Protein AF-A0A1V8TGU7-F1 (afdb_monomer)

Radius of gyration: 33.05 Å; Cα contacts (8 Å, |Δi|>4): 938; chains: 1; bounding box: 91×84×114 Å

Nearest PDB structures (foldseek):
  4qn9-assembly1_A  TM=9.277E-01  e=3.401E-34  Homo sapiens
  8pc4-assembly1_A  TM=9.333E-01  e=1.897E-33  Homo sapiens
  2wyl-assembly1_B  TM=8.132E-01  e=3.627E-14  Escherichia coli
  2wym-assembly1_B  TM=8.027E-01  e=1.140E-13  Escherichia coli
  2wym-assembly1_E  TM=7.891E-01  e=1.354E-13  Escherichia coli

Solvent-accessible surface area (backbone atoms only — not comparable to full-atom values): 31107 Å² total; per-residue (Å²): 132,80,88,78,92,81,86,83,89,74,91,84,82,96,68,89,79,84,78,78,84,79,78,80,74,55,67,66,60,53,51,53,47,53,52,49,52,53,50,48,51,50,47,49,52,50,48,51,52,48,47,50,62,48,42,78,74,61,76,91,81,94,64,77,98,54,83,85,75,86,87,69,98,70,84,89,70,89,44,74,78,65,55,44,62,56,37,53,41,43,74,67,49,29,51,51,39,57,57,51,46,52,83,75,45,52,84,29,70,50,48,45,70,60,97,65,49,86,80,38,93,88,54,54,58,55,37,82,36,61,57,44,101,88,45,74,40,60,26,23,39,26,42,35,48,49,52,52,49,53,50,51,50,49,53,53,48,56,51,58,77,41,71,92,56,78,49,54,71,70,57,16,34,51,50,43,50,52,56,48,52,52,52,48,50,46,62,76,65,51,38,60,44,73,3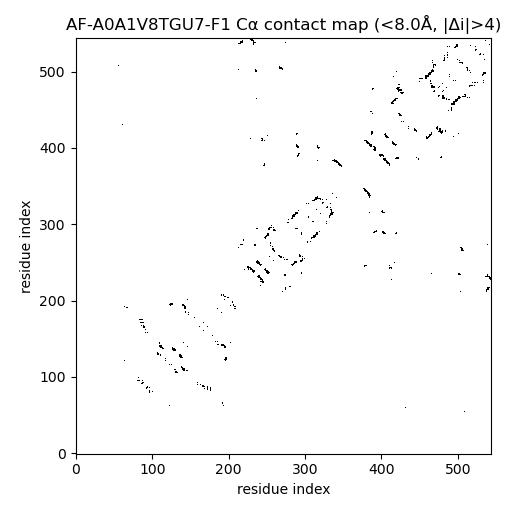9,31,61,43,99,71,35,86,86,34,89,64,85,72,75,81,81,68,81,61,68,37,70,60,82,76,76,96,58,53,82,40,94,39,39,34,43,27,33,52,42,33,59,16,34,43,34,39,29,37,37,43,50,29,39,36,28,20,56,51,77,64,63,41,48,38,100,40,98,89,49,67,48,53,47,74,48,77,67,34,66,58,77,88,70,58,92,69,52,48,33,37,41,38,28,34,51,35,46,64,32,44,28,71,70,44,53,54,51,47,54,67,76,28,79,78,36,32,38,42,30,24,34,67,44,53,65,56,44,44,74,73,68,47,59,66,90,38,46,49,63,32,49,70,76,37,68,48,78,46,78,43,75,66,69,90,74,81,84,79,85,82,88,81,92,78,91,86,86,89,83,90,80,94,71,89,67,94,68,70,80,75,52,30,55,36,39,42,31,32,30,72,48,39,55,70,22,41,86,52,101,85,37,67,59,65,33,42,45,24,13,38,34,43,38,32,49,94,42,32,39,35,37,34,43,67,26,23,41,36,54,46,69,84,70,64,90,88,60,65,80,83,40,82,91,43,70,82,49,58,64,60,64,60,40,40,51,44,18,70,78,66,34,69,22,58,33,28,41,37,33,26,31,59,23,39,59,44,50,74,25,17,56,38,17,12,37,28,56,42,31,51,50,45,40,60,33,30,34,36,66,26,33,38,57,24,44,37,61,24,54,68,84,44,76,59,62,56,75,45,40,68,62,48,31,52,54,29,29,56,74,72,71,48,66,69,84,38,57,37,74,78,48,36,16,40,69,48,77,92

Structure (mmCIF, N/CA/C/O backbone):
data_AF-A0A1V8TGU7-F1
#
_entry.id   AF-A0A1V8TGU7-F1
#
loop_
_atom_site.group_PDB
_atom_site.id
_atom_site.type_symbol
_atom_site.label_atom_id
_atom_site.label_alt_id
_atom_site.label_comp_id
_atom_site.label_asym_id
_atom_site.label_entity_id
_atom_site.label_seq_id
_atom_site.pdbx_PDB_ins_code
_atom_site.Cartn_x
_atom_site.Cartn_y
_atom_site.Cartn_z
_atom_site.occupancy
_atom_site.B_iso_or_equiv
_atom_site.auth_seq_id
_atom_site.auth_comp_id
_atom_site.auth_asym_id
_atom_site.auth_atom_id
_atom_site.pdbx_PDB_model_num
ATOM 1 N N . MET A 1 1 ? 44.387 -52.890 38.486 1.00 39.53 1 MET A N 1
ATOM 2 C CA . MET A 1 1 ? 44.122 -51.448 38.325 1.00 39.53 1 MET A CA 1
ATOM 3 C C . MET A 1 1 ? 43.630 -50.967 39.672 1.00 39.53 1 MET A C 1
ATOM 5 O O . MET A 1 1 ? 42.651 -51.512 40.155 1.00 39.53 1 MET A O 1
ATOM 9 N N . SER A 1 2 ? 44.442 -50.115 40.287 1.00 32.81 2 SER A N 1
ATOM 10 C CA . SER A 1 2 ? 44.382 -49.540 41.641 1.00 32.81 2 SER A CA 1
ATOM 11 C C . SER A 1 2 ? 43.035 -48.828 41.916 1.00 32.81 2 SER A C 1
ATOM 13 O O . SER A 1 2 ? 42.468 -48.292 40.967 1.00 32.81 2 SER A O 1
ATOM 15 N N . GLU A 1 3 ? 42.381 -48.913 43.090 1.00 28.61 3 GLU A N 1
ATOM 16 C CA . GLU A 1 3 ? 42.786 -48.432 44.445 1.00 28.61 3 GLU A CA 1
ATOM 17 C C . GLU A 1 3 ? 43.225 -46.950 44.345 1.00 28.61 3 GLU A C 1
ATOM 19 O O . GLU A 1 3 ? 44.130 -46.648 43.581 1.00 28.61 3 GLU A O 1
ATOM 24 N N . GLU A 1 4 ? 42.645 -45.919 44.953 1.00 32.72 4 GLU A N 1
ATOM 25 C CA . GLU A 1 4 ? 41.742 -45.745 46.087 1.00 32.72 4 GLU A CA 1
ATOM 26 C C . GLU A 1 4 ? 41.056 -44.371 45.922 1.00 32.72 4 GLU A C 1
ATOM 28 O O . GLU A 1 4 ? 41.702 -43.363 45.624 1.00 32.72 4 GLU A O 1
ATOM 33 N N . GLU A 1 5 ? 39.743 -44.320 46.150 1.00 36.44 5 GLU A N 1
ATOM 34 C CA . GLU A 1 5 ? 39.102 -43.144 46.732 1.00 36.44 5 GLU A CA 1
ATOM 35 C C . GLU A 1 5 ? 39.544 -43.032 48.198 1.00 36.44 5 GLU A C 1
ATOM 37 O O . GLU A 1 5 ? 39.386 -44.006 48.936 1.00 36.44 5 GLU A O 1
ATOM 42 N N . LYS A 1 6 ? 39.954 -41.823 48.607 1.00 31.66 6 LYS A N 1
ATOM 43 C CA . LYS A 1 6 ? 39.813 -41.182 49.936 1.00 31.66 6 LYS A CA 1
ATOM 44 C C . LYS A 1 6 ? 41.113 -40.600 50.495 1.00 31.66 6 LYS A C 1
ATOM 46 O O . LYS A 1 6 ? 42.174 -41.201 50.458 1.00 31.66 6 LYS A O 1
ATOM 51 N N . ASP A 1 7 ? 40.914 -39.426 51.084 1.00 32.62 7 ASP A N 1
ATOM 52 C CA . ASP A 1 7 ? 41.721 -38.775 52.111 1.00 32.62 7 ASP A CA 1
ATOM 53 C C . ASP A 1 7 ? 43.083 -38.185 51.725 1.00 32.62 7 ASP A C 1
ATOM 55 O O . ASP A 1 7 ? 44.143 -38.778 51.890 1.00 32.62 7 ASP A O 1
ATOM 59 N N . SER A 1 8 ? 43.056 -36.881 51.434 1.00 30.41 8 SER A N 1
ATOM 60 C CA . SER A 1 8 ? 44.011 -35.972 52.076 1.00 30.41 8 SER A CA 1
ATOM 61 C C . SER A 1 8 ? 43.357 -34.618 52.378 1.00 30.41 8 SER A C 1
ATOM 63 O O . SER A 1 8 ? 43.454 -33.661 51.610 1.00 30.41 8 SER A O 1
ATOM 65 N N . PHE A 1 9 ? 42.671 -34.556 53.519 1.00 31.11 9 PHE A N 1
ATOM 66 C CA . PHE A 1 9 ? 42.403 -33.317 54.248 1.00 31.11 9 PHE A CA 1
ATOM 67 C C . PHE A 1 9 ? 43.709 -32.868 54.917 1.00 31.11 9 PHE A C 1
ATOM 69 O O . PHE A 1 9 ? 44.182 -33.540 55.830 1.00 31.11 9 PHE A O 1
ATOM 76 N N . LEU A 1 10 ? 44.269 -31.734 54.498 1.00 34.41 10 LEU A N 1
ATOM 77 C CA . LEU A 1 10 ? 45.111 -30.890 55.346 1.00 34.41 10 LEU A CA 1
ATOM 78 C C . LEU A 1 10 ? 44.799 -29.427 55.022 1.00 34.41 10 LEU A C 1
ATOM 80 O O . LEU A 1 10 ? 45.133 -28.918 53.955 1.00 34.41 10 LEU A O 1
ATOM 84 N N . GLU A 1 11 ? 44.122 -28.776 55.965 1.00 38.72 11 GLU A N 1
ATOM 85 C CA . GLU A 1 11 ? 44.072 -27.324 56.095 1.00 38.72 11 GLU A CA 1
ATOM 86 C C . GLU A 1 11 ? 45.498 -26.781 56.257 1.00 38.72 11 GLU A C 1
ATOM 88 O O . GLU A 1 11 ? 46.206 -27.252 57.145 1.00 38.72 11 GLU A O 1
ATOM 93 N N . HIS A 1 12 ? 45.894 -25.759 55.487 1.00 33.25 12 HIS A N 1
ATOM 94 C CA . HIS A 1 12 ? 46.568 -24.582 56.055 1.00 33.25 12 HIS A CA 1
ATOM 95 C C . HIS A 1 12 ? 46.789 -23.430 55.057 1.00 33.25 12 HIS A C 1
ATOM 97 O O . HIS A 1 12 ? 47.423 -23.587 54.018 1.00 33.25 12 HIS A O 1
ATOM 103 N N . ASP A 1 13 ? 46.339 -22.267 55.535 1.00 34.81 13 ASP A N 1
ATOM 104 C CA . ASP A 1 13 ? 46.945 -20.933 55.464 1.00 34.81 13 ASP A CA 1
ATOM 105 C C . ASP A 1 13 ? 46.659 -20.030 54.243 1.00 34.81 13 ASP A C 1
ATOM 107 O O . ASP A 1 13 ? 47.320 -20.067 53.203 1.00 34.81 13 ASP A O 1
ATOM 111 N N . ASP A 1 14 ? 45.679 -19.139 54.442 1.00 42.16 14 ASP A N 1
ATOM 112 C CA . ASP A 1 14 ? 45.371 -17.970 53.616 1.00 42.16 14 ASP A CA 1
ATOM 113 C C . ASP A 1 14 ? 46.487 -16.912 53.721 1.00 42.16 14 ASP A C 1
ATOM 115 O O . ASP A 1 14 ? 46.450 -15.994 54.544 1.00 42.16 14 ASP A O 1
ATOM 119 N N . GLY A 1 15 ? 47.477 -16.997 52.833 1.00 37.75 15 GLY A N 1
ATOM 120 C CA . GLY A 1 15 ? 48.402 -15.901 52.530 1.00 37.75 15 GLY A CA 1
ATOM 121 C C . GLY A 1 15 ? 48.014 -15.198 51.219 1.00 37.75 15 GLY A C 1
ATOM 122 O O . GLY A 1 15 ? 47.772 -15.878 50.220 1.00 37.75 15 GLY A O 1
ATOM 123 N N . PRO A 1 16 ? 47.974 -13.851 51.138 1.00 39.03 16 PRO A N 1
ATOM 124 C CA . PRO A 1 16 ? 47.517 -13.172 49.931 1.00 39.03 16 PRO A CA 1
ATOM 125 C C . PRO A 1 16 ? 48.539 -13.331 48.797 1.00 39.03 16 PRO A C 1
ATOM 127 O O . PRO A 1 16 ? 49.676 -12.852 48.876 1.00 39.03 16 PRO A O 1
ATOM 130 N N . ALA A 1 17 ? 48.117 -13.975 47.708 1.00 38.91 17 ALA A N 1
ATOM 131 C CA . ALA A 1 17 ? 48.884 -14.062 46.473 1.00 38.91 17 ALA A CA 1
ATOM 132 C C . ALA A 1 17 ? 49.067 -12.665 45.851 1.00 38.91 17 ALA A C 1
ATOM 134 O O . ALA A 1 17 ? 48.110 -11.926 45.608 1.00 38.91 17 ALA A O 1
ATOM 135 N N . LYS A 1 18 ? 50.324 -12.299 45.581 1.00 37.88 18 LYS A N 1
ATOM 136 C CA . LYS A 1 18 ? 50.707 -11.057 44.899 1.00 37.88 18 LYS A CA 1
ATOM 137 C C . LYS A 1 18 ? 50.165 -11.053 43.465 1.00 37.88 18 LYS A C 1
ATOM 139 O O . LYS A 1 18 ? 50.635 -11.807 42.619 1.00 37.88 18 LYS A O 1
ATOM 144 N N . VAL A 1 19 ? 49.211 -10.166 43.196 1.00 41.84 19 VAL A N 1
ATOM 145 C CA . VAL A 1 19 ? 48.709 -9.854 41.850 1.00 41.84 19 VAL A CA 1
ATOM 146 C C . VAL A 1 19 ? 49.796 -9.104 41.070 1.00 41.84 19 VAL A C 1
ATOM 148 O O . VAL A 1 19 ? 50.288 -8.068 41.519 1.00 41.84 19 VAL A O 1
ATOM 151 N N . ALA A 1 20 ? 50.183 -9.630 39.906 1.00 40.09 20 ALA A N 1
ATOM 152 C CA . ALA A 1 20 ? 51.061 -8.939 38.961 1.00 40.09 20 ALA A CA 1
ATOM 153 C C . ALA A 1 20 ? 50.361 -7.684 38.391 1.00 40.09 20 ALA A C 1
ATOM 155 O O . ALA A 1 20 ? 49.141 -7.708 38.207 1.00 40.09 20 ALA A O 1
ATOM 156 N N . PRO A 1 21 ? 51.073 -6.579 38.095 1.00 39.09 21 PRO A N 1
ATOM 157 C CA . PRO A 1 21 ? 50.421 -5.347 37.669 1.00 39.09 21 PRO A CA 1
ATOM 158 C C . PRO A 1 21 ? 49.791 -5.520 36.284 1.00 39.09 21 PRO A C 1
ATOM 160 O O . PRO A 1 21 ? 50.466 -5.907 35.332 1.00 39.09 21 PRO A O 1
ATOM 163 N N . ALA A 1 22 ? 48.506 -5.185 36.169 1.00 43.97 22 ALA A N 1
ATOM 164 C CA . ALA A 1 22 ? 47.813 -5.090 34.893 1.00 43.97 22 ALA A CA 1
ATOM 165 C C . ALA A 1 22 ? 48.467 -4.005 34.021 1.00 43.97 22 ALA A C 1
ATOM 167 O O . ALA A 1 22 ? 48.508 -2.829 34.399 1.00 43.97 22 ALA A O 1
ATOM 168 N N . GLU A 1 23 ? 48.963 -4.392 32.844 1.00 46.72 23 GLU A N 1
ATOM 169 C CA . GLU A 1 23 ? 49.424 -3.448 31.832 1.00 46.72 23 GLU A CA 1
ATOM 170 C C . GLU A 1 23 ? 48.296 -2.476 31.480 1.00 46.72 23 GLU A C 1
ATOM 172 O O . GLU A 1 23 ? 47.199 -2.844 31.051 1.00 46.72 23 GLU A O 1
ATOM 177 N N . ARG A 1 24 ? 48.583 -1.190 31.674 1.00 48.59 24 ARG A N 1
ATOM 178 C CA . ARG A 1 24 ? 47.679 -0.080 31.398 1.00 48.59 24 ARG A CA 1
ATOM 179 C C . ARG A 1 24 ? 47.526 0.057 29.879 1.00 48.59 24 ARG A C 1
ATOM 181 O O . ARG A 1 24 ? 48.217 0.855 29.251 1.00 48.59 24 ARG A O 1
ATOM 188 N N . ARG A 1 25 ? 46.630 -0.733 29.276 1.00 53.41 25 ARG A N 1
ATOM 189 C CA . ARG A 1 25 ? 46.251 -0.609 27.859 1.00 53.41 25 ARG A CA 1
ATOM 190 C C . ARG A 1 25 ? 45.810 0.836 27.602 1.00 53.41 25 ARG A C 1
ATOM 192 O O . ARG A 1 25 ? 44.851 1.322 28.199 1.00 53.41 25 ARG A O 1
ATOM 199 N N . SER A 1 26 ? 46.562 1.542 26.760 1.00 57.66 26 SER A N 1
ATOM 200 C CA . SER A 1 26 ? 46.323 2.947 26.424 1.00 57.66 26 SER A CA 1
ATOM 201 C C . SER A 1 26 ? 44.888 3.144 25.919 1.00 57.66 26 SER A C 1
ATOM 203 O O . SER A 1 26 ? 44.486 2.534 24.927 1.00 57.66 26 SER A O 1
ATOM 205 N N . LYS A 1 27 ? 44.113 4.018 26.581 1.00 55.62 27 LYS A N 1
ATOM 206 C CA . LYS A 1 27 ? 42.742 4.383 26.166 1.00 55.62 27 LYS A CA 1
ATOM 207 C C . LYS A 1 27 ? 42.701 4.878 24.714 1.00 55.62 27 LYS A C 1
ATOM 209 O O . LYS A 1 27 ? 41.719 4.655 24.018 1.00 55.62 27 LYS A O 1
ATOM 214 N N . THR A 1 28 ? 43.794 5.469 24.235 1.00 60.91 28 THR A N 1
ATOM 215 C CA . THR A 1 28 ? 43.959 5.945 22.858 1.00 60.91 28 THR A CA 1
ATOM 216 C C . THR A 1 28 ? 43.889 4.807 21.837 1.00 60.91 28 THR A C 1
ATOM 218 O O . THR A 1 28 ? 43.248 4.956 20.803 1.00 60.91 28 THR A O 1
ATOM 221 N N . LEU A 1 29 ? 44.468 3.642 22.149 1.00 61.53 29 LEU A N 1
ATOM 222 C CA . LEU A 1 29 ? 44.390 2.444 21.301 1.00 61.53 29 LEU A CA 1
ATOM 223 C C . LEU A 1 29 ? 42.973 1.850 21.268 1.00 61.53 29 LEU A C 1
ATOM 225 O O . LEU A 1 29 ? 42.557 1.321 20.242 1.00 61.53 29 LEU A O 1
ATOM 229 N N . SER A 1 30 ? 42.204 1.987 22.354 1.00 63.66 30 SER A N 1
ATOM 230 C CA . SER A 1 30 ? 40.796 1.569 22.390 1.00 63.66 30 SER A CA 1
ATOM 231 C C . SER A 1 30 ? 39.905 2.468 21.531 1.00 63.66 30 SER A C 1
ATOM 233 O O . SER A 1 30 ? 39.058 1.959 20.806 1.00 63.66 30 SER A O 1
ATOM 235 N N . TYR A 1 31 ? 40.102 3.791 21.573 1.00 72.19 31 TYR A N 1
ATOM 236 C CA . TYR A 1 31 ? 39.335 4.725 20.740 1.00 72.19 31 TYR A CA 1
ATOM 237 C C . TYR A 1 31 ? 39.696 4.618 19.256 1.00 72.19 31 TYR A C 1
ATOM 239 O O . TYR A 1 31 ? 38.803 4.670 18.417 1.00 72.19 31 TYR A O 1
ATOM 247 N N . LEU A 1 32 ? 40.974 4.401 18.926 1.00 72.62 32 LEU A N 1
ATOM 248 C CA . LEU A 1 32 ? 41.404 4.120 17.551 1.00 72.62 32 LEU A CA 1
ATOM 249 C C . LEU A 1 32 ? 40.792 2.824 17.015 1.00 72.62 32 LEU A C 1
ATOM 251 O O . LEU A 1 32 ? 40.390 2.774 15.857 1.00 72.62 32 LEU A O 1
ATOM 255 N N . ARG A 1 33 ? 40.668 1.796 17.861 1.00 75.44 33 ARG A N 1
ATOM 256 C CA . ARG A 1 33 ? 40.004 0.543 17.496 1.00 75.44 33 ARG A CA 1
ATOM 257 C C . ARG A 1 33 ? 38.507 0.735 17.252 1.00 75.44 33 ARG A C 1
ATOM 259 O O . ARG A 1 33 ? 38.028 0.300 16.216 1.00 75.44 33 ARG A O 1
ATOM 266 N N . ILE A 1 34 ? 37.795 1.428 18.144 1.00 77.00 34 ILE A N 1
ATOM 267 C CA . ILE A 1 34 ? 36.360 1.723 17.969 1.00 77.00 34 ILE A CA 1
ATOM 268 C C . ILE A 1 34 ? 36.133 2.592 16.723 1.00 77.00 34 ILE A C 1
ATOM 270 O O . ILE A 1 34 ? 35.213 2.338 15.955 1.00 77.00 34 ILE A O 1
ATOM 274 N N . GLY A 1 35 ? 36.995 3.586 16.484 1.00 80.94 35 GLY A N 1
ATOM 275 C CA . GLY A 1 35 ? 36.951 4.406 15.272 1.00 80.94 35 GLY A CA 1
ATOM 276 C C . GLY A 1 35 ? 37.211 3.595 14.000 1.00 80.94 35 GLY A C 1
ATOM 277 O O . GLY A 1 35 ? 36.525 3.791 13.002 1.00 80.94 35 GLY A O 1
ATOM 278 N N . GLY A 1 36 ? 38.151 2.647 14.049 1.00 78.56 36 GLY A N 1
ATOM 279 C CA . GLY A 1 36 ? 38.421 1.713 12.956 1.00 78.56 36 GLY A CA 1
ATOM 280 C C . GLY A 1 36 ? 37.266 0.744 12.698 1.00 78.56 36 GLY A C 1
ATOM 281 O O . GLY A 1 36 ? 36.903 0.535 11.547 1.00 78.56 36 GLY A O 1
ATOM 282 N N . GLU A 1 37 ? 36.645 0.205 13.749 1.00 79.00 37 GLU A N 1
ATOM 283 C CA . GLU A 1 37 ? 35.468 -0.670 13.651 1.00 79.00 37 GLU A CA 1
ATOM 284 C C . GLU A 1 37 ? 34.256 0.097 13.092 1.00 79.00 37 GLU A C 1
ATOM 286 O O . GLU A 1 37 ? 33.585 -0.399 12.191 1.00 79.00 37 GLU A O 1
ATOM 291 N N . ALA A 1 38 ? 34.026 1.342 13.524 1.00 81.88 38 ALA A N 1
ATOM 292 C CA . ALA A 1 38 ? 32.973 2.199 12.976 1.00 81.88 38 ALA A CA 1
ATOM 293 C C . ALA A 1 38 ? 33.216 2.563 11.501 1.00 81.88 38 ALA A C 1
ATOM 295 O O . ALA A 1 38 ? 32.280 2.550 10.704 1.00 81.88 38 ALA A O 1
ATOM 296 N N . LEU A 1 39 ? 34.468 2.844 11.118 1.00 83.50 39 LEU A N 1
ATOM 297 C CA . LEU A 1 39 ? 34.842 3.095 9.725 1.00 83.50 39 LEU A CA 1
ATOM 298 C C . LEU A 1 39 ? 34.668 1.839 8.863 1.00 83.50 39 LEU A C 1
ATOM 300 O O . LEU A 1 39 ? 34.215 1.944 7.728 1.00 83.50 39 LEU A O 1
ATOM 304 N N . LEU A 1 40 ? 34.994 0.659 9.398 1.00 77.62 40 LEU A N 1
ATOM 305 C CA . LEU A 1 40 ? 34.810 -0.615 8.710 1.00 77.62 40 LEU A CA 1
ATOM 306 C C . LEU A 1 40 ? 33.324 -0.924 8.511 1.00 77.62 40 LEU A C 1
ATOM 308 O O . LEU A 1 40 ? 32.937 -1.312 7.418 1.00 77.62 40 LEU A O 1
ATOM 312 N N . VAL A 1 41 ? 32.482 -0.695 9.524 1.00 79.50 41 VAL A N 1
ATOM 313 C CA . VAL A 1 41 ? 31.021 -0.827 9.400 1.00 79.50 41 VAL A CA 1
ATOM 314 C C . VAL A 1 41 ? 30.481 0.162 8.372 1.00 79.50 41 VAL A C 1
ATOM 316 O O . VAL A 1 41 ? 29.698 -0.234 7.518 1.00 79.50 41 VAL A O 1
ATOM 319 N N . LEU A 1 42 ? 30.934 1.420 8.388 1.00 83.56 42 LEU A N 1
ATOM 320 C CA . LEU A 1 42 ? 30.550 2.412 7.384 1.00 83.56 42 LEU A CA 1
ATOM 321 C C . LEU A 1 42 ? 30.969 1.972 5.973 1.00 83.56 42 LEU A C 1
ATOM 323 O O . LEU A 1 42 ? 30.169 2.063 5.051 1.00 83.56 42 LEU A O 1
ATOM 327 N N . LEU A 1 43 ? 32.191 1.461 5.805 1.00 74.69 43 LEU A N 1
ATOM 328 C CA . LEU A 1 43 ? 32.692 0.934 4.534 1.00 74.69 43 LEU A CA 1
ATOM 329 C C . LEU A 1 43 ? 31.915 -0.297 4.079 1.00 74.69 43 LEU A C 1
ATOM 331 O O . LEU A 1 43 ? 31.591 -0.384 2.906 1.00 74.69 43 LEU A O 1
ATOM 335 N N . VAL A 1 44 ? 31.580 -1.221 4.980 1.00 75.88 44 VAL A N 1
ATOM 336 C CA . VAL A 1 44 ? 30.756 -2.395 4.669 1.00 75.88 44 VAL A CA 1
ATOM 337 C C . VAL A 1 44 ? 29.349 -1.966 4.280 1.00 75.88 44 VAL A C 1
ATOM 339 O O . VAL A 1 44 ? 28.833 -2.465 3.296 1.00 75.88 44 VAL A O 1
ATOM 342 N N . VAL A 1 45 ? 28.745 -1.000 4.974 1.00 74.25 45 VAL A N 1
ATOM 343 C CA . VAL A 1 45 ? 27.441 -0.438 4.599 1.00 74.25 45 VAL A CA 1
ATOM 344 C C . VAL A 1 45 ? 27.528 0.230 3.225 1.00 74.25 45 VAL A C 1
ATOM 346 O O . VAL A 1 45 ? 26.715 -0.072 2.362 1.00 74.25 45 VAL A O 1
ATOM 349 N N . VAL A 1 46 ? 28.541 1.063 2.970 1.00 76.75 46 VAL A N 1
ATOM 350 C CA . VAL A 1 46 ? 28.761 1.697 1.657 1.00 76.75 46 VAL A CA 1
ATOM 351 C C . VAL A 1 46 ? 28.997 0.656 0.565 1.00 76.75 46 VAL A C 1
ATOM 353 O O . VAL A 1 46 ? 28.435 0.797 -0.511 1.00 76.75 46 VAL A O 1
ATOM 356 N N . LEU A 1 47 ? 29.769 -0.398 0.832 1.00 60.56 47 LEU A N 1
ATOM 357 C CA . LEU A 1 47 ? 30.031 -1.483 -0.113 1.00 60.56 47 LEU A CA 1
ATOM 358 C C . LEU A 1 47 ? 28.812 -2.385 -0.313 1.00 60.56 47 LEU A C 1
ATOM 360 O O . LEU A 1 47 ? 28.629 -2.871 -1.416 1.00 60.56 47 LEU A O 1
ATOM 364 N N . LEU A 1 48 ? 27.958 -2.585 0.692 1.00 57.62 48 LEU A N 1
ATOM 365 C CA . LEU A 1 48 ? 26.681 -3.288 0.549 1.00 57.62 48 LEU A CA 1
ATOM 366 C C . LEU A 1 48 ? 25.687 -2.448 -0.257 1.00 57.62 48 LEU A C 1
ATOM 368 O O . LEU A 1 48 ? 25.022 -2.991 -1.126 1.00 57.62 48 LEU A O 1
ATOM 372 N N . PHE A 1 49 ? 25.643 -1.127 -0.053 1.00 56.00 49 PHE A N 1
ATOM 373 C CA . PHE A 1 49 ? 24.842 -0.215 -0.876 1.00 56.00 49 PHE A CA 1
ATOM 374 C C . PHE A 1 49 ? 25.385 -0.094 -2.304 1.00 56.00 49 PHE A C 1
ATOM 376 O O . PHE A 1 49 ? 24.604 -0.093 -3.247 1.00 56.00 49 PHE A O 1
ATOM 383 N N . GLN A 1 50 ? 26.705 -0.032 -2.493 1.00 50.78 50 GLN A N 1
ATOM 384 C CA . GLN A 1 50 ? 27.335 -0.033 -3.817 1.00 50.78 50 GLN A CA 1
ATOM 385 C C . GLN A 1 50 ? 27.212 -1.392 -4.499 1.00 50.78 50 GLN A C 1
ATOM 387 O O . GLN A 1 50 ? 27.000 -1.426 -5.700 1.00 50.78 50 GLN A O 1
ATOM 392 N N . SER A 1 51 ? 27.290 -2.497 -3.756 1.00 38.97 51 SER A N 1
ATOM 393 C CA . SER A 1 51 ? 27.060 -3.845 -4.272 1.00 38.97 51 SER A CA 1
ATOM 394 C C . SER A 1 51 ? 25.591 -4.070 -4.597 1.00 38.97 51 SER A C 1
ATOM 396 O O . SER A 1 51 ? 25.338 -4.748 -5.572 1.00 38.97 51 SER A O 1
ATOM 398 N N . ALA A 1 52 ? 24.635 -3.530 -3.841 1.00 44.22 52 ALA A N 1
ATOM 399 C CA . ALA A 1 52 ? 23.218 -3.559 -4.210 1.00 44.22 52 ALA A CA 1
ATOM 400 C C . ALA A 1 52 ? 22.970 -2.691 -5.455 1.00 44.22 52 ALA A C 1
ATOM 402 O O . ALA A 1 52 ? 22.319 -3.124 -6.396 1.00 44.22 52 ALA A O 1
ATOM 403 N N . HIS A 1 53 ? 23.599 -1.513 -5.527 1.00 46.47 53 HIS A N 1
ATOM 404 C CA . HIS A 1 53 ? 23.536 -0.633 -6.697 1.00 46.47 53 HIS A CA 1
ATOM 405 C C . HIS A 1 53 ? 24.233 -1.217 -7.942 1.00 46.47 53 HIS A C 1
ATOM 407 O O . HIS A 1 53 ? 23.807 -0.960 -9.063 1.00 46.47 53 HIS A O 1
ATOM 413 N N . GLN A 1 54 ? 25.299 -2.007 -7.766 1.00 37.59 54 GLN A N 1
ATOM 414 C CA . GLN A 1 54 ? 25.991 -2.714 -8.849 1.00 37.59 54 GLN A CA 1
ATOM 415 C C . GLN A 1 54 ? 25.339 -4.060 -9.196 1.00 37.59 54 GLN A C 1
ATOM 417 O O . GLN A 1 54 ? 25.384 -4.438 -10.360 1.00 37.59 54 GLN A O 1
ATOM 422 N N . ARG A 1 55 ? 24.707 -4.761 -8.242 1.00 38.75 55 ARG A N 1
ATOM 423 C CA . ARG A 1 55 ? 23.939 -5.999 -8.492 1.00 38.75 55 ARG A CA 1
ATOM 424 C C . ARG A 1 55 ? 22.589 -5.728 -9.144 1.00 38.75 55 ARG A C 1
ATOM 426 O O . ARG A 1 55 ? 22.202 -6.520 -9.987 1.00 38.75 55 ARG A O 1
ATOM 433 N N . GLN A 1 56 ? 21.993 -4.551 -8.927 1.00 42.75 56 GLN A N 1
ATOM 434 C CA . GLN A 1 56 ? 20.941 -4.011 -9.804 1.00 42.75 56 GLN A CA 1
ATOM 435 C C . GLN A 1 56 ? 21.349 -3.991 -11.291 1.00 42.75 56 GLN A C 1
ATOM 437 O O . GLN A 1 56 ? 20.493 -3.905 -12.164 1.00 42.75 56 GLN A O 1
ATOM 442 N N . HIS A 1 57 ? 22.651 -4.052 -11.592 1.00 36.44 57 HIS A N 1
ATOM 443 C CA . HIS A 1 57 ? 23.187 -4.106 -12.947 1.00 36.44 57 HIS A CA 1
ATOM 444 C C . HIS A 1 57 ? 23.721 -5.487 -13.366 1.00 36.44 57 HIS A C 1
ATOM 446 O O . HIS A 1 57 ? 24.144 -5.624 -14.515 1.00 36.44 57 HIS A O 1
ATOM 452 N N . SER A 1 58 ? 23.723 -6.501 -12.493 1.00 34.31 58 SER A N 1
ATOM 453 C CA . SER A 1 58 ? 24.243 -7.831 -12.826 1.00 34.31 58 SER A CA 1
ATOM 454 C C . SER A 1 58 ? 23.527 -8.957 -12.070 1.00 34.31 58 SER A C 1
ATOM 456 O O . SER A 1 58 ? 24.032 -9.434 -11.059 1.00 34.31 58 SER A O 1
ATOM 458 N N . GLU A 1 59 ? 22.361 -9.369 -12.557 1.00 32.66 59 GLU A N 1
ATOM 459 C CA . GLU A 1 59 ? 21.985 -10.766 -12.835 1.00 32.66 59 GLU A CA 1
ATOM 460 C C . GLU A 1 59 ? 20.516 -10.804 -13.299 1.00 32.66 59 GLU A C 1
ATOM 462 O O . GLU A 1 59 ? 19.600 -10.405 -12.594 1.00 32.66 59 GLU A O 1
ATOM 467 N N . ASP A 1 60 ? 20.384 -11.182 -14.567 1.00 51.75 60 ASP A N 1
ATOM 468 C CA . ASP A 1 60 ? 19.247 -11.666 -15.358 1.00 51.75 60 ASP A CA 1
ATOM 469 C C . ASP A 1 60 ? 17.888 -11.906 -14.653 1.00 51.75 60 ASP A C 1
ATOM 471 O O . ASP A 1 60 ? 17.745 -12.874 -13.910 1.00 51.75 60 ASP A O 1
ATOM 475 N N . ASP A 1 61 ? 16.866 -11.087 -14.969 1.00 33.16 61 ASP A N 1
ATOM 476 C CA . ASP A 1 61 ? 15.540 -11.589 -15.383 1.00 33.16 61 ASP A CA 1
ATOM 477 C C . ASP A 1 61 ? 14.563 -10.485 -15.888 1.00 33.16 61 ASP A C 1
ATOM 479 O O . ASP A 1 61 ? 14.221 -9.516 -15.206 1.00 33.16 61 ASP A O 1
ATOM 483 N N . ARG A 1 62 ? 14.046 -10.693 -17.108 1.00 35.50 62 ARG A N 1
ATOM 484 C CA . ARG A 1 62 ? 12.689 -10.328 -17.589 1.00 35.50 62 ARG A CA 1
ATOM 485 C C . ARG A 1 62 ? 12.219 -8.867 -17.541 1.00 35.50 62 ARG A C 1
ATOM 487 O O . ARG A 1 62 ? 11.052 -8.587 -17.271 1.00 35.50 62 ARG A O 1
ATOM 494 N N . HIS A 1 63 ? 13.065 -7.942 -17.971 1.00 36.84 63 HIS A N 1
ATOM 495 C CA . HIS A 1 63 ? 12.598 -6.658 -18.499 1.00 36.84 63 HIS A CA 1
ATOM 496 C C . HIS A 1 63 ? 12.537 -6.727 -20.025 1.00 36.84 63 HIS A C 1
ATOM 498 O O . HIS A 1 63 ? 13.397 -7.335 -20.656 1.00 36.84 63 HIS A O 1
ATOM 504 N N . THR A 1 64 ? 11.585 -6.037 -20.659 1.00 41.66 64 THR A N 1
ATOM 505 C CA . THR A 1 64 ? 11.843 -5.588 -22.036 1.00 41.66 64 THR A CA 1
ATOM 506 C C . THR A 1 64 ? 13.210 -4.887 -22.016 1.00 41.66 64 THR A C 1
ATOM 508 O O . THR A 1 64 ? 13.398 -4.068 -21.112 1.00 41.66 64 THR A O 1
ATOM 511 N N . PRO A 1 65 ? 14.151 -5.147 -22.945 1.00 43.88 65 PRO A N 1
ATOM 512 C CA . PRO A 1 65 ? 15.552 -4.666 -22.912 1.00 43.88 65 PRO A CA 1
ATOM 513 C C . PRO A 1 65 ? 15.688 -3.145 -23.127 1.00 43.88 65 PRO A C 1
ATOM 515 O O . PRO A 1 65 ? 16.697 -2.611 -23.584 1.00 43.88 65 PRO A O 1
ATOM 518 N N . VAL A 1 66 ? 14.614 -2.431 -22.840 1.00 50.03 66 VAL A N 1
ATOM 519 C CA . VAL A 1 66 ? 14.325 -1.073 -23.197 1.00 50.03 66 VAL A CA 1
ATOM 520 C C . VAL A 1 66 ? 14.422 -0.221 -21.931 1.00 50.03 66 VAL A C 1
ATOM 522 O O . VAL A 1 66 ? 13.583 -0.359 -21.039 1.00 50.03 66 VAL A O 1
ATOM 525 N N . PRO A 1 67 ? 15.394 0.702 -21.842 1.00 45.00 67 PRO A N 1
ATOM 526 C CA . PRO A 1 67 ? 15.536 1.577 -20.686 1.00 45.00 67 PRO A CA 1
ATOM 527 C C . PRO A 1 67 ? 14.271 2.415 -20.455 1.00 45.00 67 PRO A C 1
ATOM 529 O O . PRO A 1 67 ? 13.716 2.993 -21.391 1.00 45.00 67 PRO A O 1
ATOM 532 N N . THR A 1 68 ? 13.830 2.551 -19.205 1.00 45.28 68 THR A N 1
ATOM 533 C CA . THR A 1 68 ? 12.851 3.573 -18.805 1.00 45.28 68 THR A CA 1
ATOM 534 C C . THR A 1 68 ? 13.573 4.892 -18.543 1.00 45.28 68 THR A C 1
ATOM 536 O O . THR A 1 68 ? 14.460 4.966 -17.694 1.00 45.28 68 THR A O 1
ATOM 539 N N . TRP A 1 69 ? 13.204 5.953 -19.260 1.00 45.41 69 TRP A N 1
ATOM 540 C CA . TRP A 1 69 ? 13.863 7.255 -19.150 1.00 45.41 69 TRP A CA 1
ATOM 541 C C . TRP A 1 69 ? 13.131 8.122 -18.122 1.00 45.41 69 TRP A C 1
ATOM 543 O O . TRP A 1 69 ? 11.928 8.346 -18.239 1.00 45.41 69 TRP A O 1
ATOM 553 N N . SER A 1 70 ? 13.845 8.654 -17.125 1.00 39.28 70 SER A N 1
ATOM 554 C CA . SER A 1 70 ? 13.268 9.620 -16.181 1.00 39.28 70 SER A CA 1
ATOM 555 C C . SER A 1 70 ? 12.850 10.896 -16.923 1.00 39.28 70 SER A C 1
ATOM 557 O O . SER A 1 70 ? 13.705 11.572 -17.507 1.00 39.28 70 SER A O 1
ATOM 559 N N . ARG A 1 71 ? 11.565 11.261 -16.882 1.00 47.09 71 ARG A N 1
ATOM 560 C CA . ARG A 1 71 ? 11.073 12.494 -17.510 1.00 47.09 71 ARG A CA 1
ATOM 561 C C . ARG A 1 71 ? 11.472 13.699 -16.653 1.00 47.09 71 ARG A C 1
ATOM 563 O O . ARG A 1 71 ? 11.093 13.803 -15.489 1.00 47.09 71 ARG A O 1
ATOM 570 N N . LYS A 1 72 ? 12.258 14.615 -17.221 1.00 40.12 72 LYS A N 1
ATOM 571 C CA . LYS A 1 72 ? 12.499 15.948 -16.648 1.00 40.12 72 LYS A CA 1
ATOM 572 C C . LYS A 1 72 ? 11.678 16.961 -17.442 1.00 40.12 72 LYS A C 1
ATOM 574 O O . LYS A 1 72 ? 11.653 16.847 -18.666 1.00 40.12 72 LYS A O 1
ATOM 579 N N . PRO A 1 73 ? 11.049 17.958 -16.799 1.00 41.34 73 PRO A N 1
ATOM 580 C CA . PRO A 1 73 ? 10.443 19.057 -17.531 1.00 41.34 73 PRO A CA 1
ATOM 581 C C . PRO A 1 73 ? 11.557 19.815 -18.258 1.00 41.34 73 PRO A C 1
ATOM 583 O O . PRO A 1 73 ? 12.418 20.433 -17.629 1.00 41.34 73 PRO A O 1
ATOM 586 N N . VAL A 1 74 ? 11.569 19.717 -19.584 1.00 46.22 74 VAL A N 1
ATOM 587 C CA . VAL A 1 74 ? 12.483 20.461 -20.451 1.00 46.22 74 VAL A CA 1
ATOM 588 C C . VAL A 1 74 ? 11.631 21.419 -21.278 1.00 46.22 74 VAL A C 1
ATOM 590 O O . VAL A 1 74 ? 10.750 20.957 -22.002 1.00 46.22 74 VAL A O 1
ATOM 593 N N . PRO A 1 75 ? 11.845 22.741 -21.185 1.00 44.50 75 PRO A N 1
ATOM 594 C CA . PRO A 1 75 ? 11.178 23.669 -22.084 1.00 44.50 75 PRO A CA 1
ATOM 595 C C . PRO A 1 75 ? 11.702 23.448 -23.507 1.00 44.50 75 PRO A C 1
ATOM 597 O O . PRO A 1 75 ? 12.915 23.469 -23.733 1.00 44.50 75 PRO A O 1
ATOM 600 N N . PHE A 1 76 ? 10.803 23.250 -24.473 1.00 48.72 76 PHE A N 1
ATOM 601 C CA . PHE A 1 76 ? 11.186 23.282 -25.881 1.00 48.72 76 PHE A CA 1
ATOM 602 C C . PHE A 1 76 ? 11.545 24.719 -26.251 1.00 48.72 76 PHE A C 1
ATOM 604 O O . PHE A 1 76 ? 10.708 25.618 -26.207 1.00 48.72 76 PHE A O 1
ATOM 611 N N . VAL A 1 77 ? 12.816 24.937 -26.577 1.00 58.12 77 VAL A N 1
ATOM 612 C CA . VAL A 1 77 ? 13.315 26.215 -27.085 1.00 58.12 77 VAL A CA 1
ATOM 613 C C . VAL A 1 77 ? 13.438 26.092 -28.598 1.00 58.12 77 VAL A C 1
ATOM 615 O O . VAL A 1 77 ? 13.978 25.102 -29.096 1.00 58.12 77 VAL A O 1
ATOM 618 N N . GLN A 1 78 ? 12.935 27.090 -29.323 1.00 55.62 78 GLN A N 1
ATOM 619 C CA . GLN A 1 78 ? 13.022 27.141 -30.779 1.00 55.62 78 GLN A CA 1
ATOM 620 C C . GLN A 1 78 ? 14.485 27.046 -31.225 1.00 55.62 78 GLN A C 1
ATOM 622 O O . GLN A 1 78 ? 15.351 27.781 -30.745 1.00 55.62 78 GLN A O 1
ATOM 627 N N . ASN A 1 79 ? 14.761 26.125 -32.146 1.00 62.59 79 ASN A N 1
ATOM 628 C CA . ASN A 1 79 ? 16.084 25.946 -32.722 1.00 62.59 79 ASN A CA 1
ATOM 629 C C . ASN A 1 79 ? 16.033 26.305 -34.204 1.00 62.59 79 ASN A C 1
ATOM 631 O O . ASN A 1 79 ? 15.735 25.449 -35.031 1.00 62.59 79 ASN A O 1
ATOM 635 N N . PHE A 1 80 ? 16.385 27.549 -34.527 1.00 66.19 80 PHE A N 1
ATOM 636 C CA . PHE A 1 80 ? 16.377 28.087 -35.893 1.00 66.19 80 PHE A CA 1
ATOM 637 C C . PHE A 1 80 ? 17.285 27.331 -36.880 1.00 66.19 80 PHE A C 1
ATOM 639 O O . PHE A 1 80 ? 17.167 27.519 -38.086 1.00 66.19 80 PHE A O 1
ATOM 646 N N . THR A 1 81 ? 18.185 26.475 -36.384 1.00 63.16 81 THR A N 1
ATOM 647 C CA . THR A 1 81 ? 19.057 25.618 -37.204 1.00 63.16 81 THR A CA 1
ATOM 648 C C . THR A 1 81 ? 18.385 24.304 -37.604 1.00 63.16 81 THR A C 1
ATOM 650 O O . THR A 1 81 ? 18.837 23.653 -38.534 1.00 63.16 81 THR A O 1
ATOM 653 N N . LEU A 1 82 ? 17.356 23.863 -36.879 1.00 57.41 82 LEU A N 1
ATOM 654 C CA . LEU A 1 82 ? 16.685 22.580 -37.114 1.00 57.41 82 LEU A CA 1
ATOM 655 C C . LEU A 1 82 ? 15.218 22.771 -37.503 1.00 57.41 82 LEU A C 1
ATOM 657 O O . LEU A 1 82 ? 14.699 22.018 -38.311 1.00 57.41 82 LEU A O 1
ATOM 661 N N . LEU A 1 83 ? 14.542 23.773 -36.955 1.00 61.12 83 LEU A N 1
ATOM 662 C CA . LEU A 1 83 ? 13.145 24.093 -37.221 1.00 61.12 83 LEU A CA 1
ATOM 663 C C . LEU A 1 83 ? 13.037 25.605 -37.425 1.00 61.12 83 LEU A C 1
ATOM 665 O O . LEU A 1 83 ? 13.238 26.382 -36.491 1.00 61.12 83 LEU A O 1
ATOM 669 N N . ASN A 1 84 ? 12.747 26.009 -38.660 1.00 66.88 84 ASN A N 1
ATOM 670 C CA . ASN A 1 84 ? 12.474 27.397 -39.021 1.00 66.88 84 ASN A CA 1
ATOM 671 C C . ASN A 1 84 ? 10.965 27.577 -39.255 1.00 66.88 84 ASN A C 1
ATOM 673 O O . ASN A 1 84 ? 10.311 26.679 -39.778 1.00 66.88 84 ASN A O 1
ATOM 677 N N . GLU A 1 85 ? 10.418 28.734 -38.894 1.00 65.00 85 GLU A N 1
ATOM 678 C CA . GLU A 1 85 ? 8.996 29.070 -39.074 1.00 65.00 85 GLU A CA 1
ATOM 679 C C . GLU A 1 85 ? 8.576 29.049 -40.547 1.00 65.00 85 GLU A C 1
ATOM 681 O O . GLU A 1 85 ? 7.450 28.683 -40.874 1.00 65.00 85 GLU A O 1
ATOM 686 N N . ASP A 1 86 ? 9.520 29.358 -41.434 1.00 66.88 86 ASP A N 1
ATOM 687 C CA . ASP A 1 86 ? 9.319 29.378 -42.879 1.00 66.88 86 ASP A CA 1
ATOM 688 C C . ASP A 1 86 ? 9.740 28.062 -43.553 1.00 66.88 86 ASP A C 1
ATOM 690 O O . ASP A 1 86 ? 9.892 28.010 -44.772 1.00 66.88 86 ASP A O 1
ATOM 694 N N . MET A 1 87 ? 9.926 26.970 -42.797 1.00 67.12 87 MET A N 1
ATOM 695 C CA . MET A 1 87 ? 10.418 25.691 -43.340 1.00 67.12 87 MET A CA 1
ATOM 696 C C . MET A 1 87 ? 9.553 25.109 -44.469 1.00 67.12 87 MET A C 1
ATOM 698 O O . MET A 1 87 ? 10.011 24.215 -45.171 1.00 67.12 87 MET A O 1
ATOM 702 N N . PHE A 1 88 ? 8.326 25.603 -44.657 1.00 66.81 88 PHE A N 1
ATOM 703 C CA . PHE A 1 88 ? 7.404 25.218 -45.733 1.00 66.81 88 PHE A CA 1
ATOM 704 C C . PHE A 1 88 ? 7.064 26.355 -46.703 1.00 66.81 88 PHE A C 1
ATOM 706 O O . PHE A 1 88 ? 6.144 26.212 -47.504 1.00 66.81 88 PHE A O 1
ATOM 713 N N . ALA A 1 89 ? 7.758 27.492 -46.633 1.00 66.88 89 ALA A N 1
ATOM 714 C CA . ALA A 1 89 ? 7.464 28.643 -47.482 1.00 66.88 89 ALA A CA 1
ATOM 715 C C . ALA A 1 89 ? 7.755 28.363 -48.969 1.00 66.88 89 ALA A C 1
ATOM 717 O O . ALA A 1 89 ? 6.989 28.784 -49.837 1.00 66.88 89 ALA A O 1
ATOM 718 N N . ASP A 1 90 ? 8.830 27.623 -49.256 1.00 70.31 90 ASP A N 1
ATOM 719 C CA . ASP A 1 90 ? 9.261 27.263 -50.605 1.00 70.31 90 ASP A CA 1
ATOM 720 C C . ASP A 1 90 ? 10.121 25.981 -50.618 1.00 70.31 90 ASP A C 1
ATOM 722 O O . ASP A 1 90 ? 10.579 25.495 -49.581 1.00 70.31 90 ASP A O 1
ATOM 726 N N . ALA A 1 91 ? 10.343 25.431 -51.816 1.00 65.88 91 ALA A N 1
ATOM 727 C CA . ALA A 1 91 ? 11.034 24.158 -52.008 1.00 65.88 91 ALA A CA 1
ATOM 728 C C . ALA A 1 91 ? 12.506 24.166 -51.554 1.00 65.88 91 ALA A C 1
ATOM 730 O O . ALA A 1 91 ? 12.981 23.136 -51.067 1.00 65.88 91 ALA A O 1
ATOM 731 N N . ASP A 1 92 ? 13.208 25.294 -51.688 1.00 72.62 92 ASP A N 1
ATOM 732 C CA . ASP A 1 92 ? 14.619 25.411 -51.315 1.00 72.62 92 ASP A CA 1
ATOM 733 C C . ASP A 1 92 ? 14.759 25.469 -49.791 1.00 72.62 92 ASP A C 1
ATOM 735 O O . ASP A 1 92 ? 15.569 24.738 -49.213 1.00 72.62 92 ASP A O 1
ATOM 739 N N . THR A 1 93 ? 13.918 26.267 -49.125 1.00 69.31 93 THR A N 1
ATOM 740 C CA . THR A 1 93 ? 13.894 26.385 -47.662 1.00 69.31 93 THR A CA 1
ATOM 741 C C . THR A 1 93 ? 13.549 25.045 -47.007 1.00 69.31 93 THR A C 1
ATOM 743 O O . THR A 1 93 ? 14.232 24.622 -46.070 1.00 69.31 93 THR A O 1
ATOM 746 N N . THR A 1 94 ? 12.576 24.300 -47.543 1.00 65.50 94 THR A N 1
ATOM 747 C CA . THR A 1 94 ? 12.247 22.971 -47.009 1.00 65.50 94 THR A CA 1
ATOM 748 C C . THR A 1 94 ? 13.349 21.943 -47.255 1.00 65.50 94 THR A C 1
ATOM 750 O O . THR A 1 94 ? 13.694 21.183 -46.348 1.00 65.50 94 THR A O 1
ATOM 753 N N . ALA A 1 95 ? 13.933 21.907 -48.460 1.00 67.50 95 ALA A N 1
ATOM 754 C CA . ALA A 1 95 ? 15.034 20.995 -48.763 1.00 67.50 95 ALA A CA 1
ATOM 755 C C . ALA A 1 95 ? 16.239 21.261 -47.851 1.00 67.50 95 ALA A C 1
ATOM 757 O O . ALA A 1 95 ? 16.859 20.316 -47.362 1.00 67.50 95 ALA A O 1
ATOM 758 N N . HIS A 1 96 ? 16.526 22.535 -47.569 1.00 71.56 96 HIS A N 1
ATOM 759 C CA . HIS A 1 96 ? 17.561 22.940 -46.628 1.00 71.56 96 HIS A CA 1
ATOM 760 C C . HIS A 1 96 ? 17.287 22.413 -45.214 1.00 71.56 96 HIS A C 1
ATOM 762 O O . HIS A 1 96 ? 18.175 21.812 -44.607 1.00 71.56 96 HIS A O 1
ATOM 768 N N . THR A 1 97 ? 16.056 22.556 -44.715 1.00 68.88 97 THR A N 1
ATOM 769 C CA . THR A 1 97 ? 15.686 22.047 -43.389 1.00 68.88 97 THR A CA 1
ATOM 770 C C . THR A 1 97 ? 15.745 20.520 -43.305 1.00 68.88 97 THR A C 1
ATOM 772 O O . THR A 1 97 ? 16.314 19.984 -42.355 1.00 68.88 97 THR A O 1
ATOM 775 N N . LEU A 1 98 ? 15.264 19.800 -44.324 1.00 66.69 98 LEU A N 1
ATOM 776 C CA . LEU A 1 98 ? 15.399 18.339 -44.394 1.00 66.69 98 LEU A CA 1
ATOM 777 C C . LEU A 1 98 ? 16.873 17.906 -44.385 1.00 66.69 98 LEU A C 1
ATOM 779 O O . LEU A 1 98 ? 17.236 16.934 -43.723 1.00 66.69 98 LEU A O 1
ATOM 783 N N . HIS A 1 99 ? 17.746 18.653 -45.065 1.00 70.25 99 HIS A N 1
ATOM 784 C CA . HIS A 1 99 ? 19.184 18.391 -45.068 1.00 70.25 99 HIS A CA 1
ATOM 785 C C . HIS A 1 99 ? 19.832 18.605 -43.690 1.00 70.25 99 HIS A C 1
ATOM 787 O O . HIS A 1 99 ? 20.748 17.868 -43.322 1.00 70.25 99 HIS A O 1
ATOM 793 N N . GLN A 1 100 ? 19.350 19.579 -42.911 1.00 70.56 100 GLN A N 1
ATOM 794 C CA . GLN A 1 100 ? 19.804 19.841 -41.539 1.00 70.56 100 GLN A CA 1
ATOM 795 C C . GLN A 1 100 ? 19.382 18.747 -40.548 1.00 70.56 100 GLN A C 1
ATOM 797 O O . GLN A 1 100 ? 19.995 18.614 -39.491 1.00 70.56 100 GLN A O 1
ATOM 802 N N . TRP A 1 101 ? 18.381 17.929 -40.888 1.00 66.50 101 TRP A N 1
ATOM 803 C CA . TRP A 1 101 ? 17.945 16.795 -40.065 1.00 66.50 101 TRP A CA 1
ATOM 804 C C . TRP A 1 101 ? 18.783 15.534 -40.299 1.00 66.50 101 TRP A C 1
ATOM 806 O O . TRP A 1 101 ? 18.792 14.639 -39.453 1.00 66.50 101 TRP A O 1
ATOM 816 N N . ILE A 1 102 ? 19.527 15.460 -41.409 1.00 62.81 102 ILE A N 1
ATOM 817 C CA . ILE A 1 102 ? 20.359 14.296 -41.754 1.00 62.81 102 ILE A CA 1
ATOM 818 C C . ILE A 1 102 ? 21.362 13.951 -40.637 1.00 62.81 102 ILE A C 1
ATOM 820 O O . ILE A 1 102 ? 21.411 12.782 -40.260 1.00 62.81 102 ILE A O 1
ATOM 824 N N . PRO A 1 103 ? 22.112 14.905 -40.043 1.00 60.25 103 PRO A N 1
ATOM 825 C CA . PRO A 1 103 ? 23.049 14.603 -38.958 1.00 60.25 103 PRO A CA 1
ATOM 826 C C . PRO A 1 103 ? 22.385 14.180 -37.638 1.00 60.25 103 PRO A C 1
ATOM 828 O O . PRO A 1 103 ? 23.070 13.658 -36.764 1.00 60.25 103 PRO A O 1
ATOM 831 N N . LEU A 1 104 ? 21.079 14.427 -37.468 1.00 54.66 104 LEU A N 1
ATOM 832 C CA . LEU A 1 104 ? 20.318 13.996 -36.287 1.00 54.66 104 LEU A CA 1
ATOM 833 C C . LEU A 1 104 ? 19.838 12.547 -36.395 1.00 54.66 104 LEU A C 1
ATOM 835 O O . LEU A 1 104 ? 19.457 11.945 -35.393 1.00 54.66 104 LEU A O 1
ATOM 839 N N . SER A 1 105 ? 19.830 11.991 -37.604 1.00 53.81 105 SER A N 1
ATOM 840 C CA . SER A 1 105 ? 19.516 10.586 -37.821 1.00 53.81 105 SER A CA 1
ATOM 841 C C . SER A 1 105 ? 20.755 9.759 -37.501 1.00 53.81 105 SER A C 1
ATOM 843 O O . SER A 1 105 ? 21.830 10.031 -38.031 1.00 53.81 105 SER A O 1
ATOM 845 N N . SER A 1 106 ? 20.628 8.742 -36.645 1.00 58.91 106 SER A N 1
ATOM 846 C CA . SER A 1 106 ? 21.736 7.805 -36.444 1.00 58.91 106 SER A CA 1
ATOM 847 C C . SER A 1 106 ? 22.087 7.113 -37.767 1.00 58.91 106 SER A C 1
ATOM 849 O O . SER A 1 106 ? 21.226 6.958 -38.637 1.00 58.91 106 SER A O 1
ATOM 851 N N . ASP A 1 107 ? 23.336 6.663 -37.929 1.00 57.94 107 ASP A N 1
ATOM 852 C CA . ASP A 1 107 ? 23.755 5.917 -39.131 1.00 57.94 107 ASP A CA 1
ATOM 853 C C . ASP A 1 107 ? 22.881 4.668 -39.375 1.00 57.94 107 ASP A C 1
ATOM 855 O O . ASP A 1 107 ? 22.684 4.257 -40.519 1.00 57.94 107 ASP A O 1
ATOM 859 N N . ALA A 1 108 ? 22.294 4.127 -38.301 1.00 56.41 108 ALA A N 1
ATOM 860 C CA . ALA A 1 108 ? 21.343 3.020 -38.300 1.00 56.41 108 ALA A CA 1
ATOM 861 C C . ALA A 1 108 ? 19.864 3.464 -38.320 1.00 56.41 108 ALA A C 1
ATOM 863 O O . ALA A 1 108 ? 18.990 2.650 -38.059 1.00 56.41 108 ALA A O 1
ATOM 864 N N . ARG A 1 109 ? 19.541 4.741 -38.573 1.00 63.94 109 ARG A N 1
ATOM 865 C CA . ARG A 1 109 ? 18.166 5.293 -38.666 1.00 63.94 109 ARG A CA 1
ATOM 866 C C . ARG A 1 109 ? 17.225 4.930 -37.501 1.00 63.94 109 ARG A C 1
ATOM 868 O O . ARG A 1 109 ? 16.021 4.797 -37.691 1.00 63.94 109 ARG A O 1
ATOM 875 N N . GLY A 1 110 ? 17.773 4.781 -36.299 1.00 65.94 110 GLY A N 1
ATOM 876 C CA . GLY A 1 110 ? 17.021 4.412 -35.094 1.00 65.94 110 GLY A CA 1
ATOM 877 C C . GLY A 1 110 ? 16.767 2.910 -34.913 1.00 65.94 110 GLY A C 1
ATOM 878 O O . GLY A 1 110 ? 16.041 2.546 -33.989 1.00 65.94 110 GLY A O 1
ATOM 879 N N . TYR A 1 111 ? 17.357 2.048 -35.750 1.00 75.12 111 TYR A N 1
ATOM 880 C CA . TYR A 1 111 ? 17.321 0.598 -35.562 1.00 75.12 111 TYR A CA 1
ATOM 881 C C . TYR A 1 111 ? 18.325 0.133 -34.499 1.00 75.12 111 TYR A C 1
ATOM 883 O O . TYR A 1 111 ? 19.453 0.624 -34.424 1.00 75.12 111 TYR A O 1
ATOM 891 N N . VAL A 1 112 ? 17.914 -0.853 -33.705 1.00 75.62 112 VAL A N 1
ATOM 892 C CA . VAL A 1 112 ? 18.709 -1.521 -32.673 1.00 75.62 112 VAL A CA 1
ATOM 893 C C . VAL A 1 112 ? 18.920 -2.972 -33.088 1.00 75.62 112 VAL A C 1
ATOM 895 O O . VAL A 1 112 ? 17.959 -3.704 -33.311 1.00 75.62 112 VAL A O 1
ATOM 898 N N . SER A 1 113 ? 20.180 -3.390 -33.198 1.00 79.62 113 SER A N 1
ATOM 899 C CA . SER A 1 113 ? 20.534 -4.792 -33.434 1.00 79.62 113 SER A CA 1
ATOM 900 C C . SER A 1 113 ? 20.655 -5.512 -32.098 1.00 79.62 113 SER A C 1
ATOM 902 O O . SER A 1 113 ? 21.458 -5.108 -31.259 1.00 79.62 113 SER A O 1
ATOM 904 N N . MET A 1 114 ? 19.908 -6.601 -31.936 1.00 75.94 114 MET A N 1
ATOM 905 C CA . MET A 1 114 ? 20.001 -7.498 -30.784 1.00 75.94 114 MET A CA 1
ATOM 906 C C . MET A 1 114 ? 20.373 -8.900 -31.276 1.00 75.94 114 MET A C 1
ATOM 908 O O . MET A 1 114 ? 19.522 -9.581 -31.847 1.00 75.94 114 MET A O 1
ATOM 912 N N . PRO A 1 115 ? 21.645 -9.315 -31.143 1.00 75.88 115 PRO A N 1
ATOM 913 C CA . PRO A 1 115 ? 22.114 -10.604 -31.655 1.00 75.88 115 PRO A CA 1
ATOM 914 C C . PRO A 1 115 ? 21.462 -11.826 -30.988 1.00 75.88 115 PRO A C 1
ATOM 916 O O . PRO A 1 115 ? 21.370 -12.871 -31.618 1.00 75.88 115 PRO A O 1
ATOM 919 N N . ASP A 1 116 ? 21.017 -11.679 -29.744 1.00 79.69 116 ASP A N 1
ATOM 920 C CA . ASP A 1 116 ? 20.480 -12.694 -28.830 1.00 79.69 116 ASP A CA 1
ATOM 921 C C . ASP A 1 116 ? 18.956 -12.588 -28.651 1.00 79.69 116 ASP A C 1
ATOM 923 O O . ASP A 1 116 ? 18.406 -13.003 -27.634 1.00 79.69 116 ASP A O 1
ATOM 927 N N . TRP A 1 117 ? 18.255 -11.982 -29.609 1.00 76.12 117 TRP A N 1
ATOM 928 C CA . TRP A 1 117 ? 16.824 -11.687 -29.501 1.00 76.12 117 TRP A CA 1
ATOM 929 C C . TRP A 1 117 ? 15.938 -12.916 -29.233 1.00 76.12 117 TRP A C 1
ATOM 931 O O . TRP A 1 117 ? 14.870 -12.781 -28.643 1.00 76.12 117 TRP A O 1
ATOM 941 N N . ASP A 1 118 ? 16.378 -14.102 -29.649 1.00 77.44 118 ASP A N 1
ATOM 942 C CA . ASP A 1 118 ? 15.695 -15.383 -29.468 1.00 77.44 118 ASP A CA 1
ATOM 943 C C . ASP A 1 118 ? 15.695 -15.870 -28.013 1.00 77.44 118 ASP A C 1
ATOM 945 O O . ASP A 1 118 ? 14.883 -16.721 -27.649 1.00 77.44 118 ASP A O 1
ATOM 949 N N . SER A 1 119 ? 16.556 -15.303 -27.166 1.00 74.62 119 SER A N 1
ATOM 950 C CA . SER A 1 119 ? 16.560 -15.555 -25.723 1.00 74.62 119 SER A CA 1
ATOM 951 C C . SER A 1 119 ? 15.441 -14.819 -24.967 1.00 74.62 119 SER A C 1
ATOM 953 O O . SER A 1 119 ? 15.167 -15.142 -23.812 1.00 74.62 119 SER A O 1
ATOM 955 N N . TRP A 1 120 ? 14.739 -13.882 -25.617 1.00 65.69 120 TRP A N 1
ATOM 956 C CA . TRP A 1 120 ? 13.715 -13.038 -24.999 1.00 65.69 120 TRP A CA 1
ATOM 957 C C . TRP A 1 120 ? 12.304 -13.472 -25.423 1.00 65.69 120 TRP A C 1
ATOM 959 O O . TRP A 1 120 ? 11.899 -13.273 -26.566 1.00 65.69 120 TRP A O 1
ATOM 969 N N . SER A 1 121 ? 11.507 -14.009 -24.490 1.00 56.12 121 SER A N 1
ATOM 970 C CA . SER A 1 121 ? 10.164 -14.554 -24.784 1.00 56.12 121 SER A CA 1
ATOM 971 C C . SER A 1 121 ? 9.164 -13.531 -25.334 1.00 56.12 121 SER A C 1
ATOM 973 O O . SER A 1 121 ? 8.233 -13.892 -26.058 1.00 56.12 121 SER A O 1
ATOM 975 N N . ASP A 1 122 ? 9.349 -12.260 -24.978 1.00 61.03 122 ASP A N 1
ATOM 976 C CA . ASP A 1 122 ? 8.395 -11.183 -25.258 1.00 61.03 122 ASP A CA 1
ATOM 977 C C . ASP A 1 122 ? 8.749 -10.402 -26.536 1.00 61.03 122 ASP A C 1
ATOM 979 O O . ASP A 1 122 ? 7.944 -9.612 -27.036 1.00 61.03 122 ASP A O 1
ATOM 983 N N . LEU A 1 123 ? 9.935 -10.648 -27.103 1.00 68.75 123 LEU A N 1
ATOM 984 C CA . LEU A 1 123 ? 10.409 -10.022 -28.332 1.00 68.75 123 LEU A CA 1
ATOM 985 C C . LEU A 1 123 ? 10.007 -10.843 -29.555 1.00 68.75 123 LEU A C 1
ATOM 987 O O . LEU A 1 123 ? 10.204 -12.051 -29.644 1.00 68.75 123 LEU A O 1
ATOM 991 N N . LYS A 1 124 ? 9.421 -10.157 -30.535 1.00 74.19 124 LYS A N 1
ATOM 992 C CA . LYS A 1 124 ? 9.084 -10.753 -31.833 1.00 74.19 124 LYS A CA 1
ATOM 993 C C . LYS A 1 124 ? 10.331 -10.882 -32.699 1.00 74.19 124 LYS A C 1
ATOM 995 O O . LYS A 1 124 ? 11.307 -10.182 -32.467 1.00 74.19 124 LYS A O 1
ATOM 1000 N N . GLU A 1 125 ? 10.292 -11.728 -33.725 1.00 82.94 125 GLU A N 1
ATOM 1001 C CA . GLU A 1 125 ? 11.402 -11.875 -34.677 1.00 82.94 125 GLU A CA 1
ATOM 1002 C C . GLU A 1 125 ? 11.793 -10.508 -35.288 1.00 82.94 125 GLU A C 1
ATOM 1004 O O . GLU A 1 125 ? 10.906 -9.759 -35.700 1.00 82.94 125 GLU A O 1
ATOM 1009 N N . PRO A 1 126 ? 13.083 -10.144 -35.373 1.00 84.00 126 PRO A N 1
ATOM 1010 C CA . PRO A 1 126 ? 13.512 -8.852 -35.904 1.00 84.00 126 PRO A CA 1
ATOM 1011 C C . PRO A 1 126 ? 13.318 -8.749 -37.422 1.00 84.00 126 PRO A C 1
ATOM 1013 O O . PRO A 1 126 ? 13.303 -9.746 -38.150 1.00 84.00 126 PRO A O 1
ATOM 1016 N N . TYR A 1 127 ? 13.235 -7.519 -37.934 1.00 80.88 127 TYR A N 1
ATOM 1017 C CA . TYR A 1 127 ? 13.291 -7.268 -39.376 1.00 80.88 127 TYR A CA 1
ATOM 1018 C C . TYR A 1 127 ? 14.729 -7.378 -39.893 1.00 80.88 127 TYR A C 1
ATOM 1020 O O . TYR A 1 127 ? 15.684 -7.106 -39.171 1.00 80.88 127 TYR A O 1
ATOM 1028 N N . THR A 1 128 ? 14.899 -7.730 -41.170 1.00 84.31 128 THR A N 1
ATOM 1029 C CA . THR A 1 128 ? 16.190 -7.570 -41.855 1.00 84.31 128 THR A CA 1
ATOM 1030 C C . THR A 1 128 ? 16.291 -6.135 -42.352 1.00 84.31 128 THR A C 1
ATOM 1032 O O . THR A 1 128 ? 15.528 -5.724 -43.226 1.00 84.31 128 THR A O 1
ATOM 1035 N N . VAL A 1 129 ? 17.202 -5.361 -41.770 1.00 78.06 129 VAL A N 1
ATOM 1036 C CA . VAL A 1 129 ? 17.357 -3.925 -42.027 1.00 78.06 129 VAL A CA 1
ATOM 1037 C C . VAL A 1 129 ? 18.818 -3.580 -42.286 1.00 78.06 129 VAL A C 1
ATOM 1039 O O . VAL A 1 129 ? 19.726 -4.326 -41.919 1.00 78.06 129 VAL A O 1
ATOM 1042 N N . ARG A 1 130 ? 19.070 -2.429 -42.917 1.00 72.75 130 ARG A N 1
ATOM 1043 C CA . ARG A 1 130 ? 20.436 -1.907 -43.049 1.00 72.75 130 ARG A CA 1
ATOM 1044 C C . ARG A 1 130 ? 20.906 -1.357 -41.712 1.00 72.75 130 ARG A C 1
ATOM 1046 O O . ARG A 1 130 ? 20.412 -0.322 -41.271 1.00 72.75 130 ARG A O 1
ATOM 1053 N N . LEU A 1 131 ? 21.872 -2.038 -41.105 1.00 67.69 131 LEU A N 1
ATOM 1054 C CA . LEU A 1 131 ? 22.478 -1.630 -39.837 1.00 67.69 131 LEU A CA 1
ATOM 1055 C C . LEU A 1 131 ? 23.540 -0.545 -40.046 1.00 67.69 131 LEU A C 1
ATOM 1057 O O . LEU A 1 131 ? 23.730 0.318 -39.194 1.00 67.69 131 LEU A O 1
ATOM 1061 N N . ASN A 1 132 ? 24.219 -0.566 -41.194 1.00 67.56 132 ASN A N 1
ATOM 1062 C CA . ASN A 1 132 ? 25.165 0.466 -41.607 1.00 67.56 132 ASN A CA 1
ATOM 1063 C C . ASN A 1 132 ? 25.209 0.578 -43.147 1.00 67.56 132 ASN A C 1
ATOM 1065 O O . ASN A 1 132 ? 24.388 0.001 -43.861 1.00 67.56 132 ASN A O 1
ATOM 1069 N N . ARG A 1 133 ? 26.160 1.354 -43.685 1.00 64.88 133 ARG A N 1
ATOM 1070 C CA . ARG A 1 133 ? 26.290 1.585 -45.139 1.00 64.88 133 ARG A CA 1
ATOM 1071 C C . ARG A 1 133 ? 26.667 0.334 -45.947 1.00 64.88 133 ARG A C 1
ATOM 1073 O O . ARG A 1 133 ? 26.531 0.371 -47.166 1.00 64.88 133 ARG A O 1
ATOM 1080 N N . MET A 1 134 ? 27.150 -0.720 -45.294 1.00 68.75 134 MET A N 1
ATOM 1081 C CA . MET A 1 134 ? 27.771 -1.890 -45.921 1.00 68.75 134 MET A CA 1
ATOM 1082 C C . MET A 1 134 ? 27.098 -3.219 -45.548 1.00 68.75 134 MET A C 1
ATOM 1084 O O . MET A 1 134 ? 27.341 -4.211 -46.229 1.00 68.75 134 MET A O 1
ATOM 1088 N N . GLU A 1 135 ? 26.270 -3.255 -44.500 1.00 73.44 135 GLU A N 1
ATOM 1089 C CA . GLU A 1 135 ? 25.753 -4.495 -43.911 1.00 73.44 135 GLU A CA 1
ATOM 1090 C C . GLU A 1 135 ? 24.242 -4.435 -43.638 1.00 73.44 135 GLU A C 1
ATOM 1092 O O . GLU A 1 135 ? 23.709 -3.456 -43.099 1.00 73.44 135 GLU A O 1
ATOM 1097 N N . GLU A 1 136 ? 23.563 -5.528 -43.991 1.00 80.12 136 GLU A N 1
ATOM 1098 C CA . GLU A 1 136 ? 22.180 -5.826 -43.615 1.00 80.12 136 GLU A CA 1
ATOM 1099 C C . GLU A 1 136 ? 22.174 -6.888 -42.513 1.00 80.12 136 GLU A C 1
ATOM 1101 O O . GLU A 1 136 ? 22.972 -7.826 -42.539 1.00 80.12 136 GLU A O 1
ATOM 1106 N N . GLY A 1 137 ? 21.281 -6.744 -41.539 1.00 80.69 137 GLY A N 1
ATOM 1107 C CA . GLY A 1 137 ? 21.211 -7.643 -40.394 1.00 80.69 137 GLY A CA 1
ATOM 1108 C C . GLY A 1 137 ? 19.894 -7.531 -39.627 1.00 80.69 137 GLY A C 1
ATOM 1109 O O . GLY A 1 137 ? 19.031 -6.730 -39.998 1.00 80.69 137 GLY A O 1
ATOM 1110 N N . PRO A 1 138 ? 19.705 -8.360 -38.587 1.00 84.38 138 PRO A N 1
ATOM 1111 C CA . PRO A 1 138 ? 18.520 -8.306 -37.742 1.00 84.38 138 PRO A CA 1
ATOM 1112 C C . PRO A 1 138 ? 18.476 -6.982 -36.973 1.00 84.38 138 PRO A C 1
ATOM 1114 O O . PRO A 1 138 ? 19.446 -6.602 -36.320 1.00 84.38 138 PRO A O 1
ATOM 1117 N N . GLY A 1 139 ? 17.348 -6.280 -37.032 1.00 83.75 139 GLY A N 1
ATOM 1118 C CA . GLY A 1 139 ? 17.154 -5.041 -36.295 1.00 83.75 139 GLY A CA 1
ATOM 1119 C C . GLY A 1 139 ? 15.703 -4.779 -35.911 1.00 83.75 139 GLY A C 1
ATOM 1120 O O . GLY A 1 139 ? 14.764 -5.131 -36.629 1.00 83.75 139 GLY A O 1
ATOM 1121 N N . TYR A 1 140 ? 15.554 -4.119 -34.770 1.00 80.00 140 TYR A N 1
ATOM 1122 C CA . TYR A 1 140 ? 14.304 -3.609 -34.223 1.00 80.00 140 TYR A CA 1
ATOM 1123 C C . TYR A 1 140 ? 14.232 -2.107 -34.408 1.00 80.00 140 TYR A C 1
ATOM 1125 O O . TYR A 1 140 ? 15.227 -1.417 -34.201 1.00 8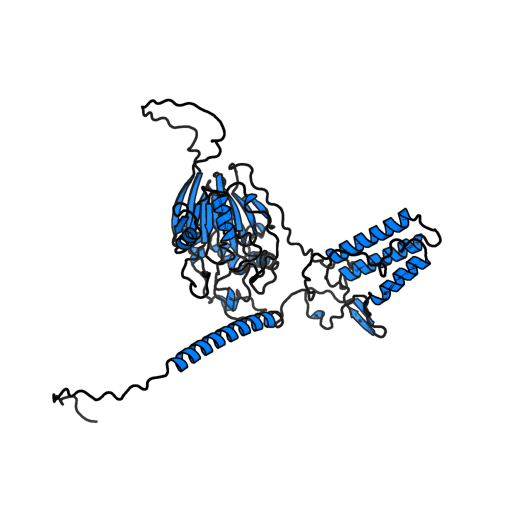0.00 140 TYR A O 1
ATOM 1133 N N . MET A 1 141 ? 13.063 -1.583 -34.755 1.00 79.62 141 MET A N 1
ATOM 1134 C CA . MET A 1 141 ? 12.834 -0.143 -34.684 1.00 79.62 141 MET A CA 1
ATOM 1135 C C . MET A 1 141 ? 12.273 0.196 -33.308 1.00 79.62 141 MET A C 1
ATOM 1137 O O . MET A 1 141 ? 11.375 -0.489 -32.830 1.00 79.62 141 MET A O 1
ATOM 1141 N N . ILE A 1 142 ? 12.783 1.247 -32.671 1.00 78.38 142 ILE A N 1
ATOM 1142 C CA . ILE A 1 142 ? 12.143 1.781 -31.465 1.00 78.38 142 ILE A CA 1
ATOM 1143 C C . ILE A 1 142 ? 10.886 2.549 -31.892 1.00 78.38 142 ILE A C 1
ATOM 1145 O O . ILE A 1 142 ? 10.979 3.401 -32.779 1.00 78.38 142 ILE A O 1
ATOM 1149 N N . SER A 1 143 ? 9.740 2.301 -31.253 1.00 77.44 143 SER A N 1
ATOM 1150 C CA . SER A 1 143 ? 8.440 2.874 -31.634 1.00 77.44 143 SER A CA 1
ATOM 1151 C C . SER A 1 143 ? 8.444 4.396 -31.764 1.00 77.44 143 SER A C 1
ATOM 1153 O O . SER A 1 143 ? 7.983 4.924 -32.773 1.00 77.44 143 SER A O 1
ATOM 1155 N N . MET A 1 144 ? 9.051 5.130 -30.829 1.00 78.50 144 MET A N 1
ATOM 1156 C CA . MET A 1 144 ? 9.206 6.586 -30.931 1.00 78.50 144 MET A CA 1
ATOM 1157 C C . MET A 1 144 ? 9.981 6.990 -32.196 1.00 78.50 144 MET A C 1
ATOM 1159 O O . MET A 1 144 ? 9.605 7.946 -32.875 1.00 78.50 144 MET A O 1
ATOM 1163 N N . PHE A 1 145 ? 11.048 6.267 -32.555 1.00 77.88 145 PHE A N 1
ATOM 1164 C CA . PHE A 1 145 ? 11.789 6.544 -33.789 1.00 77.88 145 PHE A CA 1
ATOM 1165 C C . PHE A 1 145 ? 10.984 6.172 -35.034 1.00 77.88 145 PHE A C 1
ATOM 1167 O O . PHE A 1 145 ? 11.051 6.911 -36.014 1.00 77.88 145 PHE A O 1
ATOM 1174 N N . HIS A 1 146 ? 10.172 5.112 -34.993 1.00 77.00 146 HIS A N 1
ATOM 1175 C CA . HIS A 1 146 ? 9.244 4.793 -36.077 1.00 77.00 146 HIS A CA 1
ATOM 1176 C C . HIS A 1 146 ? 8.190 5.896 -36.261 1.00 77.00 146 HIS A C 1
ATOM 1178 O O . HIS A 1 146 ? 7.965 6.362 -37.375 1.00 77.00 146 HIS A O 1
ATOM 1184 N N . GLN A 1 147 ? 7.599 6.395 -35.175 1.00 79.94 147 GLN A N 1
ATOM 1185 C CA . GLN A 1 147 ? 6.625 7.490 -35.199 1.00 79.94 147 GLN A CA 1
ATOM 1186 C C . GLN A 1 147 ? 7.237 8.784 -35.756 1.00 79.94 147 GLN A C 1
ATOM 1188 O O . GLN A 1 147 ? 6.640 9.429 -36.620 1.00 79.94 147 GLN A O 1
ATOM 1193 N N . LEU A 1 148 ? 8.454 9.140 -35.327 1.00 78.38 148 LEU A N 1
ATOM 1194 C CA . LEU A 1 148 ? 9.201 10.277 -35.879 1.00 78.38 148 LEU A CA 1
ATOM 1195 C C . LEU A 1 148 ? 9.551 10.072 -37.359 1.00 78.38 148 LEU A C 1
ATOM 1197 O O . LEU A 1 148 ? 9.478 11.014 -38.149 1.00 78.38 148 LEU A O 1
ATOM 1201 N N . HIS A 1 149 ? 9.884 8.843 -37.755 1.00 73.94 149 HIS A N 1
ATOM 1202 C CA . HIS A 1 149 ? 10.144 8.486 -39.145 1.00 73.94 149 HIS A CA 1
ATOM 1203 C C . HIS A 1 149 ? 8.888 8.666 -40.014 1.00 73.94 149 HIS A C 1
ATOM 1205 O O . HIS A 1 149 ? 8.935 9.358 -41.033 1.00 73.94 149 HIS A O 1
ATOM 1211 N N . CYS A 1 150 ? 7.738 8.150 -39.580 1.00 77.31 150 CYS A N 1
ATOM 1212 C CA . CYS A 1 150 ? 6.449 8.363 -40.241 1.00 77.31 150 CYS A CA 1
ATOM 1213 C C . CYS A 1 150 ? 6.088 9.851 -40.332 1.00 77.31 150 CYS A C 1
ATOM 1215 O O . CYS A 1 150 ? 5.678 10.318 -41.395 1.00 77.31 150 CYS A O 1
ATOM 1217 N N . LEU A 1 151 ? 6.302 10.620 -39.258 1.00 80.31 151 LEU A N 1
ATOM 1218 C CA . LEU A 1 151 ? 6.083 12.066 -39.260 1.00 80.31 151 LEU A CA 1
ATOM 1219 C C . LEU A 1 151 ? 6.958 12.771 -40.304 1.00 80.31 151 LEU A C 1
ATOM 1221 O O . LEU A 1 151 ? 6.467 13.637 -41.021 1.00 80.31 151 LEU A O 1
ATOM 1225 N N . SER A 1 152 ? 8.227 12.375 -40.443 1.00 73.19 152 SER A N 1
ATOM 1226 C CA . SER A 1 152 ? 9.116 12.953 -41.458 1.00 73.19 152 SER A CA 1
ATOM 1227 C C . SER A 1 152 ? 8.667 12.644 -42.893 1.00 73.19 152 SER A C 1
ATOM 1229 O O . SER A 1 152 ? 8.734 13.526 -43.749 1.00 73.19 152 SER A O 1
ATOM 1231 N N . TYR A 1 153 ? 8.114 11.452 -43.152 1.00 69.69 153 TYR A N 1
ATOM 1232 C CA . TYR A 1 153 ? 7.469 11.142 -44.434 1.00 69.69 153 TYR A CA 1
ATOM 1233 C C . TYR A 1 153 ? 6.209 11.971 -44.671 1.00 69.69 153 TYR A C 1
ATOM 1235 O O . TYR A 1 153 ? 5.997 12.448 -45.785 1.00 69.69 153 TYR A O 1
ATOM 1243 N N . LEU A 1 154 ? 5.377 12.174 -43.645 1.00 78.00 154 LEU A N 1
ATOM 1244 C CA . LEU A 1 154 ? 4.202 13.039 -43.755 1.00 78.00 154 LEU A CA 1
ATOM 1245 C C . LEU A 1 154 ? 4.605 14.473 -44.089 1.00 78.00 154 LEU A C 1
ATOM 1247 O O . LEU A 1 154 ? 4.005 15.068 -44.976 1.00 78.00 154 LEU A O 1
ATOM 1251 N N . VAL A 1 155 ? 5.653 14.996 -43.453 1.00 75.38 155 VAL A N 1
ATOM 1252 C CA . VAL A 1 155 ? 6.226 16.311 -43.765 1.00 75.38 155 VAL A CA 1
ATOM 1253 C C . VAL A 1 155 ? 6.714 16.371 -45.219 1.00 75.38 155 VAL A C 1
ATOM 1255 O O . VAL A 1 155 ? 6.346 17.284 -45.959 1.00 75.38 155 VAL A O 1
ATOM 1258 N N . GLN A 1 156 ? 7.474 15.368 -45.669 1.00 67.81 156 GLN A N 1
ATOM 1259 C CA . GLN A 1 156 ? 7.989 15.292 -47.041 1.00 67.81 156 GLN A CA 1
ATOM 1260 C C . GLN A 1 156 ? 6.869 15.195 -48.094 1.00 67.81 156 GLN A C 1
ATOM 1262 O O . GLN A 1 156 ? 6.944 15.810 -49.163 1.00 67.81 156 GLN A O 1
ATOM 1267 N N . HIS A 1 157 ? 5.819 14.419 -47.826 1.00 70.44 157 HIS A N 1
ATOM 1268 C CA . HIS A 1 157 ? 4.697 14.253 -48.751 1.00 70.44 157 HIS A CA 1
ATOM 1269 C C . HIS A 1 157 ? 3.723 15.426 -48.716 1.00 70.44 157 HIS A C 1
ATOM 1271 O O . HIS A 1 157 ? 3.220 15.807 -49.772 1.00 70.44 157 HIS A O 1
ATOM 1277 N N . PHE A 1 158 ? 3.510 16.039 -47.549 1.00 74.62 158 PHE A N 1
ATOM 1278 C CA . PHE A 1 158 ? 2.803 17.311 -47.432 1.00 74.62 158 PHE A CA 1
ATOM 1279 C C . PHE A 1 158 ? 3.482 18.354 -48.322 1.00 74.62 158 PHE A C 1
ATOM 1281 O O . PHE A 1 158 ? 2.823 18.955 -49.163 1.00 74.62 158 PHE A O 1
ATOM 1288 N N . GLN A 1 159 ? 4.811 18.465 -48.253 1.00 63.94 159 GLN A N 1
ATOM 1289 C CA . GLN A 1 159 ? 5.594 19.333 -49.132 1.00 63.94 159 GLN A CA 1
ATOM 1290 C C . GLN A 1 159 ? 5.446 18.960 -50.620 1.00 63.94 159 GLN A C 1
ATOM 1292 O O . GLN A 1 159 ? 5.212 19.828 -51.459 1.00 63.94 159 GLN A O 1
ATOM 1297 N N . SER A 1 160 ? 5.556 17.673 -50.964 1.00 63.56 160 SER A N 1
ATOM 1298 C CA . SER A 1 160 ? 5.462 17.205 -52.357 1.00 63.56 160 SER A CA 1
ATOM 1299 C C . SER A 1 160 ? 4.085 17.477 -52.979 1.00 63.56 160 SER A C 1
ATOM 1301 O O . SER A 1 160 ? 3.997 17.766 -54.171 1.00 63.56 160 SER A O 1
ATOM 1303 N N . GLY A 1 161 ? 3.017 17.435 -52.175 1.00 61.12 161 GLY A N 1
ATOM 1304 C CA . GLY A 1 161 ? 1.655 17.782 -52.589 1.00 61.12 161 GLY A CA 1
ATOM 1305 C C . GLY A 1 161 ? 1.464 19.260 -52.951 1.00 61.12 161 GLY A C 1
ATOM 1306 O O . GLY A 1 161 ? 0.549 19.578 -53.707 1.00 61.12 161 GLY A O 1
ATOM 1307 N N . TYR A 1 162 ? 2.355 20.141 -52.480 1.00 63.22 162 TYR A N 1
ATOM 1308 C CA . TYR A 1 162 ? 2.417 21.565 -52.835 1.00 63.22 162 TYR A CA 1
ATOM 1309 C C . TYR A 1 162 ? 3.568 21.900 -53.793 1.00 63.22 162 TYR A C 1
ATOM 1311 O O . TYR A 1 162 ? 3.891 23.073 -53.986 1.00 63.22 162 TYR A O 1
ATOM 1319 N N . GLY A 1 163 ? 4.190 20.897 -54.423 1.00 54.53 163 GLY A N 1
ATOM 1320 C CA . GLY A 1 163 ? 5.268 21.104 -55.387 1.00 54.53 163 GLY A CA 1
ATOM 1321 C C . GLY A 1 163 ? 4.862 22.082 -56.497 1.00 54.53 163 GLY A C 1
ATOM 1322 O O . GLY A 1 163 ? 4.089 21.734 -57.386 1.00 54.53 163 GLY A O 1
ATOM 1323 N N . GLY A 1 164 ? 5.391 23.310 -56.440 1.00 55.75 164 GLY A N 1
ATOM 1324 C CA . GLY A 1 164 ? 5.120 24.381 -57.407 1.00 55.75 164 GLY A CA 1
ATOM 1325 C C . GLY A 1 164 ? 4.062 25.417 -56.998 1.00 55.75 164 GLY A C 1
ATOM 1326 O O . GLY A 1 164 ? 3.759 26.293 -57.808 1.00 55.75 164 GLY A O 1
ATOM 1327 N N . VAL A 1 165 ? 3.515 25.364 -55.778 1.00 62.97 165 VAL A N 1
ATOM 1328 C CA . VAL A 1 165 ? 2.559 26.358 -55.255 1.00 62.97 165 VAL A CA 1
ATOM 1329 C C . VAL A 1 165 ? 3.125 27.004 -53.991 1.00 62.97 165 VAL A C 1
ATOM 1331 O O . VAL A 1 165 ? 3.310 26.331 -52.982 1.00 62.97 165 VAL A O 1
ATOM 1334 N N . ASN A 1 166 ? 3.368 28.317 -54.029 1.00 64.62 166 ASN A N 1
ATOM 1335 C CA . ASN A 1 166 ? 3.784 29.064 -52.841 1.00 64.62 166 ASN A CA 1
ATOM 1336 C C . ASN A 1 166 ? 2.624 29.124 -51.840 1.00 64.62 166 ASN A C 1
ATOM 1338 O O . ASN A 1 166 ? 1.537 29.609 -52.170 1.00 64.62 166 ASN A O 1
ATOM 1342 N N . LEU A 1 167 ? 2.860 28.648 -50.619 1.00 68.56 167 LEU A N 1
ATOM 1343 C CA . LEU A 1 167 ? 1.910 28.779 -49.520 1.00 68.56 167 LEU A CA 1
ATOM 1344 C C . LEU A 1 167 ? 1.848 30.238 -49.053 1.00 68.56 167 LEU A C 1
ATOM 1346 O O . LEU A 1 167 ? 2.818 30.991 -49.160 1.00 68.56 167 LEU A O 1
ATOM 1350 N N . THR A 1 168 ? 0.702 30.657 -48.510 1.00 77.62 168 THR A N 1
ATOM 1351 C CA . THR A 1 168 ? 0.663 31.920 -47.767 1.00 77.62 168 THR A CA 1
ATOM 1352 C C . THR A 1 168 ? 1.508 31.777 -46.504 1.00 77.62 168 THR A C 1
ATOM 1354 O O . THR A 1 168 ? 1.595 30.691 -45.927 1.00 77.62 168 THR A O 1
ATOM 1357 N N . GLN A 1 169 ? 2.104 32.880 -46.049 1.00 71.38 169 GLN A N 1
ATOM 1358 C CA . GLN A 1 169 ? 2.931 32.893 -44.840 1.00 71.38 169 GLN A CA 1
ATOM 1359 C C . GLN A 1 169 ? 2.182 32.323 -43.625 1.00 71.38 169 GLN A C 1
ATOM 1361 O O . GLN A 1 169 ? 2.743 31.557 -42.852 1.00 71.38 169 GLN A O 1
ATOM 1366 N N . GLU A 1 170 ? 0.886 32.623 -43.505 1.00 74.31 170 GLU A N 1
ATOM 1367 C CA . GLU A 1 170 ? 0.029 32.086 -42.448 1.00 74.31 170 GLU A CA 1
ATOM 1368 C C . GLU A 1 170 ? -0.079 30.555 -42.498 1.00 74.31 170 GLU A C 1
ATOM 1370 O O . GLU A 1 170 ? 0.055 29.902 -41.465 1.00 74.31 170 GLU A O 1
ATOM 1375 N N . VAL A 1 171 ? -0.290 29.971 -43.683 1.00 75.81 171 VAL A N 1
ATOM 1376 C CA . VAL A 1 171 ? -0.446 28.517 -43.846 1.00 75.81 171 VAL A CA 1
ATOM 1377 C C . VAL A 1 171 ? 0.885 27.795 -43.649 1.00 75.81 171 VAL A C 1
ATOM 1379 O O . VAL A 1 171 ? 0.915 26.767 -42.975 1.00 75.81 171 VAL A O 1
ATOM 1382 N N . ALA A 1 172 ? 1.982 28.339 -44.182 1.00 72.19 172 ALA A N 1
ATOM 1383 C CA . ALA A 1 172 ? 3.320 27.777 -43.998 1.00 72.19 172 ALA A CA 1
ATOM 1384 C C . ALA A 1 172 ? 3.717 27.751 -42.511 1.00 72.19 172 ALA A C 1
ATOM 1386 O O . ALA A 1 172 ? 4.109 26.702 -41.997 1.00 72.19 172 ALA A O 1
ATOM 1387 N N . HIS A 1 173 ? 3.517 28.870 -41.810 1.00 71.69 173 HIS A N 1
ATOM 1388 C CA . HIS A 1 173 ? 3.824 29.013 -40.389 1.00 71.69 173 HIS A CA 1
ATOM 1389 C C . HIS A 1 173 ? 2.970 28.084 -39.509 1.00 71.69 173 HIS A C 1
ATOM 1391 O O . HIS A 1 173 ? 3.495 27.354 -38.668 1.00 71.69 173 HIS A O 1
ATOM 1397 N N . HIS A 1 174 ? 1.649 28.037 -39.727 1.00 76.19 174 HIS A N 1
ATOM 1398 C CA . HIS A 1 174 ? 0.775 27.162 -38.938 1.00 76.19 174 HIS A CA 1
ATOM 1399 C C . HIS A 1 174 ? 1.025 25.674 -39.213 1.00 76.19 174 HIS A C 1
ATOM 1401 O O . HIS A 1 174 ? 0.957 24.870 -38.282 1.00 76.19 174 HIS A O 1
ATOM 1407 N N . ALA A 1 175 ? 1.347 25.292 -40.453 1.00 77.94 175 ALA A N 1
ATOM 1408 C CA . ALA A 1 175 ? 1.732 23.919 -40.773 1.00 77.94 175 ALA A CA 1
ATOM 1409 C C . ALA A 1 175 ? 3.044 23.530 -40.070 1.00 77.94 175 ALA A C 1
ATOM 1411 O O . ALA A 1 175 ? 3.108 22.461 -39.462 1.00 77.94 175 ALA A O 1
ATOM 1412 N N . ALA A 1 176 ? 4.051 24.413 -40.077 1.00 71.75 176 ALA A N 1
ATOM 1413 C CA . ALA A 1 176 ? 5.315 24.224 -39.359 1.00 71.75 176 ALA A CA 1
ATOM 1414 C C . ALA A 1 176 ? 5.089 24.005 -37.860 1.00 71.75 176 ALA A C 1
ATOM 1416 O O . ALA A 1 176 ? 5.567 23.019 -37.296 1.00 71.75 176 ALA A O 1
ATOM 1417 N N . HIS A 1 177 ? 4.276 24.855 -37.231 1.00 72.44 177 HIS A N 1
ATOM 1418 C CA . HIS A 1 177 ? 3.918 24.701 -35.824 1.00 72.44 177 HIS A CA 1
ATOM 1419 C C . HIS A 1 177 ? 3.154 23.402 -35.552 1.00 72.44 177 HIS A C 1
ATOM 1421 O O . HIS A 1 177 ? 3.456 22.714 -34.582 1.00 72.44 177 HIS A O 1
ATOM 1427 N N . CYS A 1 178 ? 2.193 23.024 -36.399 1.00 78.31 178 CYS A N 1
ATOM 1428 C CA . CYS A 1 178 ? 1.408 21.802 -36.214 1.00 78.31 178 CYS A CA 1
ATOM 1429 C C . CYS A 1 178 ? 2.287 20.541 -36.229 1.00 78.31 178 CYS A C 1
ATOM 1431 O O . CYS A 1 178 ? 2.201 19.717 -35.316 1.00 78.31 178 CYS A O 1
ATOM 1433 N N . PHE A 1 179 ? 3.178 20.414 -37.218 1.00 80.62 179 PHE A N 1
ATOM 1434 C CA . PHE A 1 179 ? 4.117 19.294 -37.285 1.00 80.62 179 PHE A CA 1
ATOM 1435 C C . PHE A 1 179 ? 5.111 19.301 -36.115 1.00 80.62 179 PHE A C 1
ATOM 1437 O O . PHE A 1 179 ? 5.430 18.232 -35.590 1.00 80.62 179 PHE A O 1
ATOM 1444 N N . ASP A 1 180 ? 5.549 20.476 -35.648 1.00 72.38 180 ASP A N 1
ATOM 1445 C CA . ASP A 1 180 ? 6.408 20.563 -34.466 1.00 72.38 180 ASP A CA 1
ATOM 1446 C C . ASP A 1 180 ? 5.679 20.151 -33.176 1.00 72.38 180 ASP A C 1
ATOM 1448 O O . ASP A 1 180 ? 6.238 19.399 -32.382 1.00 72.38 180 ASP A O 1
ATOM 1452 N N . TYR A 1 181 ? 4.411 20.531 -32.988 1.00 75.25 181 TYR A N 1
ATOM 1453 C CA . TYR A 1 181 ? 3.600 20.075 -31.850 1.00 75.25 181 TYR A CA 1
ATOM 1454 C C . TYR A 1 181 ? 3.426 18.551 -31.832 1.00 75.25 181 TYR A C 1
ATOM 1456 O O . TYR A 1 181 ? 3.545 17.935 -30.773 1.00 75.25 181 TYR A O 1
ATOM 1464 N N . ILE A 1 182 ? 3.199 17.925 -32.991 1.00 80.00 182 ILE A N 1
ATOM 1465 C CA . ILE A 1 182 ? 3.105 16.460 -33.097 1.00 80.00 182 ILE A CA 1
ATOM 1466 C C . ILE A 1 182 ? 4.456 15.813 -32.758 1.00 80.00 182 ILE A C 1
ATOM 1468 O O . ILE A 1 182 ? 4.504 14.850 -31.994 1.00 80.00 182 ILE A O 1
ATOM 1472 N N . ARG A 1 183 ? 5.568 16.370 -33.255 1.00 80.88 183 ARG A N 1
ATOM 1473 C CA . ARG A 1 183 ? 6.925 15.915 -32.912 1.00 80.88 183 ARG A CA 1
ATOM 1474 C C . ARG A 1 183 ? 7.191 16.015 -31.406 1.00 80.88 183 ARG A C 1
ATOM 1476 O O . ARG A 1 183 ? 7.730 15.078 -30.821 1.00 80.88 183 ARG A O 1
ATOM 1483 N N . GLN A 1 184 ? 6.821 17.133 -30.778 1.00 69.44 184 GLN A N 1
ATOM 1484 C CA . GLN A 1 184 ? 6.951 17.331 -29.333 1.00 69.44 184 GLN A CA 1
ATOM 1485 C C . GLN A 1 184 ? 6.111 16.313 -28.556 1.00 69.44 184 GLN A C 1
ATOM 1487 O O . GLN A 1 184 ? 6.624 15.712 -27.616 1.00 69.44 184 GLN A O 1
ATOM 1492 N N . ALA A 1 185 ? 4.865 16.064 -28.973 1.00 70.50 185 ALA A N 1
ATOM 1493 C CA . ALA A 1 185 ? 4.001 15.062 -28.353 1.00 70.50 185 ALA A CA 1
ATOM 1494 C C . ALA A 1 185 ? 4.617 13.655 -28.419 1.00 70.50 185 ALA A C 1
ATOM 1496 O O . ALA A 1 185 ? 4.683 12.982 -27.393 1.00 70.50 185 ALA A O 1
ATOM 1497 N N . ILE A 1 186 ? 5.152 13.253 -29.580 1.00 76.56 186 ILE A N 1
ATOM 1498 C CA . ILE A 1 186 ? 5.844 11.964 -29.759 1.00 76.56 186 ILE A CA 1
ATOM 1499 C C . ILE A 1 186 ? 7.061 11.848 -28.829 1.00 76.56 186 ILE A C 1
ATOM 1501 O O . ILE A 1 186 ? 7.259 10.813 -28.206 1.00 76.56 186 ILE A O 1
ATOM 1505 N N . ILE A 1 187 ? 7.870 12.904 -28.694 1.00 69.19 187 ILE A N 1
ATOM 1506 C CA . ILE A 1 187 ? 9.064 12.887 -27.828 1.00 69.19 187 ILE A CA 1
ATOM 1507 C C . ILE A 1 187 ? 8.682 12.869 -26.343 1.00 69.19 187 ILE A C 1
ATOM 1509 O O . ILE A 1 187 ? 9.290 12.144 -25.558 1.00 69.19 187 ILE A O 1
ATOM 1513 N N . CYS A 1 188 ? 7.674 13.645 -25.943 1.00 60.88 188 CYS A N 1
ATOM 1514 C CA . CYS A 1 188 ? 7.190 13.684 -24.562 1.00 60.88 188 CYS A CA 1
ATOM 1515 C C . CYS A 1 188 ? 6.552 12.358 -24.133 1.00 60.88 188 CYS A C 1
ATOM 1517 O O . CYS A 1 188 ? 6.753 11.917 -23.001 1.00 60.88 188 CYS A O 1
ATOM 1519 N N . ALA A 1 189 ? 5.817 11.714 -25.040 1.00 67.00 189 ALA A N 1
ATOM 1520 C CA . ALA A 1 189 ? 5.193 10.414 -24.830 1.00 67.00 189 ALA A CA 1
ATOM 1521 C C . ALA A 1 189 ? 6.104 9.238 -25.226 1.00 67.00 189 ALA A C 1
ATOM 1523 O O . ALA A 1 189 ? 5.616 8.117 -25.300 1.00 67.00 189 ALA A O 1
ATOM 1524 N N . GLY A 1 190 ? 7.398 9.496 -25.467 1.00 69.31 190 GLY A N 1
ATOM 1525 C CA . GLY A 1 190 ? 8.344 8.592 -26.121 1.00 69.31 190 GLY A CA 1
ATOM 1526 C C . GLY A 1 190 ? 8.162 7.122 -25.761 1.00 69.31 190 GLY A C 1
ATOM 1527 O O . GLY A 1 190 ? 8.545 6.684 -24.674 1.00 69.31 190 GLY A O 1
ATOM 1528 N N . ASP A 1 191 ? 7.595 6.375 -26.705 1.00 68.56 191 ASP A N 1
ATOM 1529 C CA . ASP A 1 191 ? 7.426 4.939 -26.593 1.00 68.56 191 ASP A CA 1
ATOM 1530 C C . ASP A 1 191 ? 8.703 4.233 -27.037 1.00 68.56 191 ASP A C 1
ATOM 1532 O O . ASP A 1 191 ? 9.146 4.312 -28.184 1.00 68.56 191 ASP A O 1
ATOM 1536 N N . THR A 1 192 ? 9.327 3.552 -26.094 1.00 72.75 192 THR A N 1
ATOM 1537 C CA . THR A 1 192 ? 10.617 2.914 -26.296 1.00 72.75 192 THR A CA 1
ATOM 1538 C C . THR A 1 192 ? 10.491 1.452 -26.757 1.00 72.75 192 THR A C 1
ATOM 1540 O O . THR A 1 192 ? 11.510 0.786 -26.918 1.00 72.75 192 THR A O 1
ATOM 1543 N N . THR A 1 193 ? 9.270 0.951 -26.972 1.00 72.75 193 THR A N 1
ATOM 1544 C CA . THR A 1 193 ? 8.979 -0.423 -27.415 1.00 72.75 193 THR A CA 1
ATOM 1545 C C . THR A 1 193 ? 9.791 -0.809 -28.660 1.00 72.75 193 THR A C 1
ATOM 1547 O O . THR A 1 193 ? 9.953 -0.010 -29.581 1.00 72.75 193 THR A O 1
ATOM 1550 N N . LEU A 1 194 ? 10.330 -2.034 -28.681 1.00 76.44 194 LEU A N 1
ATOM 1551 C CA . LEU A 1 194 ? 11.049 -2.589 -29.833 1.00 76.44 194 LEU A CA 1
ATOM 1552 C C . LEU A 1 194 ? 10.074 -3.309 -30.764 1.00 76.44 194 LEU A C 1
ATOM 1554 O O . LEU A 1 194 ? 9.442 -4.294 -30.386 1.00 76.44 194 LEU A O 1
ATOM 1558 N N . GLU A 1 195 ? 9.974 -2.837 -32.000 1.00 76.38 195 GLU A N 1
ATOM 1559 C CA . GLU A 1 195 ? 9.045 -3.373 -32.988 1.00 76.38 195 GLU A CA 1
ATOM 1560 C C . GLU A 1 195 ? 9.695 -4.460 -33.846 1.00 76.38 195 GLU A C 1
ATOM 1562 O O . GLU A 1 195 ? 10.636 -4.200 -34.603 1.00 76.38 195 GLU A O 1
ATOM 1567 N N . GLY A 1 196 ? 9.172 -5.683 -33.731 1.00 73.62 196 GLY A N 1
ATOM 1568 C CA . GLY A 1 196 ? 9.539 -6.829 -34.566 1.00 73.62 196 GLY A CA 1
ATOM 1569 C C . GLY A 1 196 ? 8.473 -7.176 -35.612 1.00 73.62 196 GLY A C 1
ATOM 1570 O O . GLY A 1 196 ? 7.481 -6.467 -35.793 1.00 73.62 196 GLY A O 1
ATOM 1571 N N . LYS A 1 197 ? 8.689 -8.279 -36.329 1.00 78.38 197 LYS A N 1
ATOM 1572 C CA . LYS A 1 197 ? 7.780 -8.820 -37.343 1.00 78.38 197 LYS A CA 1
ATOM 1573 C C . LYS A 1 197 ? 6.455 -9.246 -36.719 1.00 78.38 197 LYS A C 1
ATOM 1575 O O . LYS A 1 197 ? 6.419 -9.991 -35.740 1.00 78.38 197 LYS A O 1
ATOM 1580 N N . THR A 1 198 ? 5.364 -8.825 -37.346 1.00 70.50 198 THR A N 1
ATOM 1581 C CA . THR A 1 198 ? 3.997 -9.229 -37.003 1.00 70.50 198 THR A CA 1
ATOM 1582 C C . THR A 1 198 ? 3.219 -9.547 -38.281 1.00 70.50 198 THR A C 1
ATOM 1584 O O . THR A 1 198 ? 3.577 -9.095 -39.371 1.00 70.50 198 THR A O 1
ATOM 1587 N N . GLU A 1 199 ? 2.121 -10.296 -38.158 1.00 68.31 199 GLU A N 1
ATOM 1588 C CA . GLU A 1 199 ? 1.221 -10.585 -39.288 1.00 68.31 199 GLU A CA 1
ATOM 1589 C C . GLU A 1 199 ? 0.482 -9.335 -39.805 1.00 68.31 199 GLU A C 1
ATOM 1591 O O . GLU A 1 199 ? -0.020 -9.330 -40.927 1.00 68.31 199 GLU A O 1
ATOM 1596 N N . LEU A 1 200 ? 0.431 -8.267 -38.999 1.00 57.78 200 LEU A N 1
ATOM 1597 C CA . LEU A 1 200 ? -0.272 -7.015 -39.298 1.00 57.78 200 LEU A CA 1
ATOM 1598 C C . LEU A 1 200 ? 0.642 -5.940 -39.917 1.00 57.78 200 LEU A C 1
ATOM 1600 O O . LEU A 1 200 ? 0.145 -4.919 -40.390 1.00 57.78 200 LEU A O 1
ATOM 1604 N N . GLY A 1 201 ? 1.957 -6.177 -39.955 1.00 55.44 201 GLY A N 1
ATOM 1605 C CA . GLY A 1 201 ? 2.958 -5.264 -40.508 1.00 55.44 201 GLY A CA 1
ATOM 1606 C C . GLY A 1 201 ? 3.662 -4.394 -39.460 1.00 55.44 201 GLY A C 1
ATOM 1607 O O . GLY A 1 201 ? 3.334 -4.408 -38.276 1.00 55.44 201 GLY A O 1
ATOM 1608 N N . ALA A 1 202 ? 4.666 -3.628 -39.901 1.00 57.00 202 ALA A N 1
ATOM 1609 C CA . ALA A 1 202 ? 5.498 -2.806 -39.018 1.00 57.00 202 ALA A CA 1
ATOM 1610 C C . ALA A 1 202 ? 4.660 -1.795 -38.214 1.00 57.00 202 ALA A C 1
ATOM 1612 O O . ALA A 1 202 ? 3.827 -1.088 -38.782 1.00 57.00 202 ALA A O 1
ATOM 1613 N N . GLY A 1 203 ? 4.883 -1.738 -36.898 1.00 55.34 203 GLY A N 1
ATOM 1614 C CA . GLY A 1 203 ? 4.126 -0.904 -35.958 1.00 55.34 203 GLY A CA 1
ATOM 1615 C C . GLY A 1 203 ? 2.772 -1.464 -35.507 1.00 55.34 203 GLY A C 1
ATOM 1616 O O . GLY A 1 203 ? 2.210 -0.960 -34.544 1.00 55.34 203 GLY A O 1
ATOM 1617 N N . TRP A 1 204 ? 2.243 -2.517 -36.138 1.00 52.44 204 TRP A N 1
ATOM 1618 C CA . TRP A 1 204 ? 0.931 -3.080 -35.799 1.00 52.44 204 TRP A CA 1
ATOM 1619 C C . TRP A 1 204 ? 1.062 -4.456 -35.149 1.00 52.44 204 TRP A C 1
ATOM 1621 O O . TRP A 1 204 ? 1.784 -5.313 -35.642 1.00 52.44 204 TRP A O 1
ATOM 1631 N N . GLY A 1 205 ? 0.342 -4.705 -34.051 1.00 49.66 205 GLY A N 1
ATOM 1632 C CA . GLY A 1 205 ? 0.366 -5.995 -33.342 1.00 49.66 205 GLY A CA 1
ATOM 1633 C C . GLY A 1 205 ? 1.504 -6.166 -32.324 1.00 49.66 205 GLY A C 1
ATOM 1634 O O . GLY A 1 205 ? 1.565 -7.203 -31.664 1.00 49.66 205 GLY A O 1
ATOM 1635 N N . THR A 1 206 ? 2.370 -5.161 -32.163 1.00 54.09 206 THR A N 1
ATOM 1636 C CA . THR A 1 206 ? 3.312 -5.060 -31.038 1.00 54.09 206 THR A CA 1
ATOM 1637 C C . THR A 1 206 ? 2.596 -4.397 -29.860 1.00 54.09 206 THR A C 1
ATOM 1639 O O . THR A 1 206 ? 1.888 -3.410 -30.045 1.00 54.09 206 THR A O 1
ATOM 1642 N N . SER A 1 207 ? 2.731 -4.944 -28.649 1.00 50.97 207 SER A N 1
ATOM 1643 C CA . SER A 1 207 ? 2.128 -4.333 -27.459 1.00 50.97 207 SER A CA 1
ATOM 1644 C C . SER A 1 207 ? 2.957 -3.124 -27.032 1.00 50.97 207 SER A C 1
ATOM 1646 O O . SER A 1 207 ? 4.116 -3.284 -26.658 1.00 50.97 207 SER A O 1
ATOM 1648 N N . HIS A 1 208 ? 2.362 -1.936 -27.075 1.00 54.72 208 HIS A N 1
ATOM 1649 C CA . HIS A 1 208 ? 2.979 -0.690 -26.621 1.00 54.72 208 HIS A CA 1
ATOM 1650 C C . HIS A 1 208 ? 2.801 -0.536 -25.101 1.00 54.72 208 HIS A C 1
ATOM 1652 O O . HIS A 1 208 ? 1.763 -0.920 -24.555 1.00 54.72 208 HIS A O 1
ATOM 1658 N N . GLN A 1 209 ? 3.806 -0.003 -24.400 1.00 51.09 209 GLN A N 1
ATOM 1659 C CA . GLN A 1 209 ? 3.687 0.302 -22.970 1.00 51.09 209 GLN A CA 1
ATOM 1660 C C . GLN A 1 209 ? 3.084 1.701 -22.773 1.00 51.09 209 GLN A C 1
ATOM 1662 O O . GLN A 1 209 ? 3.802 2.699 -22.843 1.00 51.09 209 GLN A O 1
ATOM 1667 N N . ASP A 1 210 ? 1.792 1.781 -22.444 1.00 46.38 210 ASP A N 1
ATOM 1668 C CA . ASP A 1 210 ? 1.230 2.979 -21.809 1.00 46.38 210 ASP A CA 1
ATOM 1669 C C . ASP A 1 210 ? 1.825 3.089 -20.393 1.00 46.38 210 ASP A C 1
ATOM 1671 O O . ASP A 1 210 ? 1.437 2.377 -19.470 1.00 46.38 210 ASP A O 1
ATOM 1675 N N . LYS A 1 211 ? 2.853 3.933 -20.237 1.00 47.97 211 LYS A N 1
ATOM 1676 C CA . LYS A 1 211 ? 3.688 4.015 -19.019 1.00 47.97 211 LYS A CA 1
ATOM 1677 C C . LYS A 1 211 ? 3.123 4.878 -17.888 1.00 47.97 211 LYS A C 1
ATOM 1679 O O . LYS A 1 211 ? 3.826 5.105 -16.906 1.00 47.97 211 LYS A O 1
ATOM 1684 N N . GLU A 1 212 ? 1.899 5.386 -17.987 1.00 52.84 212 GLU A N 1
ATOM 1685 C CA . GLU A 1 212 ? 1.309 6.148 -16.883 1.00 52.84 212 GLU A CA 1
ATOM 1686 C C . GLU A 1 212 ? 0.409 5.244 -16.052 1.00 52.84 212 GLU A C 1
ATOM 1688 O O . GLU A 1 212 ? -0.680 4.872 -16.477 1.00 52.84 212 GLU A O 1
ATOM 1693 N N . PHE A 1 213 ? 0.874 4.904 -14.845 1.00 58.03 213 PHE A N 1
ATOM 1694 C CA . PHE A 1 213 ? -0.021 4.421 -13.804 1.00 58.03 213 PHE A CA 1
ATOM 1695 C C . PHE A 1 213 ? -1.015 5.550 -13.503 1.00 58.03 213 PHE A C 1
ATOM 1697 O O . PHE A 1 213 ? -0.583 6.603 -13.022 1.00 58.03 213 PHE A O 1
ATOM 1704 N N . PRO A 1 214 ? -2.307 5.407 -13.834 1.00 69.62 214 PRO A N 1
ATOM 1705 C CA . PRO A 1 214 ? -3.225 6.534 -13.799 1.00 69.62 214 PRO A CA 1
ATOM 1706 C C . PRO A 1 214 ? -3.441 6.982 -12.349 1.00 69.62 214 PRO A C 1
ATOM 1708 O O . PRO A 1 214 ? -4.070 6.299 -11.543 1.00 69.62 214 PRO A O 1
ATOM 1711 N N . VAL A 1 215 ? -2.912 8.157 -12.013 1.00 81.75 215 VAL A N 1
ATOM 1712 C CA . VAL A 1 215 ? -3.246 8.866 -10.777 1.00 81.75 215 VAL A CA 1
ATOM 1713 C C . VAL A 1 215 ? -4.462 9.728 -11.078 1.00 81.75 215 VAL A C 1
ATOM 1715 O O . VAL A 1 215 ? -4.417 10.612 -11.934 1.00 81.75 215 VAL A O 1
ATOM 1718 N N . ARG A 1 216 ? -5.566 9.470 -10.383 1.00 89.12 216 ARG A N 1
ATOM 1719 C CA . ARG A 1 216 ? -6.807 10.235 -10.519 1.00 89.12 216 ARG A CA 1
ATOM 1720 C C . ARG A 1 216 ? -7.115 10.989 -9.233 1.00 89.12 216 ARG A C 1
ATOM 1722 O O . ARG A 1 216 ? -6.714 10.592 -8.142 1.00 89.12 216 ARG A O 1
ATOM 1729 N N . ARG A 1 217 ? -7.855 12.090 -9.357 1.00 90.94 217 ARG A N 1
ATOM 1730 C CA . ARG A 1 217 ? -8.336 12.827 -8.187 1.00 90.94 217 ARG A CA 1
ATOM 1731 C C . ARG A 1 217 ? -9.404 11.990 -7.458 1.00 90.94 217 ARG A C 1
ATOM 1733 O O . ARG A 1 217 ? -10.337 11.546 -8.127 1.00 90.94 217 ARG A O 1
ATOM 1740 N N . PRO A 1 218 ? -9.318 11.811 -6.128 1.00 94.19 218 PRO A N 1
ATOM 1741 C CA . PRO A 1 218 ? -10.311 11.065 -5.367 1.00 94.19 218 PRO A CA 1
ATOM 1742 C C . PRO A 1 218 ? -11.678 11.748 -5.325 1.00 94.19 218 PRO A C 1
ATOM 1744 O O . PRO A 1 218 ? -11.773 12.975 -5.235 1.00 94.19 218 PRO A O 1
ATOM 1747 N N . GLU A 1 219 ? -12.731 10.933 -5.290 1.00 93.50 219 GLU A N 1
ATOM 1748 C CA . GLU A 1 219 ? -14.106 11.365 -5.030 1.00 93.50 219 GLU A CA 1
ATOM 1749 C C . GLU A 1 219 ? -14.576 10.825 -3.674 1.00 93.50 219 GLU A C 1
ATOM 1751 O O . GLU A 1 219 ? -14.935 9.649 -3.542 1.00 93.50 219 GLU A O 1
ATOM 1756 N N . PHE A 1 220 ? -14.573 11.697 -2.664 1.00 93.75 220 PHE A N 1
ATOM 1757 C CA . PHE A 1 220 ? -15.062 11.394 -1.317 1.00 93.75 220 PHE A CA 1
ATOM 1758 C C . PHE A 1 220 ? -16.576 11.599 -1.215 1.00 93.75 220 PHE A C 1
ATOM 1760 O O . PHE A 1 220 ? -17.133 12.477 -1.883 1.00 93.75 220 PHE A O 1
ATOM 1767 N N . LEU A 1 221 ? -17.252 10.830 -0.354 1.00 92.50 221 LEU A N 1
ATOM 1768 C CA . LEU A 1 221 ? -18.684 11.031 -0.144 1.00 92.50 221 LEU A CA 1
ATOM 1769 C C . LEU A 1 221 ? -18.955 12.409 0.489 1.00 92.50 221 LEU A C 1
ATOM 1771 O O . LEU A 1 221 ? -18.267 12.811 1.432 1.00 92.50 221 LEU A O 1
ATOM 1775 N N . PRO A 1 222 ? -19.989 13.134 0.023 1.00 87.31 222 PRO A N 1
ATOM 1776 C CA . PRO A 1 222 ? -20.321 14.461 0.542 1.00 87.31 222 PRO A CA 1
ATOM 1777 C C . PRO A 1 222 ? -20.934 14.415 1.950 1.00 87.31 222 PRO A C 1
ATOM 1779 O O . PRO A 1 222 ? -21.031 15.446 2.614 1.00 87.31 222 PRO A O 1
ATOM 1782 N N . SER A 1 223 ? -21.382 13.240 2.403 1.00 88.56 223 SER A N 1
ATOM 1783 C CA . SER A 1 223 ? -21.980 13.028 3.718 1.00 88.56 223 SER A CA 1
ATOM 1784 C C . SER A 1 223 ? -21.501 11.715 4.344 1.00 88.56 223 SER A C 1
ATOM 1786 O O . SER A 1 223 ? -20.839 10.888 3.710 1.00 88.56 223 SER A O 1
ATOM 1788 N N . ARG A 1 224 ? -21.836 11.522 5.626 1.00 89.88 224 ARG A N 1
ATOM 1789 C CA . ARG A 1 224 ? -21.548 10.282 6.360 1.00 89.88 224 ARG A CA 1
ATOM 1790 C C . ARG A 1 224 ? -22.400 9.100 5.887 1.00 89.88 224 ARG A C 1
ATOM 1792 O O . ARG A 1 224 ? -21.997 7.954 6.084 1.00 89.88 224 ARG A O 1
ATOM 1799 N N . GLU A 1 225 ? -23.533 9.366 5.243 1.00 85.44 225 GLU A N 1
ATOM 1800 C CA . GLU A 1 225 ? -24.461 8.341 4.773 1.00 85.44 225 GLU A CA 1
ATOM 1801 C C . GLU A 1 225 ? -23.815 7.492 3.674 1.00 85.44 225 GLU A C 1
ATOM 1803 O O . GLU A 1 225 ? -23.436 7.991 2.617 1.00 85.44 225 GLU A O 1
ATOM 1808 N N . SER A 1 226 ? -23.699 6.189 3.923 1.00 85.69 226 SER A N 1
ATOM 1809 C CA . SER A 1 226 ? -23.273 5.215 2.921 1.00 85.69 226 SER A CA 1
ATOM 1810 C C . SER A 1 226 ? -24.039 3.914 3.113 1.00 85.69 226 SER A C 1
ATOM 1812 O O . SER A 1 226 ? -24.328 3.518 4.241 1.00 85.69 226 SER A O 1
ATOM 1814 N N . LYS A 1 227 ? -24.372 3.243 2.008 1.00 84.62 227 LYS A N 1
ATOM 1815 C CA . LYS A 1 227 ? -25.011 1.915 2.021 1.00 84.62 227 LYS A CA 1
ATOM 1816 C C . LYS A 1 227 ? -23.996 0.774 1.937 1.00 84.62 227 LYS A C 1
ATOM 1818 O O . LYS A 1 227 ? -24.325 -0.353 2.293 1.00 84.62 227 LYS A O 1
ATOM 1823 N N . SER A 1 228 ? -22.794 1.067 1.453 1.00 93.19 228 SER A N 1
ATOM 1824 C CA . SER A 1 228 ? -21.709 0.123 1.183 1.00 93.19 228 SER A CA 1
ATOM 1825 C C . SER A 1 228 ? -20.442 0.547 1.926 1.00 93.19 228 SER A C 1
ATOM 1827 O O . SER A 1 228 ? -20.307 1.692 2.372 1.00 93.19 228 SER A O 1
ATOM 1829 N N . LEU A 1 229 ? -19.514 -0.392 2.096 1.00 96.94 229 LEU A N 1
ATOM 1830 C CA . LEU A 1 229 ? -18.163 -0.074 2.536 1.00 96.94 229 LEU A CA 1
ATOM 1831 C C . LEU A 1 229 ? -17.401 0.464 1.327 1.00 96.94 229 LEU A C 1
ATOM 1833 O O . LEU A 1 229 ? -17.214 -0.263 0.356 1.00 96.94 229 LEU A O 1
ATOM 1837 N N . ARG A 1 230 ? -16.967 1.722 1.366 1.00 97.62 230 ARG A N 1
ATOM 1838 C CA . ARG A 1 230 ? -16.232 2.341 0.256 1.00 97.62 230 ARG A CA 1
ATOM 1839 C C . ARG A 1 230 ? -14.776 2.541 0.643 1.00 97.62 230 ARG A C 1
ATOM 1841 O O . ARG A 1 230 ? -14.497 3.097 1.697 1.00 97.62 230 ARG A O 1
ATOM 1848 N N . ALA A 1 231 ? -13.854 2.085 -0.193 1.00 97.88 231 ALA A N 1
ATOM 1849 C CA . ALA A 1 231 ? -12.419 2.175 0.039 1.00 97.88 231 ALA A CA 1
ATOM 1850 C C . ALA A 1 231 ? -11.757 2.915 -1.126 1.00 97.88 231 ALA A C 1
ATOM 1852 O O . ALA A 1 231 ? -11.945 2.544 -2.283 1.00 97.88 231 ALA A O 1
ATOM 1853 N N . THR A 1 232 ? -10.996 3.956 -0.809 1.00 98.19 232 THR A N 1
ATOM 1854 C CA . THR A 1 232 ? -10.284 4.800 -1.770 1.00 98.19 232 THR A CA 1
ATOM 1855 C C . THR A 1 232 ? -8.791 4.646 -1.554 1.00 98.19 232 THR A C 1
ATOM 1857 O O . THR A 1 232 ? -8.297 4.948 -0.464 1.00 98.19 232 THR A O 1
ATOM 1860 N N . TRP A 1 233 ? -8.073 4.186 -2.576 1.00 97.81 233 TRP A N 1
ATOM 1861 C CA . TRP A 1 233 ? -6.626 4.023 -2.478 1.00 97.81 233 TRP A CA 1
ATOM 1862 C C . TRP A 1 233 ? -5.928 5.363 -2.671 1.00 97.81 233 TRP A C 1
ATOM 1864 O O . TRP A 1 233 ? -6.123 6.016 -3.688 1.00 97.81 233 TRP A O 1
ATOM 1874 N N . LEU A 1 234 ? -5.102 5.784 -1.717 1.00 96.94 234 LEU A N 1
ATOM 1875 C CA . LEU A 1 234 ? -4.370 7.054 -1.774 1.00 96.94 234 LEU A CA 1
ATOM 1876 C C . LEU A 1 234 ? -2.866 6.859 -2.035 1.00 96.94 234 LEU A C 1
ATOM 1878 O O . LEU A 1 234 ? -2.086 7.800 -1.892 1.00 96.94 234 LEU A O 1
ATOM 1882 N N . GLY A 1 235 ? -2.480 5.651 -2.458 1.00 93.94 235 GLY A N 1
ATOM 1883 C CA . GLY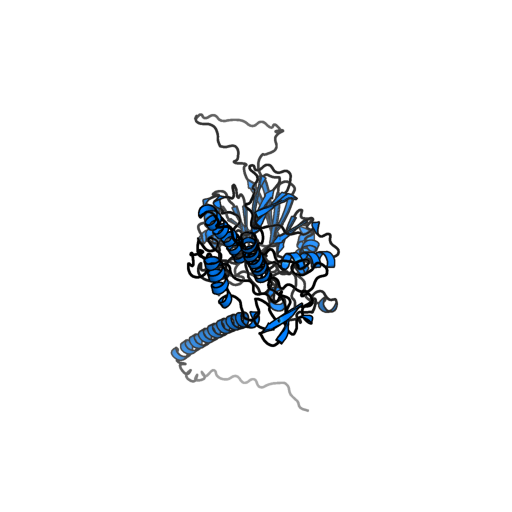 A 1 235 ? -1.103 5.245 -2.730 1.00 93.94 235 GLY A CA 1
ATOM 1884 C C . GLY A 1 235 ? -0.479 4.453 -1.581 1.00 93.94 235 GLY A C 1
ATOM 1885 O O . GLY A 1 235 ? -0.803 4.640 -0.412 1.00 93.94 235 GLY A O 1
ATOM 1886 N N . HIS A 1 236 ? 0.441 3.556 -1.919 1.00 95.00 236 HIS A N 1
ATOM 1887 C CA . HIS A 1 236 ? 1.177 2.686 -1.002 1.00 95.00 236 HIS A CA 1
ATOM 1888 C C . HIS A 1 236 ? 0.238 1.867 -0.108 1.00 95.00 236 HIS A C 1
ATOM 1890 O O . HIS A 1 236 ? -0.680 1.221 -0.616 1.00 95.00 236 HIS A O 1
ATOM 1896 N N . ALA A 1 237 ? 0.437 1.882 1.210 1.00 97.12 237 ALA A N 1
ATOM 1897 C CA . ALA A 1 237 ? -0.472 1.301 2.195 1.00 97.12 237 ALA A CA 1
ATOM 1898 C C . ALA A 1 237 ? -1.637 2.232 2.599 1.00 97.12 237 ALA A C 1
ATOM 1900 O O . ALA A 1 237 ? -2.480 1.843 3.407 1.00 97.12 237 ALA A O 1
ATOM 1901 N N . CYS A 1 238 ? -1.720 3.442 2.031 1.00 98.25 238 CYS A N 1
ATOM 1902 C CA . CYS A 1 238 ? -2.693 4.447 2.436 1.00 98.25 238 CYS A CA 1
ATOM 1903 C C . CYS A 1 238 ? -4.060 4.221 1.787 1.00 98.25 238 CYS A C 1
ATOM 1905 O O . CYS A 1 238 ? -4.229 4.363 0.574 1.00 98.25 238 CYS A O 1
ATOM 1907 N N . TYR A 1 239 ? -5.059 3.917 2.611 1.00 98.31 239 TYR A N 1
ATOM 1908 C CA . TYR A 1 239 ? -6.459 3.830 2.203 1.00 98.31 239 TYR A CA 1
ATOM 1909 C C . TYR A 1 239 ? -7.322 4.744 3.057 1.00 98.31 239 TYR A C 1
ATOM 1911 O O . TYR A 1 239 ? -7.196 4.767 4.281 1.00 98.31 239 TYR A O 1
ATOM 1919 N N . TYR A 1 240 ? -8.250 5.441 2.411 1.00 98.50 240 TYR A N 1
ATOM 1920 C CA . TYR A 1 240 ? -9.347 6.130 3.076 1.00 98.50 240 TYR A CA 1
ATOM 1921 C C . TYR A 1 240 ? -10.623 5.303 2.930 1.00 98.50 240 TYR A C 1
ATOM 1923 O O . TYR A 1 240 ? -11.038 4.990 1.813 1.00 98.50 240 TYR A O 1
ATOM 1931 N N . VAL A 1 241 ? -11.226 4.920 4.054 1.00 98.44 241 VAL A N 1
ATOM 1932 C CA . VAL A 1 241 ? -12.361 3.996 4.099 1.00 98.44 241 VAL A CA 1
ATOM 1933 C C . VAL A 1 241 ? -13.570 4.640 4.761 1.00 98.44 241 VAL A C 1
ATOM 1935 O O . VAL A 1 241 ? -13.508 5.170 5.873 1.00 98.44 241 VAL A O 1
ATOM 1938 N N . GLU A 1 242 ? -14.698 4.532 4.075 1.00 97.94 242 GLU A N 1
ATOM 1939 C CA . GLU A 1 242 ? -15.984 5.103 4.434 1.00 97.94 242 GLU A CA 1
ATOM 1940 C C . GLU A 1 242 ? -16.960 3.973 4.775 1.00 97.94 242 GLU A C 1
ATOM 1942 O O . GLU A 1 242 ? -17.441 3.250 3.900 1.00 97.94 242 GLU A O 1
ATOM 1947 N N . PHE A 1 243 ? -17.236 3.790 6.069 1.00 97.50 243 PHE A N 1
ATOM 1948 C CA . PHE A 1 243 ? -18.107 2.715 6.548 1.00 97.50 243 PHE A CA 1
ATOM 1949 C C . PHE A 1 243 ? -19.594 3.100 6.457 1.00 97.50 243 PHE A C 1
ATOM 1951 O O . PHE A 1 243 ? -19.941 4.264 6.701 1.00 97.50 243 PHE A O 1
ATOM 1958 N N . PRO A 1 244 ? -20.498 2.118 6.250 1.00 92.88 244 PRO A N 1
ATOM 1959 C CA . PRO A 1 244 ? -21.952 2.330 6.242 1.00 92.88 244 PRO A CA 1
ATOM 1960 C C . PRO A 1 244 ? -22.573 2.711 7.603 1.00 92.88 244 PRO A C 1
ATOM 1962 O O . PRO A 1 244 ? -23.784 2.852 7.721 1.00 92.88 244 PRO A O 1
ATOM 1965 N N . GLY A 1 245 ? -21.760 2.941 8.637 1.00 87.69 245 GLY A N 1
ATOM 1966 C CA . GLY A 1 245 ? -22.171 3.517 9.926 1.00 87.69 245 GLY A CA 1
ATOM 1967 C C . GLY A 1 245 ? -21.734 4.970 10.115 1.00 87.69 245 GLY A C 1
ATOM 1968 O O . GLY A 1 245 ? -21.838 5.494 11.217 1.00 87.69 245 GLY A O 1
ATOM 1969 N N . GLY A 1 246 ? -21.181 5.604 9.078 1.00 93.88 246 GLY A N 1
ATOM 1970 C CA . GLY A 1 246 ? -20.706 6.985 9.121 1.00 93.88 246 GLY A CA 1
ATOM 1971 C C . GLY A 1 246 ? -19.247 7.164 9.536 1.00 93.88 246 GLY A C 1
ATOM 1972 O O . GLY A 1 246 ? -18.735 8.267 9.364 1.00 93.88 246 GLY A O 1
ATOM 1973 N N . LEU A 1 247 ? -18.561 6.119 10.016 1.00 96.31 247 LEU A N 1
ATOM 1974 C CA . LEU A 1 247 ? -17.134 6.171 10.362 1.00 96.31 247 LEU A CA 1
ATOM 1975 C C . LEU A 1 247 ? -16.271 6.445 9.117 1.00 96.31 247 LEU A C 1
ATOM 1977 O O . LEU A 1 247 ? -16.500 5.849 8.057 1.00 96.31 247 LEU A O 1
ATOM 1981 N N . ARG A 1 248 ? -15.275 7.324 9.257 1.00 97.56 248 ARG A N 1
ATOM 1982 C CA . ARG A 1 248 ? -14.239 7.617 8.256 1.00 97.56 248 ARG A CA 1
ATOM 1983 C C . ARG A 1 248 ? -12.855 7.287 8.816 1.00 97.56 248 ARG A C 1
ATOM 1985 O O . ARG A 1 248 ? -12.389 7.938 9.753 1.00 97.56 248 ARG A O 1
ATOM 1992 N N . ALA A 1 249 ? -12.225 6.254 8.263 1.00 98.38 249 ALA A N 1
ATOM 1993 C CA . ALA A 1 249 ? -10.941 5.728 8.719 1.00 98.38 249 ALA A CA 1
ATOM 1994 C C . ALA A 1 249 ? -9.849 5.948 7.668 1.00 98.38 249 ALA A C 1
ATOM 1996 O O . ALA A 1 249 ? -10.085 5.738 6.480 1.00 98.38 249 ALA A O 1
ATOM 1997 N N . LEU A 1 250 ? -8.655 6.337 8.107 1.00 98.75 250 LEU A N 1
ATOM 1998 C CA . LEU A 1 250 ? -7.477 6.494 7.258 1.00 98.75 250 LEU A CA 1
ATOM 1999 C C . LEU A 1 250 ? -6.362 5.566 7.753 1.00 98.75 250 LEU A C 1
ATOM 2001 O O . LEU A 1 250 ? -6.029 5.579 8.935 1.00 98.75 250 LEU A O 1
ATOM 2005 N N . PHE A 1 251 ? -5.796 4.761 6.864 1.00 98.75 251 PHE A N 1
ATOM 2006 C CA . PHE A 1 251 ? -4.758 3.778 7.188 1.00 98.75 251 PHE A CA 1
ATOM 2007 C C . PHE A 1 251 ? -3.398 4.274 6.700 1.00 98.75 251 PHE A C 1
ATOM 2009 O O . PHE A 1 251 ? -3.343 4.833 5.612 1.00 98.75 251 PHE A O 1
ATOM 2016 N N . ASP A 1 252 ? -2.342 4.116 7.504 1.00 98.31 252 ASP A N 1
ATOM 2017 C CA . ASP A 1 252 ? -0.931 4.408 7.179 1.00 98.31 252 ASP A CA 1
ATOM 2018 C C . ASP A 1 252 ? -0.700 5.630 6.263 1.00 98.31 252 ASP A C 1
ATOM 2020 O O . ASP A 1 252 ? -0.133 5.511 5.171 1.00 98.31 252 ASP A O 1
ATOM 2024 N N . PRO A 1 253 ? -1.160 6.834 6.659 1.00 97.69 253 PRO A N 1
ATOM 2025 C CA . PRO A 1 253 ? -1.119 7.982 5.773 1.00 97.69 253 PRO A CA 1
ATOM 2026 C C . PRO A 1 253 ? 0.294 8.547 5.622 1.00 97.69 253 PRO A C 1
ATOM 2028 O O . PRO A 1 253 ? 0.877 9.085 6.568 1.00 97.69 253 PRO A O 1
ATOM 2031 N N . VAL A 1 254 ? 0.801 8.508 4.387 1.00 96.12 254 VAL A N 1
ATOM 2032 C CA . VAL A 1 254 ? 2.055 9.151 3.971 1.00 96.12 254 VAL A CA 1
ATOM 2033 C C . VAL A 1 254 ? 1.836 9.896 2.655 1.00 96.12 254 VAL A C 1
ATOM 2035 O O . VAL A 1 254 ? 1.510 9.304 1.628 1.00 96.12 254 VAL A O 1
ATOM 2038 N N . PHE A 1 255 ? 2.011 11.217 2.680 1.00 94.06 255 PHE A N 1
ATOM 2039 C CA . PHE A 1 255 ? 1.733 12.123 1.551 1.00 94.06 255 PHE A CA 1
ATOM 2040 C C . PHE A 1 255 ? 2.993 12.816 1.021 1.00 94.06 255 PHE A C 1
ATOM 2042 O O . PHE A 1 255 ? 2.930 13.651 0.124 1.00 94.06 255 PHE A O 1
ATOM 2049 N N . GLU A 1 256 ? 4.148 12.492 1.587 1.00 89.31 256 GLU A N 1
ATOM 2050 C CA . GLU A 1 256 ? 5.431 13.078 1.241 1.00 89.31 256 GLU A CA 1
ATOM 2051 C C . GLU A 1 256 ? 6.018 12.448 -0.022 1.00 89.31 256 GLU A C 1
ATOM 2053 O O . GLU A 1 256 ? 5.848 11.261 -0.292 1.00 89.31 256 GLU A O 1
ATOM 2058 N N . ASP A 1 257 ? 6.813 13.230 -0.753 1.00 83.38 257 ASP A N 1
ATOM 2059 C CA . ASP A 1 257 ? 7.558 12.745 -1.919 1.00 83.38 257 ASP A CA 1
ATOM 2060 C C . ASP A 1 257 ? 8.613 11.692 -1.563 1.00 83.38 257 ASP A C 1
ATOM 2062 O O . ASP A 1 257 ? 9.076 10.971 -2.444 1.00 83.38 257 ASP A O 1
ATOM 2066 N N . ARG A 1 258 ? 9.056 11.618 -0.302 1.00 82.50 258 ARG A N 1
ATOM 2067 C CA . ARG A 1 258 ? 10.094 10.678 0.138 1.00 82.50 258 ARG A CA 1
ATOM 2068 C C . ARG A 1 258 ? 9.737 9.999 1.448 1.00 82.50 258 ARG A C 1
ATOM 2070 O O . ARG A 1 258 ? 9.435 10.677 2.428 1.00 82.50 258 ARG A O 1
ATOM 2077 N N . CYS A 1 259 ? 9.897 8.681 1.489 1.00 84.38 259 CYS A N 1
ATOM 2078 C CA . CYS A 1 259 ? 9.792 7.881 2.705 1.00 84.38 259 CYS A CA 1
ATOM 2079 C C . CYS A 1 259 ? 11.152 7.822 3.426 1.00 84.38 259 CYS A C 1
ATOM 2081 O O . CYS A 1 259 ? 11.908 6.856 3.336 1.00 84.38 259 CYS A O 1
ATOM 2083 N N . SER A 1 260 ? 11.521 8.916 4.098 1.00 79.31 260 SER A N 1
ATOM 2084 C CA . SER A 1 260 ? 12.836 9.067 4.732 1.00 79.31 260 SER A CA 1
ATOM 2085 C C . SER A 1 260 ? 12.814 10.071 5.887 1.00 79.31 260 SER A C 1
ATOM 2087 O O . SER A 1 260 ? 12.021 11.015 5.858 1.00 79.31 260 SER A O 1
ATOM 2089 N N . PRO A 1 261 ? 13.725 9.953 6.876 1.00 73.19 261 PRO A N 1
ATOM 2090 C CA . PRO A 1 261 ? 13.952 11.017 7.856 1.00 73.19 261 PRO A CA 1
ATOM 2091 C C . PRO A 1 261 ? 14.439 12.335 7.239 1.00 73.19 261 PRO A C 1
ATOM 2093 O O . PRO A 1 261 ? 14.369 13.374 7.895 1.00 73.19 261 PRO A O 1
ATOM 2096 N N . PHE A 1 262 ? 14.952 12.307 6.007 1.00 69.25 262 PHE A N 1
ATOM 2097 C CA . PHE A 1 262 ? 15.529 13.462 5.328 1.00 69.25 262 PHE A CA 1
ATOM 2098 C C . PHE A 1 262 ? 14.785 13.761 4.025 1.00 69.25 262 PHE A C 1
ATOM 2100 O O . PHE A 1 262 ? 14.582 12.882 3.196 1.00 69.25 262 PHE A O 1
ATOM 2107 N N . SER A 1 263 ? 14.461 15.029 3.776 1.00 69.44 263 SER A N 1
ATOM 2108 C CA . SER A 1 263 ? 13.767 15.452 2.548 1.00 69.44 263 SER A CA 1
ATOM 2109 C C . SER A 1 263 ? 14.626 15.374 1.276 1.00 69.44 263 SER A C 1
ATOM 2111 O O . SER A 1 263 ? 14.095 15.394 0.166 1.00 69.44 263 SER A O 1
ATOM 2113 N N . PHE A 1 264 ? 15.952 15.279 1.410 1.00 63.34 264 PHE A N 1
ATOM 2114 C CA . PHE A 1 264 ? 16.899 15.249 0.289 1.00 63.34 264 PHE A CA 1
ATOM 2115 C C . PHE A 1 264 ? 17.453 13.850 -0.028 1.00 63.34 264 PHE A C 1
ATOM 2117 O O . PHE A 1 264 ? 18.141 13.689 -1.033 1.00 63.34 264 PHE A O 1
ATOM 2124 N N . MET A 1 265 ? 17.178 12.844 0.807 1.00 59.38 265 MET A N 1
ATOM 2125 C CA . MET A 1 265 ? 17.778 11.506 0.722 1.00 59.38 265 MET A CA 1
ATOM 2126 C C . MET A 1 265 ? 16.723 10.434 0.996 1.00 59.38 265 MET A C 1
ATOM 2128 O O . MET A 1 265 ? 15.801 10.685 1.758 1.00 59.38 265 MET A O 1
ATOM 2132 N N . GLY A 1 266 ? 16.865 9.246 0.410 1.00 71.81 266 GLY A N 1
ATOM 2133 C CA . GLY A 1 266 ? 15.914 8.135 0.542 1.00 71.81 266 GLY A CA 1
ATOM 2134 C C . GLY A 1 266 ? 14.936 8.037 -0.636 1.00 71.81 266 GLY A C 1
ATOM 2135 O O . GLY A 1 266 ? 14.959 8.912 -1.511 1.00 71.81 266 GLY A O 1
ATOM 2136 N N . PRO A 1 267 ? 14.114 6.976 -0.699 1.00 73.62 267 PRO A N 1
ATOM 2137 C CA . PRO A 1 267 ? 13.327 6.657 -1.888 1.00 73.62 267 PRO A CA 1
ATOM 2138 C C . PRO A 1 267 ? 12.367 7.793 -2.244 1.00 73.62 267 PRO A C 1
ATOM 2140 O O . PRO A 1 267 ? 11.688 8.336 -1.373 1.00 73.62 267 PRO A O 1
ATOM 2143 N N . LYS A 1 268 ? 12.357 8.193 -3.521 1.00 78.88 268 LYS A N 1
ATOM 2144 C CA . LYS A 1 268 ? 11.405 9.177 -4.052 1.00 78.88 268 LYS A CA 1
ATOM 2145 C C . LYS A 1 268 ? 10.183 8.444 -4.585 1.00 78.88 268 LYS A C 1
ATOM 2147 O O . LYS A 1 268 ? 10.319 7.366 -5.155 1.00 78.88 268 LYS A O 1
ATOM 2152 N N . ARG A 1 269 ? 9.014 9.045 -4.407 1.00 82.19 269 ARG A N 1
ATOM 2153 C CA . ARG A 1 269 ? 7.753 8.557 -4.942 1.00 82.19 269 ARG A CA 1
ATOM 2154 C C . ARG A 1 269 ? 7.835 8.430 -6.465 1.00 82.19 269 ARG A C 1
ATOM 2156 O O . ARG A 1 269 ? 8.381 9.311 -7.134 1.00 82.19 269 ARG A O 1
ATOM 2163 N N . TYR A 1 270 ? 7.338 7.309 -6.965 1.00 81.00 270 TYR A N 1
ATOM 2164 C CA . TYR A 1 270 ? 7.213 6.958 -8.373 1.00 81.00 270 TYR A CA 1
ATOM 2165 C C . TYR A 1 270 ? 5.964 7.600 -8.995 1.00 81.00 270 TYR A C 1
ATOM 2167 O O . TYR A 1 270 ? 6.046 8.171 -10.078 1.00 81.00 270 TYR A O 1
ATOM 2175 N N . THR A 1 271 ? 4.837 7.574 -8.280 1.00 81.81 271 THR A N 1
ATOM 2176 C CA . THR A 1 271 ? 3.570 8.230 -8.653 1.00 81.81 271 THR A CA 1
ATOM 2177 C C . THR A 1 271 ? 3.360 9.535 -7.883 1.00 81.81 271 THR A C 1
ATOM 2179 O O . THR A 1 271 ? 4.030 9.799 -6.891 1.00 81.81 271 THR A O 1
ATOM 2182 N N . GLU A 1 272 ? 2.454 10.404 -8.323 1.00 84.50 272 GLU A N 1
ATOM 2183 C CA . GLU A 1 272 ? 2.094 11.604 -7.552 1.00 84.50 272 GLU A CA 1
ATOM 2184 C C . GLU A 1 272 ? 1.082 11.274 -6.441 1.00 84.50 272 GLU A C 1
ATOM 2186 O O . GLU A 1 272 ? 0.385 10.261 -6.491 1.00 84.50 272 GLU A O 1
ATOM 2191 N N . ALA A 1 273 ? 0.987 12.126 -5.412 1.00 89.25 273 ALA A N 1
ATOM 2192 C CA . ALA A 1 273 ? -0.127 12.045 -4.464 1.00 89.25 273 ALA A CA 1
ATOM 2193 C C . ALA A 1 273 ? -1.446 12.369 -5.190 1.00 89.25 273 ALA A C 1
ATOM 2195 O O . ALA A 1 273 ? -1.513 13.412 -5.841 1.00 89.25 273 ALA A O 1
ATOM 2196 N N . PRO A 1 274 ? -2.512 11.561 -5.049 1.00 92.62 274 PRO A N 1
ATOM 2197 C CA . PRO A 1 274 ? -3.775 11.831 -5.743 1.00 92.62 274 PRO A CA 1
ATOM 2198 C C . PRO A 1 274 ? -4.513 13.066 -5.205 1.00 92.62 274 PRO A C 1
ATOM 2200 O O . PRO A 1 274 ? -5.343 13.656 -5.898 1.00 92.62 274 PRO A O 1
ATOM 2203 N N . CYS A 1 275 ? -4.234 13.454 -3.961 1.00 93.12 275 CYS A N 1
ATOM 2204 C CA . CYS A 1 275 ? -4.764 14.652 -3.322 1.00 93.12 275 CYS A CA 1
ATOM 2205 C C . CYS A 1 275 ? -3.833 15.126 -2.200 1.00 93.12 275 CYS A C 1
ATOM 2207 O O . CYS A 1 275 ? -2.873 14.443 -1.833 1.00 93.12 275 CYS A O 1
ATOM 2209 N N . MET A 1 276 ? -4.140 16.286 -1.629 1.00 93.88 276 MET A N 1
ATOM 2210 C CA . MET A 1 276 ? -3.534 16.766 -0.391 1.00 93.88 276 MET A CA 1
ATOM 2211 C C . MET A 1 276 ? -4.329 16.269 0.827 1.00 93.88 276 MET A C 1
ATOM 2213 O O . MET A 1 276 ? -5.486 15.869 0.707 1.00 93.88 276 MET A O 1
ATOM 2217 N N . ILE A 1 277 ? -3.729 16.316 2.023 1.00 94.25 277 ILE A N 1
ATOM 2218 C CA . ILE A 1 277 ? -4.434 15.979 3.278 1.00 94.25 277 ILE A CA 1
ATOM 2219 C C . ILE A 1 277 ? -5.633 16.905 3.487 1.00 94.25 277 ILE A C 1
ATOM 2221 O O . ILE A 1 277 ? -6.684 16.476 3.945 1.00 94.25 277 ILE A O 1
ATOM 2225 N N . GLU A 1 278 ? -5.475 18.170 3.113 1.00 93.62 278 GLU A N 1
ATOM 2226 C CA . GLU A 1 278 ? -6.491 19.208 3.227 1.00 93.62 278 GLU A CA 1
ATOM 2227 C C . GLU A 1 278 ? -7.710 18.970 2.315 1.00 93.62 278 GLU A C 1
ATOM 2229 O O . GLU A 1 278 ? -8.761 19.564 2.552 1.00 93.62 278 GLU A O 1
ATOM 2234 N N . ASP A 1 279 ? -7.589 18.104 1.302 1.00 93.56 279 ASP A N 1
ATOM 2235 C CA . ASP A 1 279 ? -8.703 17.716 0.431 1.00 93.56 279 ASP A CA 1
ATOM 2236 C C . ASP A 1 279 ? -9.586 16.619 1.053 1.00 93.56 279 ASP A C 1
ATOM 2238 O O . ASP A 1 279 ? -10.704 16.398 0.584 1.00 93.56 279 ASP A O 1
ATOM 2242 N N . ILE A 1 280 ? -9.106 15.917 2.091 1.00 95.56 280 ILE A N 1
ATOM 2243 C CA . ILE A 1 280 ? -9.872 14.867 2.770 1.00 95.56 280 ILE A CA 1
ATOM 2244 C C . ILE A 1 280 ? -10.866 15.550 3.720 1.00 95.56 280 ILE A C 1
ATOM 2246 O O . ILE A 1 280 ? -10.455 16.211 4.674 1.00 95.56 280 ILE A O 1
ATOM 2250 N N . PRO A 1 281 ? -12.186 15.411 3.502 1.00 91.88 281 PRO A N 1
ATOM 2251 C CA . PRO A 1 281 ? -13.174 16.237 4.194 1.00 91.88 281 PRO A CA 1
ATOM 2252 C C . PRO A 1 281 ? -13.241 15.950 5.696 1.00 91.88 281 PRO A C 1
ATOM 2254 O O . PRO A 1 281 ? -13.529 16.840 6.499 1.00 91.88 281 PRO A O 1
ATOM 2257 N N . LEU A 1 282 ? -13.004 14.700 6.091 1.00 93.62 282 LEU A N 1
ATOM 2258 C CA . LEU A 1 282 ? -13.227 14.239 7.450 1.00 93.62 282 LEU A CA 1
ATOM 2259 C C . LEU A 1 282 ? -12.423 12.976 7.737 1.00 93.62 282 LEU A C 1
ATOM 2261 O O . LEU A 1 282 ? -12.491 12.011 6.986 1.00 93.62 282 LEU A O 1
ATOM 2265 N N . ILE A 1 283 ? -11.725 12.960 8.868 1.00 97.12 283 ILE A N 1
ATOM 2266 C CA . ILE A 1 283 ? -11.012 11.786 9.366 1.00 97.12 283 ILE A CA 1
ATOM 2267 C C . ILE A 1 283 ? -11.401 11.615 10.832 1.00 97.12 283 ILE A C 1
ATOM 2269 O O . ILE A 1 283 ? -11.103 12.483 11.655 1.00 97.12 283 ILE A O 1
ATOM 2273 N N . ASP A 1 284 ? -12.087 10.519 11.156 1.00 97.50 284 ASP A N 1
ATOM 2274 C CA . ASP A 1 284 ? -12.454 10.202 12.539 1.00 97.50 284 ASP A CA 1
ATOM 2275 C C . ASP A 1 284 ? -11.342 9.419 13.230 1.00 97.50 284 ASP A C 1
ATOM 2277 O O . ASP A 1 284 ? -10.981 9.710 14.370 1.00 97.50 284 ASP A O 1
ATOM 2281 N N . VAL A 1 285 ? -10.790 8.426 12.528 1.00 98.44 285 VAL A N 1
ATOM 2282 C CA . VAL A 1 285 ? -9.725 7.571 13.049 1.00 98.44 285 VAL A CA 1
ATOM 2283 C C . VAL A 1 285 ? -8.583 7.429 12.056 1.00 98.44 285 VAL A C 1
ATOM 2285 O O . VAL A 1 285 ? -8.802 7.304 10.851 1.00 98.44 285 VAL A O 1
ATOM 2288 N N . VAL A 1 286 ? -7.361 7.416 12.577 1.00 98.81 286 VAL A N 1
ATOM 2289 C CA . VAL A 1 286 ? -6.154 7.051 11.832 1.00 98.81 286 VAL A CA 1
ATOM 2290 C C . VAL A 1 286 ? -5.591 5.771 12.427 1.00 98.81 286 VAL A C 1
ATOM 2292 O O . VAL A 1 286 ? -5.394 5.689 13.639 1.00 98.81 286 VAL A O 1
ATOM 2295 N N . ILE A 1 287 ? -5.324 4.788 11.578 1.00 98.81 287 ILE A N 1
ATOM 2296 C CA . ILE A 1 287 ? -4.752 3.498 11.956 1.00 98.81 287 ILE A CA 1
ATOM 2297 C C . ILE A 1 287 ? -3.312 3.442 11.466 1.00 98.81 287 ILE A C 1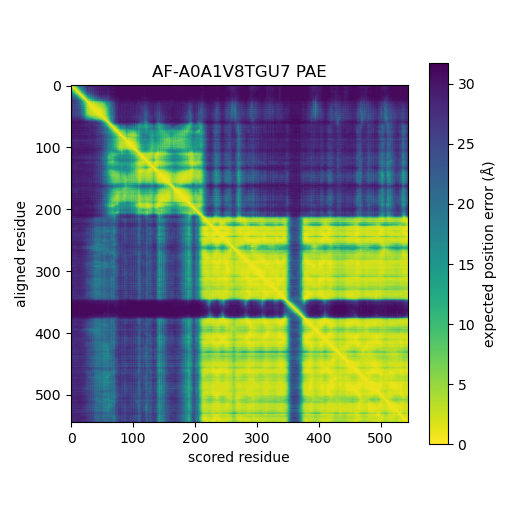
ATOM 2299 O O . ILE A 1 287 ? -3.067 3.683 10.286 1.00 98.81 287 ILE A O 1
ATOM 2303 N N . ILE A 1 288 ? -2.384 3.117 12.366 1.00 98.75 288 ILE A N 1
ATOM 2304 C CA . ILE A 1 288 ? -0.967 2.931 12.043 1.00 98.75 288 ILE A CA 1
ATOM 2305 C C . ILE A 1 288 ? -0.589 1.464 12.229 1.00 98.75 288 ILE A C 1
ATOM 2307 O O . ILE A 1 288 ? -0.771 0.918 13.316 1.00 98.75 288 ILE A O 1
ATOM 2311 N N . SER A 1 289 ? -0.037 0.819 11.205 1.00 98.56 289 SER A N 1
ATOM 2312 C CA . SER A 1 289 ? 0.443 -0.563 11.296 1.00 98.56 289 SER A CA 1
ATOM 2313 C C . SER A 1 289 ? 1.765 -0.667 12.047 1.00 98.56 289 SER A C 1
ATOM 2315 O O . SER A 1 289 ? 1.914 -1.530 12.905 1.00 98.56 289 SER A O 1
ATOM 2317 N N . HIS A 1 290 ? 2.735 0.198 11.750 1.00 98.25 290 HIS A N 1
ATOM 2318 C CA . HIS A 1 290 ? 4.066 0.172 12.352 1.00 98.25 290 HIS A CA 1
ATOM 2319 C C . HIS A 1 290 ? 4.824 1.486 12.105 1.00 98.25 290 HIS A C 1
ATOM 2321 O O . HIS A 1 290 ? 4.286 2.453 11.570 1.00 98.25 290 HIS A O 1
ATOM 2327 N N . SER A 1 291 ? 6.076 1.556 12.562 1.00 96.62 291 SER A N 1
ATOM 2328 C CA . SER A 1 291 ? 6.813 2.816 12.664 1.00 96.62 291 SER A CA 1
ATOM 2329 C C . SER A 1 291 ? 7.739 3.145 11.490 1.00 96.62 291 SER A C 1
ATOM 2331 O O . SER A 1 291 ? 8.428 4.161 11.585 1.00 96.62 291 SER A O 1
ATOM 2333 N N . HIS A 1 292 ? 7.772 2.376 10.396 1.00 96.00 292 HIS A N 1
ATOM 2334 C CA . HIS A 1 292 ? 8.607 2.722 9.237 1.00 96.00 292 HIS A CA 1
ATOM 2335 C C . HIS A 1 292 ? 8.158 4.033 8.565 1.00 96.00 292 HIS A C 1
ATOM 2337 O O . HIS A 1 292 ? 7.051 4.533 8.775 1.00 96.00 292 HIS A O 1
ATOM 2343 N N . TYR A 1 293 ? 9.062 4.659 7.809 1.00 94.94 293 TYR A N 1
ATOM 2344 C CA . TYR A 1 293 ? 8.872 6.016 7.275 1.00 94.94 293 TYR A CA 1
ATOM 2345 C C . TYR A 1 293 ? 7.825 6.116 6.163 1.00 94.94 293 TYR A C 1
ATOM 2347 O O . TYR A 1 293 ? 7.282 7.194 5.937 1.00 94.94 293 TYR A O 1
ATOM 2355 N N . ASP A 1 294 ? 7.556 5.013 5.485 1.00 93.56 294 ASP A N 1
ATOM 2356 C CA . ASP A 1 294 ? 6.544 4.831 4.449 1.00 93.56 294 ASP A CA 1
ATOM 2357 C C . ASP A 1 294 ? 5.153 4.472 5.003 1.00 93.56 294 ASP A C 1
ATOM 2359 O O . ASP A 1 294 ? 4.184 4.507 4.251 1.00 93.56 294 ASP A O 1
ATOM 2363 N N . HIS A 1 295 ? 5.026 4.262 6.322 1.00 97.25 295 HIS A N 1
ATOM 2364 C CA . HIS A 1 295 ? 3.744 4.022 7.013 1.00 97.25 295 HIS A CA 1
ATOM 2365 C C . HIS A 1 295 ? 3.426 5.063 8.094 1.00 97.25 295 HIS A C 1
ATOM 2367 O O . HIS A 1 295 ? 2.264 5.342 8.390 1.00 97.25 295 HIS A O 1
ATOM 2373 N N . LEU A 1 296 ? 4.457 5.676 8.686 1.00 97.00 296 LEU A N 1
ATOM 2374 C CA . LEU A 1 296 ? 4.328 6.668 9.747 1.00 97.00 296 LEU A CA 1
ATOM 2375 C C . LEU A 1 296 ? 5.142 7.925 9.438 1.00 97.00 296 LEU A C 1
ATOM 2377 O O . LEU A 1 296 ? 6.347 8.029 9.719 1.00 97.00 296 LEU A O 1
ATOM 2381 N N . SER A 1 297 ? 4.440 8.931 8.927 1.00 95.38 297 SER A N 1
ATOM 2382 C CA . SER A 1 297 ? 5.043 10.176 8.475 1.00 95.38 297 SER A CA 1
ATOM 2383 C C . SER A 1 297 ? 4.769 11.358 9.406 1.00 95.38 297 SER A C 1
ATOM 2385 O O . SER A 1 297 ? 3.632 11.763 9.631 1.00 95.38 297 SER A O 1
ATOM 2387 N N . HIS A 1 298 ? 5.837 11.964 9.935 1.00 95.25 298 HIS A N 1
ATOM 2388 C CA . HIS A 1 298 ? 5.730 13.093 10.864 1.00 95.25 298 HIS A CA 1
ATOM 2389 C C . HIS A 1 298 ? 4.968 14.301 10.281 1.00 95.25 298 HIS A C 1
ATOM 2391 O O . HIS A 1 298 ? 4.030 14.761 10.936 1.00 95.25 298 HIS A O 1
ATOM 2397 N N . PRO A 1 299 ? 5.303 14.833 9.085 1.00 95.06 299 PRO A N 1
ATOM 2398 C CA . PRO A 1 299 ? 4.589 15.990 8.547 1.00 95.06 299 PRO A CA 1
ATOM 2399 C C . PRO A 1 299 ? 3.113 15.683 8.259 1.00 95.06 299 PRO A C 1
ATOM 2401 O O . PRO A 1 299 ? 2.257 16.506 8.586 1.00 95.06 299 PRO A O 1
ATOM 2404 N N . THR A 1 300 ? 2.806 14.496 7.728 1.00 96.25 300 THR A N 1
ATOM 2405 C CA . THR A 1 300 ? 1.426 14.050 7.492 1.00 96.25 300 THR A CA 1
ATOM 2406 C C . THR A 1 300 ? 0.616 13.977 8.788 1.00 96.25 300 THR A C 1
ATOM 2408 O O . THR A 1 300 ? -0.460 14.571 8.860 1.00 96.25 300 THR A O 1
ATOM 2411 N N . ILE A 1 301 ? 1.142 13.353 9.849 1.00 97.31 301 ILE A N 1
ATOM 2412 C CA . ILE A 1 301 ? 0.444 13.261 11.143 1.00 97.31 301 ILE A CA 1
ATOM 2413 C C . ILE A 1 301 ? 0.143 14.648 11.728 1.00 97.31 301 ILE A C 1
ATOM 2415 O O . ILE A 1 301 ? -0.965 14.882 12.215 1.00 97.31 301 ILE A O 1
ATOM 2419 N N . LEU A 1 302 ? 1.081 15.599 11.639 1.00 96.25 302 LEU A N 1
ATOM 2420 C CA . LEU A 1 302 ? 0.847 16.968 12.113 1.00 96.25 302 LEU A CA 1
ATOM 2421 C C . LEU A 1 302 ? -0.226 17.704 11.306 1.00 96.25 302 LEU A C 1
ATOM 2423 O O . LEU A 1 302 ? -1.034 18.432 11.888 1.00 96.25 302 LEU A O 1
ATOM 2427 N N . LYS A 1 303 ? -0.253 17.523 9.980 1.00 96.94 303 LYS A N 1
ATOM 2428 C CA . LYS A 1 303 ? -1.297 18.103 9.125 1.00 96.94 303 LYS A CA 1
ATOM 2429 C C . LYS A 1 303 ? -2.671 17.537 9.469 1.00 96.94 303 LYS A C 1
ATOM 2431 O O . LYS A 1 303 ? -3.602 18.318 9.643 1.00 96.94 303 LYS A O 1
ATOM 2436 N N . ILE A 1 304 ? -2.778 16.220 9.657 1.00 97.62 304 ILE A N 1
ATOM 2437 C CA . ILE A 1 304 ? -4.033 15.560 10.042 1.00 97.62 304 ILE A CA 1
ATOM 2438 C C . ILE A 1 304 ? -4.512 16.064 11.408 1.00 97.62 304 ILE A C 1
ATOM 2440 O O . ILE A 1 304 ? -5.648 16.516 11.524 1.00 97.62 304 ILE A O 1
ATOM 2444 N N . ALA A 1 305 ? -3.647 16.071 12.428 1.00 96.31 305 ALA A N 1
ATOM 2445 C CA . ALA A 1 305 ? -4.011 16.533 13.770 1.00 96.31 305 ALA A CA 1
ATOM 2446 C C . ALA A 1 305 ? -4.438 18.014 13.798 1.00 96.31 305 ALA A C 1
ATOM 2448 O O . ALA A 1 305 ? -5.269 18.413 14.615 1.00 96.31 305 ALA A O 1
ATOM 2449 N N . LYS A 1 306 ? -3.881 18.836 12.897 1.00 95.44 306 LYS A N 1
ATOM 2450 C CA . LYS A 1 306 ? -4.260 20.244 12.731 1.00 95.44 306 LYS A CA 1
ATOM 2451 C C . LYS A 1 306 ? -5.584 20.411 11.974 1.00 95.44 306 LYS A C 1
ATOM 2453 O O . LYS A 1 306 ? -6.379 21.263 12.362 1.00 95.44 306 LYS A O 1
ATOM 2458 N N . GLY A 1 307 ? -5.799 19.648 10.901 1.00 95.19 307 GLY A N 1
ATOM 2459 C CA . GLY A 1 307 ? -6.996 19.719 10.053 1.00 95.19 307 GLY A CA 1
ATOM 2460 C C . GLY A 1 307 ? -8.234 19.071 10.678 1.00 95.19 307 GLY A C 1
ATOM 2461 O O . GLY A 1 307 ? -9.345 19.558 10.486 1.00 95.19 307 GLY A O 1
ATOM 2462 N N . HIS A 1 308 ? -8.041 18.034 11.498 1.00 94.94 308 HIS A N 1
ATOM 2463 C CA . HIS A 1 308 ? -9.106 17.265 12.146 1.00 94.94 308 HIS A CA 1
ATOM 2464 C C . HIS A 1 308 ? -8.869 17.181 13.665 1.00 94.94 308 HIS A C 1
ATOM 2466 O O . HIS A 1 308 ? -8.376 16.174 14.164 1.00 94.94 308 HIS A O 1
ATOM 2472 N N . PRO A 1 309 ? -9.237 18.209 14.455 1.00 91.38 309 PRO A N 1
ATOM 2473 C CA . PRO A 1 309 ? -8.911 18.269 15.887 1.00 91.38 309 PRO A CA 1
ATOM 2474 C C . PRO A 1 309 ? -9.475 17.130 16.757 1.00 91.38 309 PRO A C 1
ATOM 2476 O O . PRO A 1 309 ? -8.973 16.898 17.858 1.00 91.38 309 PRO A O 1
ATOM 2479 N N . ASN A 1 310 ? -10.520 16.448 16.279 1.00 91.56 310 ASN A N 1
ATOM 2480 C CA . ASN A 1 310 ? -11.183 15.333 16.964 1.00 91.56 310 ASN A CA 1
ATOM 2481 C C . ASN A 1 310 ? -10.729 13.955 16.454 1.00 91.56 310 ASN A C 1
ATOM 2483 O O . ASN A 1 310 ? -11.304 12.951 16.863 1.00 91.56 310 ASN A O 1
ATOM 2487 N N . VAL A 1 311 ? -9.743 13.902 15.553 1.00 96.88 311 VAL A N 1
ATOM 2488 C CA . VAL A 1 311 ? -9.217 12.638 15.034 1.00 96.88 311 VAL A CA 1
ATOM 2489 C C . VAL A 1 311 ? -8.570 11.827 16.154 1.00 96.88 311 VAL A C 1
ATOM 2491 O O . VAL A 1 311 ? -7.842 12.374 16.992 1.00 96.88 311 VAL A O 1
ATOM 2494 N N . HIS A 1 312 ? -8.820 10.519 16.148 1.00 98.25 312 HIS A N 1
ATOM 2495 C CA . HIS A 1 312 ? -8.240 9.575 17.096 1.00 98.25 312 HIS A CA 1
ATOM 2496 C C . HIS A 1 312 ? -7.249 8.641 16.401 1.00 98.25 312 HIS A C 1
ATOM 2498 O O . HIS A 1 312 ? -7.571 8.004 15.402 1.00 98.25 312 HIS A O 1
ATOM 2504 N N . PHE A 1 313 ? -6.039 8.528 16.933 1.00 98.69 313 PHE A N 1
ATOM 2505 C CA . PHE A 1 313 ? -4.994 7.661 16.402 1.00 98.69 313 PHE A CA 1
ATOM 2506 C C . PHE A 1 313 ? -4.989 6.325 17.147 1.00 98.69 313 PHE A C 1
ATOM 2508 O O . PHE A 1 313 ? -4.907 6.297 18.376 1.00 98.69 313 PHE A O 1
ATOM 2515 N N . PHE A 1 314 ? -5.032 5.222 16.408 1.00 98.81 314 PHE A N 1
ATOM 2516 C CA . PHE A 1 314 ? -4.795 3.877 16.920 1.00 98.81 314 PHE A CA 1
ATOM 2517 C C . PHE A 1 314 ? -3.436 3.395 16.443 1.00 98.81 314 PHE A C 1
ATOM 2519 O O . PHE A 1 314 ? -3.146 3.406 15.245 1.00 98.81 314 PHE A O 1
ATOM 2526 N N . VAL A 1 315 ? -2.590 3.026 17.400 1.00 98.81 315 VAL A N 1
ATOM 2527 C CA . VAL A 1 315 ? -1.184 2.711 17.149 1.00 98.81 315 VAL A CA 1
ATOM 2528 C C . VAL A 1 315 ? -0.774 1.439 17.894 1.00 98.81 315 VAL A C 1
ATOM 2530 O O . VAL A 1 315 ? -1.335 1.150 18.955 1.00 98.81 315 VAL A O 1
ATOM 2533 N N . PRO A 1 316 ? 0.212 0.679 17.393 1.00 98.56 316 PRO A N 1
ATOM 2534 C CA . PRO A 1 316 ? 0.704 -0.503 18.086 1.00 98.56 316 PRO A CA 1
ATOM 2535 C C . PRO A 1 316 ? 1.516 -0.115 19.326 1.00 98.56 316 PRO A C 1
ATOM 2537 O O . PRO A 1 316 ? 2.082 0.985 19.383 1.00 98.56 316 PRO A O 1
ATOM 2540 N N . LEU A 1 317 ? 1.636 -1.044 20.275 1.00 98.50 317 LEU A N 1
ATOM 2541 C CA . LEU A 1 317 ? 2.417 -0.908 21.509 1.00 98.50 317 LEU A CA 1
ATOM 2542 C C . LEU A 1 317 ? 3.789 -0.224 21.312 1.00 98.50 317 LEU A C 1
ATOM 2544 O O . LEU A 1 317 ? 4.546 -0.546 20.399 1.00 98.50 317 LEU A O 1
ATOM 2548 N N . GLY A 1 318 ? 4.121 0.744 22.167 1.00 97.50 318 GLY A N 1
ATOM 2549 C CA . GLY A 1 318 ? 5.341 1.557 22.118 1.00 97.50 318 GLY A CA 1
ATOM 2550 C C . GLY A 1 318 ? 5.295 2.812 21.228 1.00 97.50 318 GLY A C 1
ATOM 2551 O O . GLY A 1 318 ? 6.136 3.701 21.397 1.00 97.50 318 GLY A O 1
ATOM 2552 N N . ASN A 1 319 ? 4.340 2.947 20.300 1.00 97.56 319 ASN A N 1
ATOM 2553 C CA . ASN A 1 319 ? 4.295 4.082 19.368 1.00 97.56 319 ASN A CA 1
ATOM 2554 C C . ASN A 1 319 ? 3.648 5.350 19.954 1.00 97.56 319 ASN A C 1
ATOM 2556 O O . ASN A 1 319 ? 3.949 6.457 19.499 1.00 97.56 319 ASN A O 1
ATOM 2560 N N . LYS A 1 320 ? 2.814 5.262 20.996 1.00 97.38 320 LYS A N 1
ATOM 2561 C CA . LYS A 1 320 ? 2.108 6.426 21.571 1.00 97.38 320 LYS A CA 1
ATOM 2562 C C . LYS A 1 320 ? 3.053 7.498 22.108 1.00 97.38 320 LYS A C 1
ATOM 2564 O O . LYS A 1 320 ? 2.776 8.693 21.982 1.00 97.38 320 LYS A O 1
ATOM 2569 N N . ALA A 1 321 ? 4.203 7.096 22.647 1.00 96.38 321 ALA A N 1
ATOM 2570 C CA . ALA A 1 321 ? 5.227 8.030 23.108 1.00 96.38 321 ALA A CA 1
ATOM 2571 C C . ALA A 1 321 ? 5.781 8.905 21.968 1.00 96.38 321 ALA A C 1
ATOM 2573 O O . ALA A 1 321 ? 6.122 10.068 22.197 1.00 96.38 321 ALA A O 1
ATOM 2574 N N . TRP A 1 322 ? 5.861 8.373 20.744 1.00 96.75 322 TRP A N 1
ATOM 2575 C CA . TRP A 1 322 ? 6.275 9.137 19.568 1.00 96.75 322 TRP A CA 1
ATOM 2576 C C . TRP A 1 322 ? 5.232 10.201 19.209 1.00 96.75 322 TRP A C 1
ATOM 2578 O O . TRP A 1 322 ? 5.590 11.364 19.042 1.00 96.75 322 TRP A O 1
ATOM 2588 N N . PHE A 1 323 ? 3.943 9.852 19.208 1.00 97.62 323 PHE A N 1
ATOM 2589 C CA . PHE A 1 323 ? 2.852 10.795 18.928 1.00 97.62 323 PHE A CA 1
ATOM 2590 C C . PHE A 1 323 ? 2.803 11.949 19.932 1.00 97.62 323 PHE A C 1
ATOM 2592 O O . PHE A 1 323 ? 2.709 13.113 19.538 1.00 97.62 323 PHE A O 1
ATOM 2599 N N . HIS A 1 324 ? 2.961 11.640 21.221 1.00 95.69 324 HIS A N 1
ATOM 2600 C CA . HIS A 1 324 ? 3.054 12.657 22.267 1.00 95.69 324 HIS A CA 1
ATOM 2601 C C . HIS A 1 324 ? 4.235 13.614 22.028 1.00 95.69 324 HIS A C 1
ATOM 2603 O O . HIS A 1 324 ? 4.078 14.829 22.124 1.00 95.69 324 HIS A O 1
ATOM 2609 N N . LYS A 1 325 ? 5.414 13.090 21.652 1.00 95.56 325 LYS A N 1
ATOM 2610 C CA . LYS A 1 325 ? 6.590 13.916 21.310 1.00 95.56 325 LYS A CA 1
ATOM 2611 C C . LYS A 1 325 ? 6.366 14.797 20.078 1.00 95.56 325 LYS A C 1
ATOM 2613 O O . LYS A 1 325 ? 6.940 15.879 20.017 1.00 95.56 325 LYS A O 1
ATOM 2618 N N . CYS A 1 326 ? 5.535 14.364 19.130 1.00 94.31 326 CYS A N 1
ATOM 2619 C CA . CYS A 1 326 ? 5.147 15.172 17.971 1.00 94.31 326 CYS A CA 1
ATOM 2620 C C . CYS A 1 326 ? 4.167 16.303 18.333 1.00 94.31 326 CYS A C 1
ATOM 2622 O O . CYS A 1 326 ? 3.940 17.194 17.522 1.00 94.31 326 CYS A O 1
ATOM 2624 N N . GLY A 1 327 ? 3.588 16.299 19.538 1.00 93.88 327 GLY A N 1
ATOM 2625 C CA . GLY A 1 327 ? 2.596 17.286 19.971 1.00 93.88 327 GLY A CA 1
ATOM 2626 C C . GLY A 1 327 ? 1.144 16.866 19.727 1.00 93.88 327 GLY A C 1
ATOM 2627 O O . GLY A 1 327 ? 0.244 17.695 19.859 1.00 93.88 327 GLY A O 1
ATOM 2628 N N . VAL A 1 328 ? 0.893 15.594 19.396 1.00 95.94 328 VAL A N 1
ATOM 2629 C CA . VAL A 1 328 ? -0.467 15.041 19.372 1.00 95.94 328 VAL A CA 1
ATOM 2630 C C . VAL A 1 328 ? -0.932 14.815 20.810 1.00 95.94 328 VAL A C 1
ATOM 2632 O O . VAL A 1 328 ? -0.193 14.290 21.644 1.00 95.94 328 VAL A O 1
ATOM 2635 N N . LYS A 1 329 ? -2.169 15.222 21.104 1.00 93.56 329 LYS A N 1
ATOM 2636 C CA . LYS A 1 329 ? -2.779 15.083 22.429 1.00 93.56 329 LYS A CA 1
ATOM 2637 C C . LYS A 1 329 ? -2.846 13.614 22.849 1.00 93.56 329 LYS A C 1
ATOM 2639 O O . LYS A 1 329 ? -3.341 12.781 22.095 1.00 93.56 329 LYS A O 1
ATOM 2644 N N . THR A 1 330 ? -2.384 13.299 24.057 1.00 92.38 330 THR A N 1
ATOM 2645 C CA . THR A 1 330 ? -2.305 11.921 24.576 1.00 92.38 330 THR A CA 1
ATOM 2646 C C . THR A 1 330 ? -3.667 11.228 24.629 1.00 92.38 330 THR A C 1
ATOM 2648 O O . THR A 1 330 ? -3.743 10.010 24.463 1.00 92.38 330 THR A O 1
ATOM 2651 N N . GLU A 1 331 ? -4.732 11.990 24.874 1.00 93.69 331 GLU A N 1
ATOM 2652 C CA . GLU A 1 331 ? -6.119 11.528 24.884 1.00 93.69 331 GLU A CA 1
ATOM 2653 C C . GLU A 1 331 ? -6.639 11.128 23.497 1.00 93.69 331 GLU A C 1
ATOM 2655 O O . GLU A 1 331 ? -7.516 10.277 23.418 1.00 93.69 331 GLU A O 1
ATOM 2660 N N . ASN A 1 332 ? -6.048 11.661 22.423 1.00 96.00 332 ASN A N 1
ATOM 2661 C CA . ASN A 1 332 ? -6.395 11.336 21.038 1.00 96.00 332 ASN A CA 1
ATOM 2662 C C . ASN A 1 332 ? -5.562 10.164 20.490 1.00 96.00 332 ASN A C 1
ATOM 2664 O O . ASN A 1 332 ? -5.558 9.931 19.286 1.00 96.00 332 ASN A O 1
ATOM 2668 N N . VAL A 1 333 ? -4.795 9.460 21.330 1.00 98.38 333 VAL A N 1
ATOM 2669 C CA . VAL A 1 333 ? -3.946 8.340 20.902 1.00 98.38 333 VAL A CA 1
ATOM 2670 C C . VAL A 1 333 ? -4.211 7.132 21.786 1.00 98.38 333 VAL A C 1
ATOM 2672 O O . VAL A 1 333 ? -3.949 7.154 22.994 1.00 98.38 333 VAL A O 1
ATOM 2675 N N . THR A 1 334 ? -4.676 6.048 21.181 1.00 98.56 334 THR A N 1
ATOM 2676 C CA . THR A 1 334 ? -4.825 4.748 21.831 1.00 98.56 334 THR A CA 1
ATOM 2677 C C . THR A 1 334 ? -3.745 3.807 21.330 1.00 98.56 334 THR A C 1
ATOM 2679 O O . THR A 1 334 ? -3.582 3.603 20.132 1.00 98.56 334 THR A O 1
ATOM 2682 N N . GLU A 1 335 ? -3.013 3.240 22.279 1.00 98.25 335 GLU A N 1
ATOM 2683 C CA . GLU A 1 335 ? -2.002 2.224 22.031 1.00 98.25 335 GLU A CA 1
ATOM 2684 C C . GLU A 1 335 ? -2.574 0.851 22.364 1.00 98.25 335 GLU A C 1
ATOM 2686 O O . GLU A 1 335 ? -3.259 0.734 23.384 1.00 98.25 335 GLU A O 1
ATOM 2691 N N . LEU A 1 336 ? -2.318 -0.144 21.514 1.00 98.75 336 LEU A N 1
ATOM 2692 C CA . LEU A 1 336 ? -2.804 -1.510 21.701 1.00 98.75 336 LEU A CA 1
ATOM 2693 C C . LEU A 1 336 ? -1.720 -2.545 21.405 1.00 98.75 336 LEU A C 1
ATOM 2695 O O . LEU A 1 336 ? -0.974 -2.421 20.430 1.00 98.75 336 LEU A O 1
ATOM 2699 N N . ASP A 1 337 ? -1.668 -3.573 22.243 1.00 98.75 337 ASP A N 1
ATOM 2700 C CA . ASP A 1 337 ? -0.952 -4.816 21.966 1.00 98.75 337 ASP A CA 1
ATOM 2701 C C . ASP A 1 337 ? -1.814 -5.743 21.093 1.00 98.75 337 ASP A C 1
ATOM 2703 O O . ASP A 1 337 ? -3.021 -5.535 20.923 1.00 98.75 337 ASP A O 1
ATOM 2707 N N . TRP A 1 338 ? -1.203 -6.768 20.509 1.00 98.62 338 TRP A N 1
ATOM 2708 C CA . TRP A 1 338 ? -1.927 -7.744 19.709 1.00 98.62 338 TRP A CA 1
ATOM 2709 C C . TRP A 1 338 ? -3.071 -8.379 20.494 1.00 98.62 338 TRP A C 1
ATOM 2711 O O . TRP A 1 338 ? -2.951 -8.704 21.674 1.00 98.62 338 TRP A O 1
ATOM 2721 N N . TRP A 1 339 ? -4.178 -8.590 19.788 1.00 98.44 339 TRP A N 1
ATOM 2722 C CA . TRP A 1 339 ? -5.437 -9.133 20.291 1.00 98.44 339 TRP A CA 1
ATOM 2723 C C . TRP A 1 339 ? -6.222 -8.214 21.225 1.00 98.44 339 TRP A C 1
ATOM 2725 O O . TRP A 1 339 ? -7.367 -8.544 21.545 1.00 98.44 339 TRP A O 1
ATOM 2735 N N . GLU A 1 340 ? -5.681 -7.054 21.605 1.00 98.62 340 GLU A N 1
ATOM 2736 C CA . GLU A 1 340 ? -6.472 -6.035 22.275 1.00 98.62 340 GLU A CA 1
ATOM 2737 C C . GLU A 1 340 ? -7.459 -5.367 21.310 1.00 98.62 340 GLU A C 1
ATOM 2739 O O . GLU A 1 340 ? -7.193 -5.139 20.127 1.00 98.62 340 GLU A O 1
ATOM 2744 N N . GLU A 1 341 ? -8.615 -4.995 21.852 1.00 98.12 341 GLU A N 1
ATOM 2745 C CA . GLU A 1 341 ? -9.662 -4.278 21.135 1.00 98.12 341 GLU A CA 1
ATOM 2746 C C . GLU A 1 341 ? -10.204 -3.121 21.967 1.00 98.12 341 GLU A C 1
ATOM 2748 O O . GLU A 1 341 ? -10.146 -3.128 23.203 1.00 98.12 341 GLU A O 1
ATOM 2753 N N . ARG A 1 342 ? -10.716 -2.098 21.285 1.00 98.25 342 ARG A N 1
ATOM 2754 C CA . ARG A 1 342 ? -11.382 -0.956 21.907 1.00 98.25 342 ARG A CA 1
ATOM 2755 C C . ARG A 1 342 ? -12.620 -0.588 21.114 1.00 98.25 342 ARG A C 1
ATOM 2757 O O . ARG A 1 342 ? -12.551 -0.363 19.905 1.00 98.25 342 ARG A O 1
ATOM 2764 N N . ASP A 1 343 ? -13.723 -0.465 21.833 1.00 97.88 343 ASP A N 1
ATOM 2765 C CA . ASP A 1 343 ? -14.938 0.130 21.305 1.00 97.88 343 ASP A CA 1
ATOM 2766 C C . ASP A 1 343 ? -14.845 1.650 21.392 1.00 97.88 343 ASP A C 1
ATOM 2768 O O . ASP A 1 343 ? -14.457 2.217 22.418 1.00 97.88 343 ASP A O 1
ATOM 2772 N N . ILE A 1 344 ? -15.236 2.312 20.312 1.00 95.31 344 ILE A N 1
ATOM 2773 C CA . ILE A 1 344 ? -15.390 3.757 20.256 1.00 95.31 344 ILE A CA 1
ATOM 2774 C C . ILE A 1 344 ? -16.830 4.130 19.949 1.00 95.31 344 ILE A C 1
ATOM 2776 O O . ILE A 1 344 ? -17.546 3.454 19.206 1.00 95.31 344 ILE A O 1
ATOM 2780 N N . LYS A 1 345 ? -17.228 5.258 20.531 1.00 94.06 345 LYS A N 1
ATOM 2781 C CA . LYS A 1 345 ? -18.502 5.918 20.288 1.00 94.06 345 LYS A CA 1
ATOM 2782 C C . LYS A 1 345 ? -18.218 7.366 19.921 1.00 94.06 345 LYS A C 1
ATOM 2784 O O . LYS A 1 345 ? -17.696 8.114 20.746 1.00 94.06 345 LYS A O 1
ATOM 2789 N N . LEU A 1 346 ? -18.563 7.761 18.702 1.00 89.50 346 LEU A N 1
ATOM 2790 C CA . LEU A 1 346 ? -18.417 9.133 18.227 1.00 89.50 346 LEU A CA 1
ATOM 2791 C C . LEU A 1 346 ? -19.802 9.776 18.148 1.00 89.50 346 LEU A C 1
ATOM 2793 O O . LEU A 1 346 ? -20.747 9.184 17.627 1.00 89.50 346 LEU A O 1
ATOM 2797 N N . SER A 1 347 ? -19.943 10.991 18.673 1.00 79.69 347 SER A N 1
ATOM 2798 C CA . SER A 1 347 ? -21.162 11.781 18.485 1.00 79.69 347 SER A CA 1
ATOM 2799 C C . SER A 1 347 ? -21.186 12.346 17.067 1.00 79.69 347 SER A C 1
ATOM 2801 O O . SER A 1 347 ? -20.223 13.018 16.681 1.00 79.69 347 SER A O 1
ATOM 2803 N N . ASP A 1 348 ? -22.270 12.134 16.320 1.00 65.50 348 ASP A N 1
ATOM 2804 C CA . ASP A 1 348 ? -22.431 12.757 15.010 1.00 65.50 348 ASP A CA 1
ATOM 2805 C C . ASP A 1 348 ? -22.509 14.284 15.162 1.00 65.50 348 ASP A C 1
ATOM 2807 O O . ASP A 1 348 ? -23.499 14.858 15.617 1.00 65.50 348 ASP A O 1
ATOM 2811 N N . THR A 1 349 ? -21.409 14.959 14.842 1.00 54.66 349 THR A N 1
ATOM 2812 C CA . THR A 1 349 ? -21.300 16.419 14.920 1.00 54.66 349 THR A CA 1
ATOM 2813 C C . THR A 1 349 ? -21.828 17.118 13.664 1.00 54.66 349 THR A C 1
ATOM 2815 O O . THR A 1 349 ? -21.753 18.344 13.589 1.00 54.66 349 THR A O 1
ATOM 2818 N N . SER A 1 350 ? -22.429 16.387 12.713 1.00 47.38 350 SER A N 1
ATOM 2819 C CA . SER A 1 350 ? -22.955 16.949 11.458 1.00 47.38 350 SER A CA 1
ATOM 2820 C C . SER A 1 350 ? -24.120 17.942 11.633 1.00 47.38 350 SER A C 1
ATOM 2822 O O . SER A 1 350 ? -24.409 18.712 10.721 1.00 47.38 350 SER A O 1
ATOM 2824 N N . SER A 1 351 ? -24.753 18.016 12.811 1.00 36.06 351 SER A N 1
ATOM 2825 C CA . SER A 1 351 ? -25.961 18.830 13.036 1.00 36.06 351 SER A CA 1
ATOM 2826 C C . SER A 1 351 ? -25.750 20.189 13.724 1.00 36.06 351 SER A C 1
ATOM 2828 O O . SER A 1 351 ? -26.714 20.933 13.905 1.00 36.06 351 SER A O 1
ATOM 2830 N N . ARG A 1 352 ? -24.526 20.587 14.105 1.00 35.31 352 ARG A N 1
ATOM 2831 C CA . ARG A 1 352 ? -24.323 21.793 14.944 1.00 35.31 352 ARG A CA 1
ATOM 2832 C C . ARG A 1 352 ? -23.952 23.076 14.192 1.00 35.31 352 ARG A C 1
ATOM 2834 O O . ARG A 1 352 ? -23.224 23.912 14.720 1.00 35.31 352 ARG A O 1
ATOM 2841 N N . ALA A 1 353 ? -24.498 23.262 12.992 1.00 33.62 353 ALA A N 1
ATOM 2842 C CA . ALA A 1 353 ? -24.341 24.482 12.201 1.00 33.62 353 ALA A CA 1
ATOM 2843 C C . ALA A 1 353 ? -25.677 25.189 11.920 1.00 33.62 353 ALA A C 1
ATOM 2845 O O . ALA A 1 353 ? -25.934 25.588 10.793 1.00 33.62 353 ALA A O 1
ATOM 2846 N N . THR A 1 354 ? -26.546 25.381 12.919 1.00 30.94 354 THR A N 1
ATOM 2847 C CA . THR A 1 354 ? -27.501 26.509 12.920 1.00 30.94 354 THR A CA 1
ATOM 2848 C C . THR A 1 354 ? -28.097 26.731 14.310 1.00 30.94 354 THR A C 1
ATOM 2850 O O . THR A 1 354 ? -28.642 25.810 14.910 1.00 30.94 354 THR A O 1
ATOM 2853 N N . THR A 1 355 ? -28.023 27.980 14.779 1.00 28.52 355 THR A N 1
ATOM 2854 C CA . THR A 1 355 ? -28.989 28.736 15.609 1.00 28.52 355 THR A CA 1
ATOM 2855 C C . THR A 1 355 ? -28.320 29.465 16.780 1.00 28.52 355 THR A C 1
ATOM 2857 O O . THR A 1 355 ? -27.801 28.887 17.731 1.00 28.52 355 THR A O 1
ATOM 2860 N N . THR A 1 356 ? -28.352 30.785 16.656 1.00 28.31 356 THR A N 1
ATOM 2861 C CA . THR A 1 356 ? -28.012 31.834 17.617 1.00 28.31 356 THR A CA 1
ATOM 2862 C C . THR A 1 356 ? -28.893 31.829 18.875 1.00 28.31 356 THR A C 1
ATOM 2864 O O . THR A 1 356 ? -30.098 31.630 18.778 1.00 28.31 356 THR A O 1
ATOM 2867 N N . SER A 1 357 ? -28.263 32.160 20.013 1.00 32.00 357 SER A N 1
ATOM 2868 C CA . SER A 1 357 ? -28.785 32.856 21.214 1.00 32.00 357 SER A CA 1
ATOM 2869 C C . SER A 1 357 ? -30.109 32.403 21.857 1.00 32.00 357 SER A C 1
ATOM 2871 O O . SER A 1 357 ? -31.177 32.688 21.330 1.00 32.00 357 SER A O 1
ATOM 2873 N N . HIS A 1 358 ? -30.043 31.886 23.091 1.00 28.58 358 HIS A N 1
ATOM 2874 C CA . HIS A 1 358 ? -30.500 32.589 24.308 1.00 28.58 358 HIS A CA 1
ATOM 2875 C C . HIS A 1 358 ? -30.324 31.711 25.562 1.00 28.58 358 HIS A C 1
ATOM 2877 O O . HIS A 1 358 ? -30.599 30.514 25.550 1.00 28.58 358 HIS A O 1
ATOM 2883 N N . GLU A 1 359 ? -29.861 32.330 26.650 1.00 32.78 359 GLU A N 1
ATOM 2884 C CA . GLU A 1 359 ? -29.910 31.789 28.011 1.00 32.78 359 GLU A CA 1
ATOM 2885 C C . GLU A 1 359 ? -31.349 31.461 28.431 1.00 32.78 359 GLU A C 1
ATOM 2887 O O . GLU A 1 359 ? -32.253 32.253 28.168 1.00 32.78 359 GLU A O 1
ATOM 2892 N N . SER A 1 360 ? -31.541 30.368 29.176 1.00 26.55 360 SER A N 1
ATOM 2893 C CA . SER A 1 360 ? -32.268 30.356 30.459 1.00 26.55 360 SER A CA 1
ATOM 2894 C C . SER A 1 360 ? -32.245 28.964 31.092 1.00 26.55 360 SER A C 1
ATOM 2896 O O . SER A 1 360 ? -32.355 27.934 30.434 1.00 26.55 360 SER A O 1
ATOM 2898 N N . SER A 1 361 ? -32.084 28.973 32.408 1.00 32.62 361 SER A N 1
ATOM 2899 C CA . SER A 1 361 ? -32.178 27.852 33.334 1.00 32.62 361 SER A CA 1
ATOM 2900 C C . SER A 1 361 ? -33.572 27.209 33.351 1.00 32.62 361 SER A C 1
ATOM 2902 O O . SER A 1 361 ? -34.565 27.893 33.135 1.00 32.62 361 SER A O 1
ATOM 2904 N N . VAL A 1 362 ? -33.639 25.908 33.671 1.00 29.05 362 VAL A N 1
ATOM 2905 C CA . VAL A 1 362 ? -34.555 25.271 34.648 1.00 29.05 362 VAL A CA 1
ATOM 2906 C C . VAL A 1 362 ? -34.348 23.748 34.615 1.00 29.05 362 VAL A C 1
ATOM 2908 O O . VAL A 1 362 ? -34.063 23.140 33.589 1.00 29.05 362 VAL A O 1
ATOM 2911 N N . SER A 1 363 ? -34.436 23.149 35.797 1.00 29.92 363 SER A N 1
ATOM 2912 C CA . SER A 1 363 ? -34.225 21.742 36.119 1.00 29.92 363 SER A CA 1
ATOM 2913 C C . SER A 1 363 ? -35.509 20.893 36.052 1.00 29.92 363 SER A C 1
ATOM 2915 O O . SER A 1 363 ? -36.612 21.414 36.180 1.00 29.92 363 SER A O 1
ATOM 2917 N N . LYS A 1 364 ? -35.289 19.564 36.015 1.00 32.66 364 LYS A N 1
ATOM 2918 C CA . LYS A 1 364 ? -36.158 18.411 36.367 1.00 32.66 364 LYS A CA 1
ATOM 2919 C C . LYS A 1 364 ? -36.903 17.655 35.251 1.00 32.66 364 LYS A C 1
ATOM 2921 O O . LYS A 1 364 ? -37.903 18.110 34.717 1.00 32.66 364 LYS A O 1
ATOM 2926 N N . SER A 1 365 ? -36.541 16.371 35.169 1.00 27.56 365 SER A N 1
ATOM 2927 C CA . SER A 1 365 ? -37.361 15.176 35.472 1.00 27.56 365 SER A CA 1
ATOM 2928 C C . SER A 1 365 ? -37.349 14.094 34.389 1.00 27.56 365 SER A C 1
ATOM 2930 O O . SER A 1 365 ? -37.422 14.349 33.195 1.00 27.56 365 SER A O 1
ATOM 2932 N N . VAL A 1 366 ? -37.197 12.868 34.884 1.00 39.59 366 VAL A N 1
ATOM 2933 C CA . VAL A 1 366 ? -37.143 11.591 34.174 1.00 39.59 366 VAL A CA 1
ATOM 2934 C C . VAL A 1 366 ? -38.508 11.264 33.569 1.00 39.59 366 VAL A C 1
ATOM 2936 O O . VAL A 1 366 ? -39.506 11.312 34.283 1.00 39.59 366 VAL A O 1
ATOM 2939 N N . SER A 1 367 ? -38.544 10.808 32.314 1.00 29.55 367 SER A N 1
ATOM 2940 C CA . SER A 1 367 ? -39.561 9.842 31.886 1.00 29.55 367 SER A CA 1
ATOM 2941 C C . SER A 1 367 ? -39.023 8.924 30.791 1.00 29.55 367 SER A C 1
ATOM 2943 O O . SER A 1 367 ? -38.432 9.364 29.809 1.00 29.55 367 SER A O 1
ATOM 2945 N N . SER A 1 368 ? -39.205 7.631 31.032 1.00 40.44 368 SER A N 1
ATOM 2946 C CA . SER A 1 368 ? -38.981 6.508 30.135 1.00 40.44 368 SER A CA 1
ATOM 2947 C C . SER A 1 368 ? -39.919 6.577 28.929 1.00 40.44 368 SER A C 1
ATOM 2949 O O . SER A 1 368 ? -41.135 6.454 29.085 1.00 40.44 368 SER A O 1
ATOM 2951 N N . GLY A 1 369 ? -39.345 6.704 27.739 1.00 29.36 369 GLY A N 1
ATOM 2952 C CA . GLY A 1 369 ? -40.017 6.523 26.461 1.00 29.36 369 GLY A CA 1
ATOM 2953 C C . GLY A 1 369 ? -38.992 6.006 25.462 1.00 29.36 369 GLY A C 1
ATOM 2954 O O . GLY A 1 369 ? -37.955 6.629 25.268 1.00 29.36 369 GLY A O 1
ATOM 2955 N N . SER A 1 370 ? -39.251 4.829 24.901 1.00 38.47 370 SER A N 1
ATOM 2956 C CA . SER A 1 370 ? -38.503 4.249 23.788 1.00 38.47 370 SER A CA 1
ATOM 2957 C C . SER A 1 370 ? -38.582 5.185 22.582 1.00 38.47 370 SER A C 1
ATOM 2959 O O . SER A 1 370 ? -39.651 5.316 21.980 1.00 38.47 370 SER A O 1
ATOM 2961 N N . ASP A 1 371 ? -37.470 5.844 22.268 1.00 31.00 371 ASP A N 1
ATOM 2962 C CA . ASP A 1 371 ? -37.322 6.690 21.087 1.00 31.00 371 ASP A CA 1
ATOM 2963 C C . ASP A 1 371 ? -37.314 5.808 19.818 1.00 31.00 371 ASP A C 1
ATOM 2965 O O . ASP A 1 371 ? -36.525 4.859 19.755 1.00 31.00 371 ASP A O 1
ATOM 2969 N N . PRO A 1 372 ? -38.187 6.044 18.817 1.00 38.72 372 PRO A N 1
ATOM 2970 C CA . PRO A 1 372 ? -38.185 5.305 17.553 1.00 38.72 372 PRO A CA 1
ATOM 2971 C C . PRO A 1 372 ? -37.017 5.682 16.629 1.00 38.72 372 PRO A C 1
ATOM 2973 O O . PRO A 1 372 ? -36.855 5.059 15.579 1.00 38.72 372 PRO A O 1
ATOM 2976 N N . PHE A 1 373 ? -36.218 6.689 16.991 1.00 42.66 373 PHE A N 1
ATOM 2977 C CA . PHE A 1 373 ? -35.027 7.100 16.258 1.00 42.66 373 PHE A CA 1
ATOM 2978 C C . PHE A 1 373 ? -33.790 6.672 17.050 1.00 42.66 373 PHE A C 1
ATOM 2980 O O . PHE A 1 373 ? -33.468 7.239 18.090 1.00 42.66 373 PHE A O 1
ATOM 2987 N N . GLY A 1 374 ? -33.141 5.603 16.580 1.00 42.97 374 GLY A N 1
ATOM 2988 C CA . GLY A 1 374 ? -31.942 5.041 17.200 1.00 42.97 374 GLY A CA 1
ATOM 2989 C C . GLY A 1 374 ? -30.851 6.090 17.423 1.00 42.97 374 GLY A C 1
ATOM 2990 O O . GLY A 1 374 ? -30.730 7.043 16.657 1.00 42.97 374 GLY A O 1
ATOM 2991 N N . ASP A 1 375 ? -30.076 5.896 18.491 1.00 50.22 375 ASP A N 1
ATOM 2992 C CA . ASP A 1 375 ? -28.931 6.725 18.876 1.00 50.22 375 ASP A CA 1
ATOM 2993 C C . ASP A 1 375 ? -28.088 7.109 17.633 1.00 50.22 375 ASP A C 1
ATOM 2995 O O . ASP A 1 375 ? -27.524 6.214 17.002 1.00 50.22 375 ASP A O 1
ATOM 2999 N N . PRO A 1 376 ? -27.991 8.401 17.251 1.00 67.62 376 PRO A N 1
ATOM 3000 C CA . PRO A 1 376 ? -27.299 8.850 16.036 1.00 67.62 376 PRO A CA 1
ATOM 3001 C C . PRO A 1 376 ? -25.769 8.788 16.167 1.00 67.62 376 PRO A C 1
ATOM 3003 O O . PRO A 1 376 ? -25.037 9.449 15.433 1.00 67.62 376 PRO A O 1
ATOM 3006 N N . SER A 1 377 ? -25.257 8.060 17.154 1.00 84.50 377 SER A N 1
ATOM 3007 C CA . SER A 1 377 ? -23.829 7.916 17.374 1.00 84.50 377 SER A CA 1
ATOM 3008 C C . SER A 1 377 ? -23.225 6.829 16.495 1.00 84.50 377 SER A C 1
ATOM 3010 O O . SER A 1 377 ? -23.814 5.792 16.195 1.00 84.50 377 SER A O 1
ATOM 3012 N N . ILE A 1 378 ? -21.989 7.087 16.089 1.00 92.56 378 ILE A N 1
ATOM 3013 C CA . ILE A 1 378 ? -21.193 6.173 15.286 1.00 92.56 378 ILE A CA 1
ATOM 3014 C C . ILE A 1 378 ? -20.486 5.230 16.252 1.00 92.56 378 ILE A C 1
ATOM 3016 O O . ILE A 1 378 ? -19.737 5.672 17.127 1.00 92.56 378 ILE A O 1
ATOM 3020 N N . HIS A 1 379 ? -20.712 3.934 16.073 1.00 95.25 379 HIS A N 1
ATOM 3021 C CA . HIS A 1 379 ? -20.076 2.880 16.851 1.00 95.25 379 HIS A CA 1
ATOM 3022 C C . HIS A 1 379 ? -19.055 2.131 15.999 1.00 95.25 379 HIS A C 1
ATOM 3024 O O . HIS A 1 379 ? -19.329 1.786 14.843 1.00 95.25 379 HIS A O 1
ATOM 3030 N N . ALA A 1 380 ? -17.890 1.856 16.576 1.00 97.56 380 ALA A N 1
ATOM 3031 C CA . ALA A 1 380 ? -16.900 0.995 15.951 1.00 97.56 380 ALA A CA 1
ATOM 3032 C C . ALA A 1 380 ? -16.087 0.218 16.984 1.00 97.56 380 ALA A C 1
ATOM 3034 O O . ALA A 1 380 ? -15.797 0.737 18.058 1.00 97.56 380 ALA A O 1
ATOM 3035 N N . THR A 1 381 ? -15.674 -0.991 16.621 1.00 98.50 381 THR A N 1
ATOM 3036 C CA . THR A 1 381 ? -14.698 -1.786 17.372 1.00 98.50 381 THR A CA 1
ATOM 3037 C C . THR A 1 381 ? -13.403 -1.818 16.578 1.00 98.50 381 THR A C 1
ATOM 3039 O O . THR A 1 381 ? -13.399 -2.254 15.423 1.00 98.50 381 THR A O 1
ATOM 3042 N N . ILE A 1 382 ? -12.317 -1.347 17.188 1.00 98.62 382 ILE A N 1
ATOM 3043 C CA . ILE A 1 382 ? -10.973 -1.337 16.610 1.00 98.62 382 ILE A CA 1
ATOM 3044 C C . ILE A 1 382 ? -10.149 -2.408 17.321 1.00 98.62 382 ILE A C 1
ATOM 3046 O O . ILE A 1 382 ? -9.980 -2.339 18.538 1.00 98.62 382 ILE A O 1
ATOM 3050 N N . SER A 1 383 ? -9.634 -3.388 16.582 1.00 98.69 383 SER A N 1
ATOM 3051 C CA . SER A 1 383 ? -8.811 -4.471 17.137 1.00 98.69 383 SER A CA 1
ATOM 3052 C C . SER A 1 383 ? -7.414 -4.447 16.533 1.00 98.69 383 SER A C 1
ATOM 3054 O O . SER A 1 383 ? -7.276 -4.440 15.308 1.00 98.69 383 SER A O 1
ATOM 3056 N N . CYS A 1 384 ? -6.401 -4.472 17.396 1.00 98.81 384 CYS A N 1
ATOM 3057 C CA . CYS A 1 384 ? -5.005 -4.654 17.020 1.00 98.81 384 CYS A CA 1
ATOM 3058 C C . CYS A 1 384 ? -4.748 -6.152 16.837 1.00 98.81 384 CYS A C 1
ATOM 3060 O O . CYS A 1 384 ? -5.074 -6.955 17.712 1.00 98.81 384 CYS A O 1
ATOM 3062 N N . LEU A 1 385 ? -4.217 -6.552 15.689 1.00 98.81 385 LEU A N 1
ATOM 3063 C CA . LEU A 1 385 ? -4.016 -7.949 15.316 1.00 98.81 385 LEU A CA 1
ATOM 3064 C C . LEU A 1 385 ? -2.545 -8.181 14.936 1.00 98.81 385 LEU A C 1
ATOM 3066 O O . LEU A 1 385 ? -1.857 -7.248 14.523 1.00 98.81 385 LEU A O 1
ATOM 3070 N N . PRO A 1 386 ? -2.020 -9.407 15.069 1.00 98.50 386 PRO A N 1
ATOM 3071 C CA . PRO A 1 386 ? -0.627 -9.656 14.717 1.00 98.50 386 PRO A CA 1
ATOM 3072 C C . PRO A 1 386 ? -0.310 -9.476 13.227 1.00 98.50 386 PRO A C 1
ATOM 3074 O O . PRO A 1 386 ? -1.181 -9.568 12.362 1.00 98.50 386 PRO A O 1
ATOM 3077 N N . SER A 1 387 ? 0.972 -9.267 12.938 1.00 97.56 387 SER A N 1
ATOM 3078 C CA . SER A 1 387 ? 1.587 -9.295 11.604 1.00 97.56 387 SER A CA 1
ATOM 3079 C C . SER A 1 387 ? 3.008 -9.875 11.734 1.00 97.56 387 SER A C 1
ATOM 3081 O O . SER A 1 387 ? 3.592 -9.876 12.825 1.00 97.56 387 SER A O 1
ATOM 3083 N N . GLN A 1 388 ? 3.580 -10.372 10.635 1.00 97.69 388 GLN A N 1
ATOM 3084 C CA . GLN A 1 388 ? 4.975 -10.797 10.563 1.00 97.69 388 GLN A CA 1
ATOM 3085 C C . GLN A 1 388 ? 5.836 -9.692 9.934 1.00 97.69 388 GLN A C 1
ATOM 3087 O O . GLN A 1 388 ? 6.093 -9.702 8.731 1.00 97.69 388 GLN A O 1
ATOM 3092 N N . HIS A 1 389 ? 6.301 -8.743 10.746 1.00 97.25 389 HIS A N 1
ATOM 3093 C CA . HIS A 1 389 ? 7.122 -7.627 10.280 1.00 97.25 389 HIS A CA 1
ATOM 3094 C C . HIS A 1 389 ? 8.145 -7.176 11.341 1.00 97.25 389 HIS A C 1
ATOM 3096 O O . HIS A 1 389 ? 8.480 -7.930 12.254 1.00 97.25 389 HIS A O 1
ATOM 3102 N N . THR A 1 390 ? 8.709 -5.975 11.195 1.00 95.44 390 THR A N 1
ATOM 3103 C CA . THR A 1 390 ? 9.625 -5.347 12.163 1.00 95.44 390 THR A CA 1
ATOM 3104 C C . THR A 1 390 ? 9.299 -3.857 12.311 1.00 95.44 390 THR A C 1
ATOM 3106 O O . THR A 1 390 ? 8.377 -3.345 11.686 1.00 95.44 390 THR A O 1
ATOM 3109 N N . SER A 1 391 ? 10.028 -3.141 13.161 1.00 93.94 391 SER A N 1
ATOM 3110 C CA . SER A 1 391 ? 9.912 -1.690 13.282 1.00 93.94 391 SER A CA 1
ATOM 3111 C C . SER A 1 391 ? 11.297 -1.070 13.429 1.00 93.94 391 SER A C 1
ATOM 3113 O O . SER A 1 391 ? 12.183 -1.678 14.028 1.00 93.94 391 SER A O 1
ATOM 3115 N N . ALA A 1 392 ? 11.504 0.123 12.879 1.00 92.44 392 ALA A N 1
ATOM 3116 C CA . ALA A 1 392 ? 12.709 0.925 13.075 1.00 92.44 392 ALA A CA 1
ATOM 3117 C C . ALA A 1 392 ? 12.491 2.354 12.559 1.00 92.44 392 ALA A C 1
ATOM 3119 O O . ALA A 1 392 ? 11.895 2.572 11.507 1.00 92.44 392 ALA A O 1
ATOM 3120 N N . ARG A 1 393 ? 13.040 3.344 13.259 1.00 90.81 393 ARG A N 1
ATOM 3121 C CA . ARG A 1 393 ? 13.133 4.734 12.776 1.00 90.81 393 ARG A CA 1
ATOM 3122 C C . ARG A 1 393 ? 14.552 5.274 12.841 1.00 90.81 393 ARG A C 1
ATOM 3124 O O . ARG A 1 393 ? 14.910 6.187 12.106 1.00 90.81 393 ARG A O 1
ATOM 3131 N N . THR A 1 394 ? 15.385 4.718 13.703 1.00 90.31 394 THR A N 1
ATOM 3132 C CA . THR A 1 394 ? 16.778 5.105 13.873 1.00 90.31 394 THR A CA 1
ATOM 3133 C C . THR A 1 394 ? 17.668 3.862 13.861 1.00 90.31 394 THR A C 1
ATOM 3135 O O . THR A 1 394 ? 17.187 2.743 14.030 1.00 90.31 394 THR A O 1
ATOM 3138 N N . PRO A 1 395 ? 18.993 4.010 13.703 1.00 85.81 395 PRO A N 1
ATOM 3139 C CA . PRO A 1 395 ? 19.899 2.859 13.727 1.00 85.81 395 PRO A CA 1
ATOM 3140 C C . PRO A 1 395 ? 19.900 2.044 15.037 1.00 85.81 395 PRO A C 1
ATOM 3142 O O . PRO A 1 395 ? 20.515 0.983 15.077 1.00 85.81 395 PRO A O 1
ATOM 3145 N N . PHE A 1 396 ? 19.257 2.528 16.109 1.00 91.81 396 PHE A N 1
ATOM 3146 C CA . PHE A 1 396 ? 19.324 1.945 17.455 1.00 91.81 396 PHE A CA 1
ATOM 3147 C C . PHE A 1 396 ? 17.955 1.632 18.076 1.00 91.81 396 PHE A C 1
ATOM 3149 O O . PHE A 1 396 ? 17.887 1.407 19.281 1.00 91.81 396 PHE A O 1
ATOM 3156 N N . ASP A 1 397 ? 16.871 1.650 17.296 1.00 92.81 397 ASP A N 1
ATOM 3157 C CA . ASP A 1 397 ? 15.512 1.394 17.802 1.00 92.81 397 ASP A CA 1
ATOM 3158 C C . ASP A 1 397 ? 14.781 0.256 17.084 1.00 92.81 397 ASP A C 1
ATOM 3160 O O . ASP A 1 397 ? 13.553 0.160 17.153 1.00 92.81 397 ASP A O 1
ATOM 3164 N N . LYS A 1 398 ? 15.537 -0.631 16.424 1.00 91.75 398 LYS A N 1
ATOM 3165 C CA . LYS A 1 398 ? 14.963 -1.800 15.763 1.00 91.75 398 LYS A CA 1
ATOM 3166 C C . LYS A 1 398 ? 14.143 -2.626 16.760 1.00 91.75 398 LYS A C 1
ATOM 3168 O O . LYS A 1 398 ? 14.654 -3.034 17.801 1.00 91.75 398 LYS A O 1
ATOM 3173 N N . SER A 1 399 ? 12.883 -2.877 16.418 1.00 92.88 399 SER A N 1
ATOM 3174 C CA . SER A 1 399 ? 11.906 -3.630 17.207 1.00 92.88 399 SER A CA 1
ATOM 3175 C C . SER A 1 399 ? 11.619 -3.045 18.599 1.00 92.88 399 SER A C 1
ATOM 3177 O O . SER A 1 399 ? 11.144 -3.763 19.473 1.00 92.88 399 SER A O 1
ATOM 3179 N N . HIS A 1 400 ? 11.880 -1.750 18.830 1.00 95.75 400 HIS A N 1
ATOM 3180 C CA . HIS A 1 400 ? 11.499 -1.076 20.083 1.00 95.75 400 HIS A CA 1
ATOM 3181 C C . HIS A 1 400 ? 10.000 -0.763 20.170 1.00 95.75 400 HIS A C 1
ATOM 3183 O O . HIS A 1 400 ? 9.487 -0.541 21.266 1.00 95.75 400 HIS A O 1
ATOM 3189 N N . THR A 1 401 ? 9.306 -0.710 19.032 1.00 97.56 401 THR A N 1
ATOM 3190 C CA . THR A 1 401 ? 7.848 -0.573 18.973 1.00 97.56 401 THR A CA 1
ATOM 3191 C C . THR A 1 401 ? 7.230 -1.754 18.238 1.00 97.56 401 THR A C 1
ATOM 3193 O O . THR A 1 401 ? 7.878 -2.403 17.417 1.00 97.56 401 THR A O 1
ATOM 3196 N N . LEU A 1 402 ? 5.980 -2.062 18.546 1.00 98.25 402 LEU A N 1
ATOM 3197 C CA . LEU A 1 402 ? 5.246 -3.149 17.919 1.00 98.25 402 LEU A CA 1
ATOM 3198 C C . LEU A 1 402 ? 4.856 -2.779 16.476 1.00 98.25 402 LEU A C 1
ATOM 3200 O O . LEU A 1 402 ? 4.733 -1.600 16.125 1.00 98.25 402 LEU A O 1
ATOM 3204 N N . TRP A 1 403 ? 4.664 -3.807 15.655 1.00 98.25 403 TRP A N 1
ATOM 3205 C CA . TRP A 1 403 ? 4.039 -3.771 14.332 1.00 98.25 403 TRP A CA 1
ATOM 3206 C C . TRP A 1 403 ? 2.753 -4.596 14.387 1.00 98.25 403 TRP A C 1
ATOM 3208 O O . TRP A 1 403 ? 2.692 -5.580 15.120 1.00 98.25 403 TRP A O 1
ATOM 3218 N N . ALA A 1 404 ? 1.717 -4.217 13.651 1.00 98.56 404 ALA A N 1
ATOM 3219 C CA . ALA A 1 404 ? 0.412 -4.860 13.735 1.00 98.56 404 ALA A CA 1
ATOM 3220 C C . ALA A 1 404 ? -0.355 -4.788 12.412 1.00 98.56 404 ALA A C 1
ATOM 3222 O O . ALA A 1 404 ? -0.224 -3.831 11.649 1.00 98.56 404 ALA A O 1
ATOM 3223 N N . SER A 1 405 ? -1.207 -5.787 12.195 1.00 98.81 405 SER A N 1
ATOM 3224 C CA . SER A 1 405 ? -2.381 -5.655 11.337 1.00 98.81 405 SER A CA 1
ATOM 3225 C C . SER A 1 405 ? -3.559 -5.140 12.175 1.00 98.81 405 SER A C 1
ATOM 3227 O O . SER A 1 405 ? -3.496 -5.067 13.404 1.00 98.81 405 SER A O 1
ATOM 3229 N N . TRP A 1 406 ? -4.654 -4.749 11.534 1.00 98.88 406 TRP A N 1
ATOM 3230 C CA . TRP A 1 406 ? -5.794 -4.144 12.219 1.00 98.88 406 TRP A CA 1
ATOM 3231 C C . TRP A 1 406 ? -7.113 -4.662 11.682 1.00 98.88 406 TRP A C 1
ATOM 3233 O O . TRP A 1 406 ? -7.235 -4.977 10.503 1.00 98.88 406 TRP A O 1
ATOM 3243 N N . SER A 1 407 ? -8.138 -4.689 12.531 1.00 98.75 407 SER A N 1
ATOM 3244 C CA . SER A 1 407 ? -9.512 -4.802 12.052 1.00 98.75 407 SER A CA 1
ATOM 3245 C C . SER A 1 407 ? -10.411 -3.711 12.599 1.00 98.75 407 SER A C 1
ATOM 3247 O O . SER A 1 407 ? -10.284 -3.321 13.760 1.00 98.75 407 SER A O 1
ATOM 3249 N N . ILE A 1 408 ? -11.340 -3.258 11.762 1.00 98.69 408 ILE A N 1
ATOM 3250 C CA . ILE A 1 408 ? -12.393 -2.314 12.133 1.00 98.69 408 ILE A CA 1
ATOM 3251 C C . ILE A 1 408 ? -13.740 -2.960 11.845 1.00 98.69 408 ILE A C 1
ATOM 3253 O O . ILE A 1 408 ? -13.998 -3.394 10.723 1.00 98.69 408 ILE A O 1
ATOM 3257 N N . THR A 1 409 ? -14.612 -2.978 12.850 1.00 98.44 409 THR A N 1
ATOM 3258 C CA . THR A 1 409 ? -16.025 -3.337 12.687 1.00 98.44 409 THR A CA 1
ATOM 3259 C C . THR A 1 409 ? -16.877 -2.093 12.904 1.00 98.44 409 THR A C 1
ATOM 3261 O O . THR A 1 409 ? -16.826 -1.515 13.985 1.00 98.44 409 THR A O 1
ATOM 3264 N N . SER A 1 410 ? -17.650 -1.660 11.907 1.00 97.00 410 SER A N 1
ATOM 3265 C CA . SER A 1 410 ? -18.566 -0.515 12.027 1.00 97.00 410 SER A CA 1
ATOM 3266 C C . SER A 1 410 ? -19.675 -0.580 10.976 1.00 97.00 410 SER A C 1
ATOM 3268 O O . SER A 1 410 ? -19.457 -1.060 9.865 1.00 97.00 410 SER A O 1
ATOM 3270 N N . GLY A 1 411 ? -20.884 -0.118 11.313 1.00 94.25 411 GLY A N 1
ATOM 3271 C CA . GLY A 1 411 ? -22.009 -0.077 10.366 1.00 94.25 411 GLY A CA 1
ATOM 3272 C C . GLY A 1 411 ? -22.425 -1.440 9.802 1.00 94.25 411 GLY A C 1
ATOM 3273 O O . GLY A 1 411 ? -22.930 -1.507 8.688 1.00 94.25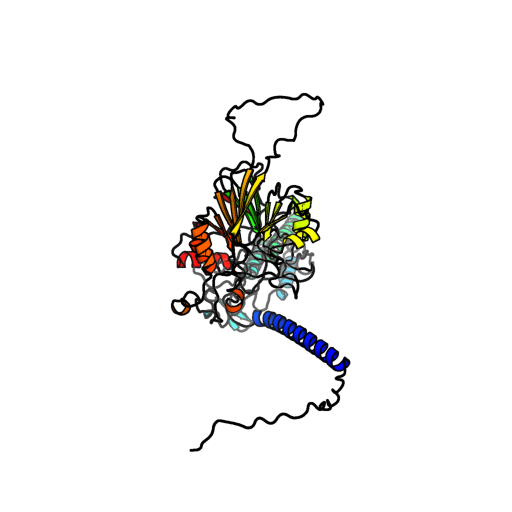 411 GLY A O 1
ATOM 3274 N N . GLY A 1 412 ? -22.164 -2.532 10.528 1.00 94.81 412 GLY A N 1
ATOM 3275 C CA . GLY A 1 412 ? -22.421 -3.896 10.053 1.00 94.81 412 GLY A CA 1
ATOM 3276 C C . GLY A 1 412 ? -21.400 -4.432 9.042 1.00 94.81 412 GLY A C 1
ATOM 3277 O O . GLY A 1 412 ? -21.628 -5.501 8.488 1.00 94.81 412 GLY A O 1
ATOM 3278 N N . LYS A 1 413 ? -20.290 -3.719 8.812 1.00 97.75 413 LYS A N 1
ATOM 3279 C CA . LYS A 1 413 ? -19.180 -4.145 7.952 1.00 97.75 413 LYS A CA 1
ATOM 3280 C C . LYS A 1 413 ? -17.904 -4.359 8.756 1.00 97.75 413 LYS A C 1
ATOM 3282 O O . LYS A 1 413 ? -17.678 -3.682 9.764 1.00 97.75 413 LYS A O 1
ATOM 3287 N N . LYS A 1 414 ? -17.060 -5.275 8.284 1.00 98.31 414 LYS A N 1
ATOM 3288 C CA . LYS A 1 414 ? -15.776 -5.619 8.889 1.00 98.31 414 LYS A CA 1
ATOM 3289 C C . LYS A 1 414 ? -14.641 -5.532 7.876 1.00 98.31 414 LYS A C 1
ATOM 3291 O O . LYS A 1 414 ? -14.661 -6.215 6.857 1.00 98.31 414 LYS A O 1
ATOM 3296 N N . LEU A 1 415 ? -13.632 -4.727 8.182 1.00 98.75 415 LEU A N 1
ATOM 3297 C CA . LEU A 1 415 ? -12.425 -4.578 7.372 1.00 98.75 415 LEU A CA 1
ATOM 3298 C C . LEU A 1 415 ? -11.219 -5.149 8.115 1.00 98.75 415 LEU A C 1
ATOM 3300 O O . LEU A 1 415 ? -11.100 -4.936 9.323 1.00 98.75 415 LEU A O 1
ATOM 3304 N N . TRP A 1 416 ? -10.322 -5.819 7.393 1.00 98.88 416 TRP A N 1
ATOM 3305 C CA . TRP A 1 416 ? -8.979 -6.170 7.851 1.00 98.88 416 TRP A CA 1
ATOM 3306 C C . TRP A 1 416 ? -7.921 -5.406 7.048 1.00 98.88 416 TRP A C 1
ATOM 3308 O O . TRP A 1 416 ? -7.998 -5.325 5.826 1.00 98.88 416 TRP A O 1
ATOM 3318 N N . PHE A 1 417 ? -6.940 -4.834 7.734 1.00 98.88 417 PHE A N 1
ATOM 3319 C CA . PHE A 1 417 ? -5.815 -4.110 7.156 1.00 98.88 417 PHE A CA 1
ATOM 3320 C C . PHE A 1 417 ? -4.519 -4.803 7.559 1.00 98.88 417 PHE A C 1
ATOM 3322 O O . PHE A 1 417 ? -4.195 -4.845 8.744 1.00 98.88 417 PHE A O 1
ATOM 3329 N N . GLY A 1 418 ? -3.789 -5.346 6.586 1.00 98.31 418 GLY A N 1
ATOM 3330 C CA . GLY A 1 418 ? -2.590 -6.143 6.832 1.00 98.31 418 GLY A CA 1
ATOM 3331 C C . GLY A 1 418 ? -1.368 -5.339 7.273 1.00 98.31 418 GLY A C 1
ATOM 3332 O O . GLY A 1 418 ? -0.494 -5.906 7.926 1.00 98.31 418 GLY A O 1
ATOM 3333 N N . GLY A 1 419 ? -1.316 -4.040 6.948 1.00 97.62 419 GLY A N 1
ATOM 3334 C CA . GLY A 1 419 ? -0.072 -3.271 7.006 1.00 97.62 419 GLY A CA 1
ATOM 3335 C C . GLY A 1 419 ? 1.002 -3.921 6.133 1.00 97.62 419 GLY A C 1
ATOM 3336 O O . GLY A 1 419 ? 0.678 -4.585 5.146 1.00 97.62 419 GLY A O 1
ATOM 3337 N N . ASP A 1 420 ? 2.257 -3.797 6.550 1.00 97.25 420 ASP A N 1
ATOM 3338 C CA . ASP A 1 420 ? 3.320 -4.645 6.022 1.00 97.25 420 ASP A CA 1
ATOM 3339 C C . ASP A 1 420 ? 3.395 -5.955 6.772 1.00 97.25 420 ASP A C 1
ATOM 3341 O O . ASP A 1 420 ? 3.328 -6.009 8.005 1.00 97.25 420 ASP A O 1
ATOM 3345 N N . THR A 1 421 ? 3.551 -7.027 6.008 1.00 98.12 421 THR A N 1
ATOM 3346 C CA . THR A 1 421 ? 3.744 -8.346 6.575 1.00 98.12 421 THR A CA 1
ATOM 3347 C C . THR A 1 421 ? 4.359 -9.308 5.580 1.00 98.12 421 THR A C 1
ATOM 3349 O O . THR A 1 421 ? 4.029 -9.287 4.397 1.00 98.12 421 THR A O 1
ATOM 3352 N N . GLY A 1 422 ? 5.201 -10.206 6.085 1.00 97.44 422 GLY A N 1
ATOM 3353 C CA . GLY A 1 422 ? 5.551 -11.453 5.427 1.00 97.44 422 GLY A CA 1
ATOM 3354 C C . GLY A 1 422 ? 4.492 -12.521 5.683 1.00 97.44 422 GLY A C 1
ATOM 3355 O O . GLY A 1 422 ? 3.561 -12.332 6.471 1.00 97.44 422 GLY A O 1
ATOM 3356 N N . TYR A 1 423 ? 4.671 -13.671 5.043 1.00 98.06 423 TYR A N 1
ATOM 3357 C CA . TYR A 1 423 ? 3.849 -14.864 5.279 1.00 98.06 423 TYR A CA 1
ATOM 3358 C C . TYR A 1 423 ? 4.690 -16.102 5.581 1.00 98.06 423 TYR A C 1
ATOM 3360 O O . TYR A 1 423 ? 4.280 -16.961 6.354 1.00 98.06 423 TYR A O 1
ATOM 3368 N N . ARG A 1 424 ? 5.886 -16.203 4.997 1.00 95.44 424 ARG A N 1
ATOM 3369 C CA . ARG A 1 424 ? 6.772 -17.365 5.128 1.00 95.44 424 ARG A CA 1
ATOM 3370 C C . ARG A 1 424 ? 8.233 -16.949 5.030 1.00 95.44 424 ARG A C 1
ATOM 3372 O O . ARG A 1 424 ? 8.523 -15.827 4.638 1.00 95.44 424 ARG A O 1
ATOM 3379 N N . LYS A 1 425 ? 9.172 -17.835 5.367 1.00 95.88 425 LYS A N 1
ATOM 3380 C CA . LYS A 1 425 ? 10.605 -17.598 5.111 1.00 95.88 425 LYS A CA 1
ATOM 3381 C C . LYS A 1 425 ? 11.089 -18.482 3.972 1.00 95.88 425 LYS A C 1
ATOM 3383 O O . LYS A 1 425 ? 10.983 -19.702 4.058 1.00 95.88 425 LYS A O 1
ATOM 3388 N N . VAL A 1 426 ? 11.682 -17.855 2.961 1.00 94.88 426 VAL A N 1
ATOM 3389 C CA . VAL A 1 426 ? 12.251 -18.530 1.789 1.00 94.88 426 VAL A CA 1
ATOM 3390 C C . VAL A 1 426 ? 13.780 -18.371 1.799 1.00 94.88 426 VAL A C 1
ATOM 3392 O O . VAL A 1 426 ? 14.262 -17.292 2.166 1.00 94.88 426 VAL A O 1
ATOM 3395 N N . PRO A 1 427 ? 14.560 -19.430 1.500 1.00 94.56 427 PRO A N 1
ATOM 3396 C CA . PRO A 1 427 ? 16.007 -19.329 1.304 1.00 94.56 427 PRO A CA 1
ATOM 3397 C C . PRO A 1 427 ? 16.347 -18.679 -0.047 1.00 94.56 427 PRO A C 1
ATOM 3399 O O . PRO A 1 427 ? 15.463 -18.329 -0.821 1.00 94.56 427 PRO A O 1
ATOM 3402 N N . GLU A 1 428 ? 17.636 -18.496 -0.327 1.00 94.69 428 GLU A N 1
ATOM 3403 C CA . GLU A 1 428 ? 18.092 -18.109 -1.665 1.00 94.69 428 GLU A CA 1
ATOM 3404 C C . GLU A 1 428 ? 17.854 -19.264 -2.635 1.00 94.69 428 GLU A C 1
ATOM 3406 O O . GLU A 1 428 ? 18.272 -20.396 -2.380 1.00 94.69 428 GLU A O 1
ATOM 3411 N N . LEU A 1 429 ? 17.120 -18.971 -3.704 1.00 90.19 429 LEU A N 1
ATOM 3412 C CA . LEU A 1 429 ? 16.743 -19.903 -4.756 1.00 90.19 429 LEU A CA 1
ATOM 3413 C C . LEU A 1 429 ? 17.133 -19.289 -6.109 1.00 90.19 429 LEU A C 1
ATOM 3415 O O . LEU A 1 429 ? 17.155 -18.061 -6.218 1.00 90.19 429 LEU A O 1
ATOM 3419 N N . PRO A 1 430 ? 17.422 -20.109 -7.133 1.00 85.62 430 PRO A N 1
ATOM 3420 C CA . PRO A 1 430 ? 17.564 -19.622 -8.504 1.00 85.62 430 PRO A CA 1
ATOM 3421 C C . PRO A 1 430 ? 16.306 -18.871 -8.979 1.00 85.62 430 PRO A C 1
ATOM 3423 O O . PRO A 1 430 ? 15.196 -19.209 -8.567 1.00 85.62 430 PRO A O 1
ATOM 3426 N N . ALA A 1 431 ? 16.473 -17.869 -9.848 1.00 73.31 431 ALA A N 1
ATOM 3427 C CA . ALA A 1 431 ? 15.400 -16.951 -10.263 1.00 73.31 431 ALA A CA 1
ATOM 3428 C C . ALA A 1 431 ? 14.220 -17.633 -10.992 1.00 73.31 431 ALA A C 1
ATOM 3430 O O . ALA A 1 431 ? 13.083 -17.157 -10.951 1.00 73.31 431 ALA A O 1
ATOM 3431 N N . ASP A 1 432 ? 14.468 -18.778 -11.628 1.00 79.62 432 ASP A N 1
ATOM 3432 C CA . ASP A 1 432 ? 13.481 -19.580 -12.351 1.00 79.62 432 ASP A CA 1
ATOM 3433 C C . ASP A 1 432 ? 12.706 -20.564 -11.454 1.00 79.62 432 ASP A C 1
ATOM 3435 O O . ASP A 1 432 ? 11.745 -21.196 -11.904 1.00 79.62 432 ASP A O 1
ATOM 3439 N N . VAL A 1 433 ? 13.080 -20.684 -10.177 1.00 88.56 433 VAL A N 1
ATOM 3440 C CA . VAL A 1 433 ? 12.476 -21.635 -9.241 1.00 88.56 433 VAL A CA 1
ATOM 3441 C C . VAL A 1 433 ? 11.275 -21.022 -8.525 1.00 88.56 433 VAL A C 1
ATOM 3443 O O . VAL A 1 433 ? 11.363 -20.005 -7.840 1.00 88.56 433 VAL A O 1
ATOM 3446 N N . PHE A 1 434 ? 10.132 -21.700 -8.626 1.00 92.50 434 PHE A N 1
ATOM 3447 C CA . PHE A 1 434 ? 8.912 -21.306 -7.932 1.00 92.50 434 PHE A CA 1
ATOM 3448 C C . PHE A 1 434 ? 8.923 -21.777 -6.468 1.00 92.50 434 PHE A C 1
ATOM 3450 O O . PHE A 1 434 ? 8.846 -22.973 -6.189 1.00 92.50 434 PHE A O 1
ATOM 3457 N N . ASP A 1 435 ? 8.961 -20.834 -5.521 1.00 92.25 435 ASP A N 1
ATOM 3458 C CA . ASP A 1 435 ? 9.112 -21.101 -4.077 1.00 92.25 435 ASP A CA 1
ATOM 3459 C C . ASP A 1 435 ? 7.906 -21.804 -3.407 1.00 92.25 435 ASP A C 1
ATOM 3461 O O . ASP A 1 435 ? 7.970 -22.185 -2.235 1.00 92.25 435 ASP A O 1
ATOM 3465 N N . TYR A 1 436 ? 6.816 -22.026 -4.145 1.00 94.44 436 TYR A N 1
ATOM 3466 C CA . TYR A 1 436 ? 5.642 -22.820 -3.750 1.00 94.44 436 TYR A CA 1
ATOM 3467 C C . TYR A 1 436 ? 5.595 -24.213 -4.411 1.00 94.44 436 TYR A C 1
ATOM 3469 O O . TYR A 1 436 ? 4.554 -24.872 -4.389 1.00 94.44 436 TYR A O 1
ATOM 3477 N N . GLY A 1 437 ? 6.701 -24.673 -5.005 1.00 92.88 437 GLY A N 1
ATOM 3478 C CA . GLY A 1 437 ? 6.853 -26.061 -5.445 1.00 92.88 437 GLY A CA 1
ATOM 3479 C C . GLY A 1 437 ? 6.776 -27.065 -4.276 1.00 92.88 437 GLY A C 1
ATOM 3480 O O . GLY A 1 437 ? 7.141 -26.706 -3.152 1.00 92.88 437 GLY A O 1
ATOM 3481 N N . PRO A 1 438 ? 6.341 -28.323 -4.508 1.00 93.25 438 PRO A N 1
ATOM 3482 C CA . PRO A 1 438 ? 6.198 -29.347 -3.460 1.00 93.25 438 PRO A CA 1
ATOM 3483 C C . PRO A 1 438 ? 7.468 -29.593 -2.629 1.00 93.25 438 PRO A C 1
ATOM 3485 O O . PRO A 1 438 ? 7.412 -29.954 -1.454 1.00 93.25 438 PRO A O 1
ATOM 3488 N N . GLU A 1 439 ? 8.643 -29.389 -3.221 1.00 94.06 439 GLU A N 1
ATOM 3489 C CA . GLU A 1 439 ? 9.936 -29.484 -2.549 1.00 94.06 439 GLU A CA 1
ATOM 3490 C C . GLU A 1 439 ? 10.110 -28.451 -1.418 1.00 94.06 439 GLU A C 1
ATOM 3492 O O . GLU A 1 439 ? 10.899 -28.677 -0.498 1.00 94.06 439 GLU A O 1
ATOM 3497 N N . PHE A 1 440 ? 9.339 -27.360 -1.433 1.00 95.25 440 PHE A N 1
ATOM 3498 C CA . PHE A 1 440 ? 9.396 -26.255 -0.474 1.00 95.25 440 PHE A CA 1
ATOM 3499 C C . PHE A 1 440 ? 8.237 -26.247 0.538 1.00 95.25 440 PHE A C 1
ATOM 3501 O O . PHE A 1 440 ? 8.159 -25.331 1.361 1.00 95.25 440 PHE A O 1
ATOM 3508 N N . ASP A 1 441 ? 7.380 -27.274 0.552 1.00 93.44 441 ASP A N 1
ATOM 3509 C CA . ASP A 1 441 ? 6.242 -27.392 1.488 1.00 93.44 441 ASP A CA 1
ATOM 3510 C C . ASP A 1 441 ? 6.667 -27.407 2.968 1.00 93.44 441 ASP A C 1
ATOM 3512 O O . ASP A 1 441 ? 5.885 -27.104 3.867 1.00 93.44 441 ASP A O 1
ATOM 3516 N N . HIS A 1 442 ? 7.926 -27.756 3.234 1.00 94.38 442 HIS A N 1
ATOM 3517 C CA . HIS A 1 442 ? 8.505 -27.816 4.574 1.00 94.38 442 HIS A CA 1
ATOM 3518 C C . HIS A 1 442 ? 8.929 -26.445 5.131 1.00 94.38 442 HIS A C 1
ATOM 3520 O O . HIS A 1 442 ? 9.279 -26.354 6.311 1.00 94.38 442 HIS A O 1
ATOM 3526 N N . LEU A 1 443 ? 8.963 -25.393 4.304 1.00 95.62 443 LEU A N 1
ATOM 3527 C CA . LEU A 1 443 ? 9.393 -24.067 4.746 1.00 95.62 443 LEU A CA 1
ATOM 3528 C C . LEU A 1 443 ? 8.389 -23.465 5.743 1.00 95.62 443 LEU A C 1
ATOM 3530 O O . LEU A 1 443 ? 7.178 -23.634 5.587 1.00 95.62 443 LEU A O 1
ATOM 3534 N N . PRO A 1 444 ? 8.865 -22.725 6.759 1.00 95.81 444 PRO A N 1
ATOM 3535 C CA . PRO A 1 444 ? 8.000 -22.211 7.811 1.00 95.81 444 PRO A CA 1
ATOM 3536 C C . PRO A 1 444 ? 7.047 -21.136 7.276 1.00 95.81 444 PRO A C 1
ATOM 3538 O O . PRO A 1 444 ? 7.466 -20.208 6.578 1.00 95.81 444 PRO A O 1
ATOM 3541 N N . MET A 1 445 ? 5.779 -21.247 7.673 1.00 96.44 445 MET A N 1
ATOM 3542 C CA . MET A 1 445 ? 4.706 -20.291 7.395 1.00 96.44 445 MET A CA 1
ATOM 3543 C C . MET A 1 445 ? 4.203 -19.671 8.699 1.00 96.44 445 MET A C 1
ATOM 3545 O O . MET A 1 445 ? 4.218 -20.313 9.751 1.00 96.44 445 MET A O 1
ATOM 3549 N N . CYS A 1 446 ? 3.745 -18.428 8.628 1.00 97.44 446 CYS A N 1
ATOM 3550 C CA . CYS A 1 446 ? 3.175 -17.705 9.749 1.00 97.44 446 CYS A CA 1
ATOM 3551 C C . CYS A 1 446 ? 1.765 -18.235 10.050 1.00 97.44 446 CYS A C 1
ATOM 3553 O O . CYS A 1 446 ? 0.862 -18.034 9.236 1.00 97.44 446 CYS A O 1
ATOM 3555 N N . PRO A 1 447 ? 1.516 -18.864 11.212 1.00 97.38 447 PRO A N 1
ATOM 3556 C CA . PRO A 1 447 ? 0.193 -19.415 11.515 1.00 97.38 447 PRO A CA 1
ATOM 3557 C C . PRO A 1 447 ? -0.855 -18.329 11.798 1.00 97.38 447 PRO A C 1
ATOM 3559 O O . PRO A 1 447 ? -2.057 -18.588 11.763 1.00 97.38 447 PRO A O 1
ATOM 3562 N N . VAL A 1 448 ? -0.411 -17.101 12.073 1.00 97.94 448 VAL A N 1
ATOM 3563 C CA . VAL A 1 448 ? -1.247 -16.081 12.703 1.00 97.94 448 VAL A CA 1
ATOM 3564 C C . VAL A 1 448 ? -2.385 -15.580 11.817 1.00 97.94 448 VAL A C 1
ATOM 3566 O O . VAL A 1 448 ? -3.436 -15.211 12.327 1.00 97.94 448 VAL A O 1
ATOM 3569 N N . PHE A 1 449 ? -2.235 -15.611 10.491 1.00 98.62 449 PHE A N 1
ATOM 3570 C CA . PHE A 1 449 ? -3.303 -15.198 9.572 1.00 98.62 449 PHE A CA 1
ATOM 3571 C C . PHE A 1 449 ? -4.494 -16.145 9.626 1.00 98.62 449 PHE A C 1
ATOM 3573 O O . PHE A 1 449 ? -5.641 -15.697 9.607 1.00 98.62 449 PHE A O 1
ATOM 3580 N N . LYS A 1 450 ? -4.219 -17.443 9.779 1.00 98.56 450 LYS A N 1
ATOM 3581 C CA . LYS A 1 450 ? -5.252 -18.456 9.953 1.00 98.56 450 LYS A CA 1
ATOM 3582 C C . LYS A 1 450 ? -5.949 -18.287 11.299 1.00 98.56 450 LYS A C 1
ATOM 3584 O O . LYS A 1 450 ? -7.175 -18.312 11.357 1.00 98.56 450 LYS A O 1
ATOM 3589 N N . GLU A 1 451 ? -5.186 -18.027 12.361 1.00 98.62 451 GLU A N 1
ATOM 3590 C CA . GLU A 1 451 ? -5.738 -17.703 13.684 1.00 98.62 451 GLU A CA 1
ATOM 3591 C C . GLU A 1 451 ? -6.624 -16.446 13.632 1.00 98.62 451 GLU A C 1
ATOM 3593 O O . GLU A 1 451 ? -7.724 -16.441 14.183 1.00 98.62 451 GLU A O 1
ATOM 3598 N N . ILE A 1 452 ? -6.208 -15.399 12.908 1.00 98.75 452 ILE A N 1
ATOM 3599 C CA . ILE A 1 452 ? -7.015 -14.193 12.673 1.00 98.75 452 ILE A CA 1
ATOM 3600 C C . ILE A 1 452 ? -8.331 -14.554 11.971 1.00 98.75 452 ILE A C 1
ATOM 3602 O O . ILE A 1 452 ? -9.398 -14.138 12.428 1.00 98.75 452 ILE A O 1
ATOM 3606 N N . GLY A 1 453 ? -8.299 -15.345 10.897 1.00 98.62 453 GLY A N 1
ATOM 3607 C CA . GLY A 1 453 ? -9.517 -15.761 10.196 1.00 98.62 453 GLY A CA 1
ATOM 3608 C C . GLY A 1 453 ? -10.418 -16.694 11.012 1.00 98.62 453 GLY A C 1
ATOM 3609 O O . GLY A 1 453 ? -11.633 -16.720 10.816 1.00 98.62 453 GLY A O 1
ATOM 3610 N N . GLU A 1 454 ? -9.869 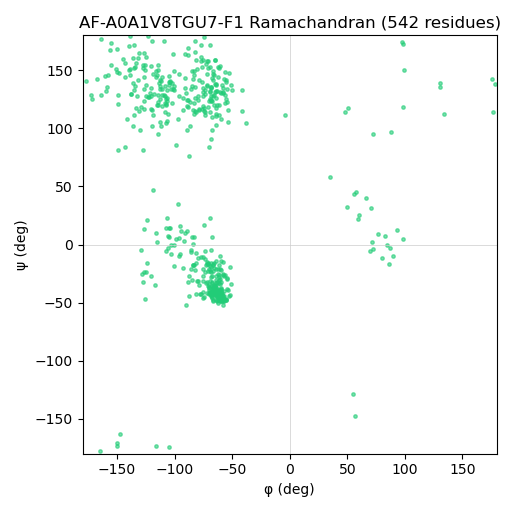-17.470 11.944 1.00 98.44 454 GLU A N 1
ATOM 3611 C CA . GLU A 1 454 ? -10.631 -18.326 12.860 1.00 98.44 454 GLU A CA 1
ATOM 3612 C C . GLU A 1 454 ? -11.271 -17.547 14.011 1.00 98.44 454 GLU A C 1
ATOM 3614 O O . GLU A 1 454 ? -12.433 -17.788 14.331 1.00 98.44 454 GLU A O 1
ATOM 3619 N N . LEU A 1 455 ? -10.542 -16.602 14.606 1.00 97.88 455 LEU A N 1
ATOM 3620 C CA . LEU A 1 455 ? -10.985 -15.861 15.787 1.00 97.88 455 LEU A CA 1
ATOM 3621 C C . LEU A 1 455 ? -11.782 -14.602 15.441 1.00 97.88 455 LEU A C 1
ATOM 3623 O O . LEU A 1 455 ? -12.644 -14.180 16.212 1.00 97.88 455 LEU A O 1
ATOM 3627 N N . ARG A 1 456 ? -11.460 -13.957 14.316 1.00 97.31 456 ARG A N 1
ATOM 3628 C CA . ARG A 1 456 ? -11.988 -12.641 13.938 1.00 97.31 456 ARG A CA 1
ATOM 3629 C C . ARG A 1 456 ? -12.648 -12.632 12.559 1.00 97.31 456 ARG A C 1
ATOM 3631 O O . ARG A 1 456 ? -13.491 -11.770 12.344 1.00 97.31 456 ARG A O 1
ATOM 3638 N N . GLY A 1 457 ? -12.322 -13.547 11.654 1.00 95.12 457 GLY A N 1
ATOM 3639 C CA . GLY A 1 457 ? -12.995 -13.640 10.356 1.00 95.12 457 GLY A CA 1
ATOM 3640 C C . GLY A 1 457 ? -14.459 -14.121 10.448 1.00 95.12 457 GLY A C 1
ATOM 3641 O O . GLY A 1 457 ? -14.908 -14.563 11.509 1.00 95.12 457 GLY A O 1
ATOM 3642 N N . PRO A 1 458 ? -15.217 -14.077 9.337 1.00 98.00 458 PRO A N 1
ATOM 3643 C CA . PRO A 1 458 ? -14.823 -13.522 8.041 1.00 98.00 458 PRO A CA 1
ATOM 3644 C C . PRO A 1 458 ? -14.826 -11.984 8.028 1.00 98.00 458 PRO A C 1
ATOM 3646 O O . PRO A 1 458 ? -15.491 -11.342 8.844 1.00 98.00 458 PRO A O 1
ATOM 3649 N N . PHE A 1 459 ? -14.089 -11.400 7.083 1.00 98.69 459 PHE A N 1
ATOM 3650 C CA . PHE A 1 459 ? -14.046 -9.952 6.841 1.00 98.69 459 PHE A CA 1
ATOM 3651 C C . PHE A 1 459 ? -14.711 -9.621 5.504 1.00 98.69 459 PHE A C 1
ATOM 3653 O O . PHE A 1 459 ? -14.566 -10.372 4.545 1.00 98.69 459 PHE A O 1
ATOM 3660 N N . ASP A 1 460 ? -15.414 -8.492 5.404 1.00 98.56 460 ASP A N 1
ATOM 3661 C CA . ASP A 1 460 ? -15.978 -8.029 4.132 1.00 98.56 460 ASP A CA 1
ATOM 3662 C C . ASP A 1 460 ? -14.876 -7.612 3.151 1.00 98.56 460 ASP A C 1
ATOM 3664 O O . ASP A 1 460 ? -14.950 -7.939 1.966 1.00 98.56 460 ASP A O 1
ATOM 3668 N N . LEU A 1 461 ? -13.848 -6.920 3.655 1.00 98.75 461 LEU A N 1
ATOM 3669 C CA . LEU A 1 461 ? -12.740 -6.391 2.865 1.00 98.75 461 LEU A CA 1
ATOM 3670 C C . LEU A 1 461 ? -11.394 -6.596 3.571 1.00 98.75 461 LEU A C 1
ATOM 3672 O O . LEU A 1 461 ? -11.237 -6.198 4.725 1.00 98.75 461 LEU A O 1
ATOM 3676 N N . GLY A 1 462 ? -10.419 -7.153 2.856 1.00 98.75 462 GLY A N 1
ATOM 3677 C CA . GLY A 1 462 ? -9.006 -7.176 3.225 1.00 98.75 462 GLY A CA 1
ATOM 3678 C C . GLY A 1 462 ? -8.192 -6.152 2.431 1.00 98.75 462 GLY A C 1
ATOM 3679 O O . GLY A 1 462 ? -8.304 -6.075 1.212 1.00 98.75 462 GLY A O 1
ATOM 3680 N N . LEU A 1 463 ? -7.341 -5.384 3.095 1.00 98.81 463 LEU A N 1
ATOM 3681 C CA . LEU A 1 463 ? -6.330 -4.536 2.462 1.00 98.81 463 LEU A CA 1
ATOM 3682 C C . LEU A 1 463 ? -4.967 -5.200 2.687 1.00 98.81 463 LEU A C 1
ATOM 3684 O O . LEU A 1 463 ? -4.485 -5.227 3.820 1.00 98.81 463 LEU A O 1
ATOM 3688 N N . ILE A 1 464 ? -4.396 -5.804 1.642 1.00 98.75 464 ILE A N 1
ATOM 3689 C CA . ILE A 1 464 ? -3.314 -6.799 1.767 1.00 98.75 464 ILE A CA 1
ATOM 3690 C C . ILE A 1 464 ? -2.107 -6.369 0.923 1.00 98.75 464 ILE A C 1
ATOM 3692 O O . ILE A 1 464 ? -2.295 -6.056 -0.256 1.00 98.75 464 ILE A O 1
ATOM 3696 N N . PRO A 1 465 ? -0.881 -6.308 1.481 1.00 98.25 465 PRO A N 1
ATOM 3697 C CA . PRO A 1 465 ? 0.291 -5.863 0.731 1.00 98.25 465 PRO A CA 1
ATOM 3698 C C . PRO A 1 465 ? 0.621 -6.863 -0.375 1.00 98.25 465 PRO A C 1
ATOM 3700 O O . PRO A 1 465 ? 0.479 -8.067 -0.171 1.00 98.25 465 PRO A O 1
ATOM 3703 N N . ILE A 1 466 ? 1.042 -6.370 -1.540 1.00 97.94 466 ILE A N 1
ATOM 3704 C CA . ILE A 1 466 ? 1.452 -7.212 -2.679 1.00 97.94 466 ILE A CA 1
ATOM 3705 C C . ILE A 1 466 ? 2.817 -6.827 -3.267 1.00 97.94 466 ILE A C 1
ATOM 3707 O O . ILE A 1 466 ? 3.274 -7.499 -4.184 1.00 97.94 466 ILE A O 1
ATOM 3711 N N . GLY A 1 467 ? 3.440 -5.748 -2.786 1.00 93.88 467 GLY A N 1
ATOM 3712 C CA . GLY A 1 467 ? 4.718 -5.222 -3.281 1.00 93.88 467 GLY A CA 1
ATOM 3713 C C . GLY A 1 467 ? 5.808 -5.197 -2.209 1.00 93.88 467 GLY A C 1
ATOM 3714 O O . GLY A 1 467 ? 5.543 -5.452 -1.035 1.00 93.88 467 GLY A O 1
ATOM 3715 N N . ALA A 1 468 ? 7.016 -4.822 -2.615 1.00 91.56 468 ALA A N 1
ATOM 3716 C CA . ALA A 1 468 ? 8.251 -4.824 -1.839 1.00 91.56 468 ALA A CA 1
ATOM 3717 C C . ALA A 1 468 ? 8.777 -6.199 -1.419 1.00 91.56 468 ALA A C 1
ATOM 3719 O O . ALA A 1 468 ? 9.237 -6.390 -0.292 1.00 91.56 468 ALA A O 1
ATOM 3720 N N . TYR A 1 469 ? 8.689 -7.184 -2.310 1.00 90.38 469 TYR A N 1
ATOM 3721 C CA . TYR A 1 469 ? 8.944 -8.584 -1.967 1.00 90.38 469 TYR A CA 1
ATOM 3722 C C . TYR A 1 469 ? 10.259 -9.157 -2.500 1.00 90.38 469 TYR A C 1
ATOM 3724 O O . TYR A 1 469 ? 10.571 -10.303 -2.156 1.00 90.38 469 TYR A O 1
ATOM 3732 N N . ASP A 1 470 ? 11.014 -8.417 -3.315 1.00 84.81 470 ASP A N 1
ATOM 3733 C CA . ASP A 1 470 ? 12.217 -8.929 -3.979 1.00 84.81 470 ASP A CA 1
ATOM 3734 C C . ASP A 1 470 ? 13.519 -8.270 -3.464 1.00 84.81 470 ASP A C 1
ATOM 3736 O O . ASP A 1 470 ? 13.523 -7.077 -3.156 1.00 84.81 470 ASP A O 1
ATOM 3740 N N . PRO A 1 471 ? 14.637 -9.004 -3.304 1.00 89.19 471 PRO A N 1
ATOM 3741 C CA . PRO A 1 471 ? 14.797 -10.446 -3.471 1.00 89.19 471 PRO A CA 1
ATOM 3742 C C . PRO A 1 471 ? 14.137 -11.265 -2.349 1.00 89.19 471 PRO A C 1
ATOM 3744 O O . PRO A 1 471 ? 14.293 -10.987 -1.150 1.00 89.19 471 PRO A O 1
ATOM 3747 N N . ARG A 1 472 ? 13.445 -12.350 -2.725 1.00 91.88 472 ARG A N 1
ATOM 3748 C CA . ARG A 1 472 ? 12.653 -13.200 -1.805 1.00 91.88 472 ARG A CA 1
ATOM 3749 C C . ARG A 1 472 ? 13.426 -13.715 -0.593 1.00 91.88 472 ARG A C 1
ATOM 3751 O O . ARG A 1 472 ? 12.889 -13.743 0.519 1.00 91.88 472 ARG A O 1
ATOM 3758 N N . PHE A 1 473 ? 14.690 -14.094 -0.759 1.00 91.62 473 PHE A N 1
ATOM 3759 C CA . PHE A 1 473 ? 15.495 -14.643 0.336 1.00 91.62 473 PHE A CA 1
ATOM 3760 C C . PHE A 1 473 ? 15.804 -13.623 1.439 1.00 91.62 473 PHE A C 1
ATOM 3762 O O . PHE A 1 473 ? 16.042 -14.002 2.591 1.00 91.62 473 PHE A O 1
ATOM 3769 N N . VAL A 1 474 ? 15.746 -12.329 1.120 1.00 89.06 474 VAL A N 1
ATOM 3770 C CA . VAL A 1 474 ? 15.863 -11.232 2.086 1.00 89.06 474 VAL A CA 1
ATOM 3771 C C . VAL A 1 474 ? 14.481 -10.854 2.607 1.00 89.06 474 VAL A C 1
ATOM 3773 O O . VAL A 1 474 ? 14.266 -10.848 3.822 1.00 89.06 474 VAL A O 1
ATOM 3776 N N . MET A 1 475 ? 13.540 -10.607 1.693 1.00 93.25 475 MET A N 1
ATOM 3777 C CA . MET A 1 475 ? 12.297 -9.896 1.993 1.00 93.25 475 MET A CA 1
ATOM 3778 C C . MET A 1 475 ? 11.157 -10.786 2.494 1.00 93.25 475 MET A C 1
ATOM 3780 O O . MET A 1 475 ? 10.354 -10.309 3.288 1.00 93.25 475 MET A O 1
ATOM 3784 N N . SER A 1 476 ? 11.107 -12.080 2.144 1.00 95.38 476 SER A N 1
ATOM 3785 C CA . SER A 1 476 ? 9.968 -12.983 2.447 1.00 95.38 476 SER A CA 1
ATOM 3786 C C . SER A 1 476 ? 9.519 -12.990 3.914 1.00 95.38 476 SER A C 1
ATOM 3788 O O . SER A 1 476 ? 8.329 -13.073 4.216 1.00 95.38 476 SER A O 1
ATOM 3790 N N . ALA A 1 477 ? 10.467 -12.833 4.842 1.00 94.19 477 ALA A N 1
ATOM 3791 C CA . ALA A 1 477 ? 10.180 -12.803 6.272 1.00 94.19 477 ALA A CA 1
ATOM 3792 C C . ALA A 1 477 ? 9.388 -11.565 6.725 1.00 94.19 477 ALA A C 1
ATOM 3794 O O . ALA A 1 477 ? 8.841 -11.585 7.822 1.00 94.19 477 ALA A O 1
ATOM 3795 N N . MET A 1 478 ? 9.370 -10.496 5.933 1.00 94.88 478 MET A N 1
ATOM 3796 C CA . MET A 1 478 ? 8.826 -9.186 6.298 1.00 94.88 478 MET A CA 1
ATOM 3797 C C . MET A 1 478 ? 7.824 -8.657 5.267 1.00 94.88 478 MET A C 1
ATOM 3799 O O . MET A 1 478 ? 6.955 -7.883 5.650 1.00 94.88 478 MET A O 1
ATOM 3803 N N . HIS A 1 479 ? 7.908 -9.086 4.005 1.00 97.50 479 HIS A N 1
ATOM 3804 C CA . HIS A 1 479 ? 7.008 -8.681 2.928 1.00 97.50 479 HIS A CA 1
ATOM 3805 C C . HIS A 1 479 ? 6.515 -9.890 2.129 1.00 97.50 479 HIS A C 1
ATOM 3807 O O . HIS A 1 479 ? 7.291 -10.724 1.651 1.00 97.50 479 HIS A O 1
ATOM 3813 N N . ALA A 1 480 ? 5.197 -9.968 2.000 1.00 97.75 480 ALA A N 1
ATOM 3814 C CA . ALA A 1 480 ? 4.479 -10.935 1.199 1.00 97.75 480 ALA A CA 1
ATOM 3815 C C . ALA A 1 480 ? 4.633 -10.595 -0.288 1.00 97.75 480 ALA A C 1
ATOM 3817 O O . ALA A 1 480 ? 4.380 -9.465 -0.705 1.00 97.75 480 ALA A O 1
ATOM 3818 N N . ASN A 1 481 ? 5.016 -11.586 -1.097 1.00 97.00 481 ASN A N 1
ATOM 3819 C CA . ASN A 1 481 ? 4.787 -11.500 -2.539 1.00 97.00 481 ASN A CA 1
ATOM 3820 C C . ASN A 1 481 ? 3.303 -11.792 -2.847 1.00 97.00 481 ASN A C 1
ATOM 3822 O O . ASN A 1 481 ? 2.584 -12.268 -1.972 1.00 97.00 481 ASN A O 1
ATOM 3826 N N . PRO A 1 482 ? 2.814 -11.607 -4.082 1.00 98.19 482 PRO A N 1
ATOM 3827 C CA . PRO A 1 482 ? 1.395 -11.819 -4.362 1.00 98.19 482 PRO A CA 1
ATOM 3828 C C . PRO A 1 482 ? 0.893 -13.253 -4.107 1.00 98.19 482 PRO A C 1
ATOM 3830 O O . PRO A 1 482 ? -0.278 -13.431 -3.779 1.00 98.19 482 PRO A O 1
ATOM 3833 N N . TYR A 1 483 ? 1.756 -14.276 -4.180 1.00 98.19 483 TYR A N 1
ATOM 3834 C CA . TYR A 1 483 ? 1.401 -15.649 -3.784 1.00 98.19 483 TYR A CA 1
ATOM 3835 C C . TYR A 1 483 ? 1.186 -15.775 -2.271 1.00 98.19 483 TYR A C 1
ATOM 3837 O O . TYR A 1 483 ? 0.191 -16.352 -1.831 1.00 98.19 483 TYR A O 1
ATOM 3845 N N . ASP A 1 484 ? 2.073 -15.190 -1.466 1.00 98.44 484 ASP A N 1
ATOM 3846 C CA . ASP A 1 484 ? 1.901 -15.044 -0.020 1.00 98.44 484 ASP A CA 1
ATOM 3847 C C . ASP A 1 484 ? 0.607 -14.273 0.294 1.00 98.44 484 ASP A C 1
ATOM 3849 O O . ASP A 1 484 ? -0.194 -14.718 1.114 1.00 98.44 484 ASP A O 1
ATOM 3853 N N . SER A 1 485 ? 0.347 -13.166 -0.406 1.00 98.69 485 SER A N 1
ATOM 3854 C CA . SER A 1 485 ? -0.844 -12.329 -0.216 1.00 98.69 485 SER A CA 1
ATOM 3855 C C . SER A 1 485 ? -2.141 -13.086 -0.494 1.00 98.69 485 SER A C 1
ATOM 3857 O O . SER A 1 485 ? -3.114 -12.923 0.241 1.00 98.69 485 SER A O 1
ATOM 3859 N N . VAL A 1 486 ? -2.173 -13.942 -1.521 1.00 98.75 486 VAL A N 1
ATOM 3860 C CA . VAL A 1 486 ? -3.331 -14.804 -1.813 1.00 98.75 486 VAL A CA 1
ATOM 3861 C C . VAL A 1 486 ? -3.542 -15.852 -0.716 1.00 98.75 486 VAL A C 1
ATOM 3863 O O . VAL A 1 486 ? -4.683 -16.142 -0.356 1.00 98.75 486 VAL A O 1
ATOM 3866 N N . ASN A 1 487 ? -2.473 -16.392 -0.126 1.00 98.56 487 ASN A N 1
ATOM 3867 C CA . ASN A 1 487 ? -2.607 -17.271 1.037 1.00 98.56 487 ASN A CA 1
ATOM 3868 C C . ASN A 1 487 ? -3.117 -16.511 2.272 1.00 98.56 487 ASN A C 1
ATOM 3870 O O . ASN A 1 487 ? -4.045 -16.986 2.923 1.00 98.56 487 ASN A O 1
ATOM 3874 N N . ILE A 1 488 ? -2.607 -15.303 2.540 1.00 98.75 488 ILE A N 1
ATOM 3875 C CA . ILE A 1 488 ? -3.110 -14.419 3.607 1.00 98.75 488 ILE A CA 1
ATOM 3876 C C . ILE A 1 488 ? -4.602 -14.120 3.407 1.00 98.75 488 ILE A C 1
ATOM 3878 O O . ILE A 1 488 ? -5.376 -14.182 4.363 1.00 98.75 488 ILE A O 1
ATOM 3882 N N . PHE A 1 489 ? -5.028 -13.825 2.177 1.00 98.75 489 PHE A N 1
ATOM 3883 C CA . PHE A 1 489 ? -6.432 -13.589 1.830 1.00 98.75 489 PHE A CA 1
ATOM 3884 C C . PHE A 1 489 ? -7.333 -14.766 2.239 1.00 98.75 489 PHE A C 1
ATOM 3886 O O . PHE A 1 489 ? -8.360 -14.565 2.895 1.00 98.75 489 PHE A O 1
ATOM 3893 N N . VAL A 1 490 ? -6.919 -15.993 1.906 1.00 98.62 490 VAL A N 1
ATOM 3894 C CA . VAL A 1 490 ? -7.645 -17.222 2.261 1.00 98.62 490 VAL A CA 1
ATOM 3895 C C . VAL A 1 490 ? -7.641 -17.449 3.773 1.00 98.62 490 VAL A C 1
ATOM 3897 O O . VAL A 1 490 ? -8.698 -17.678 4.362 1.00 98.62 490 VAL A O 1
ATOM 3900 N N . ASP A 1 491 ? -6.475 -17.356 4.409 1.00 98.69 491 ASP A N 1
ATOM 3901 C CA . ASP A 1 491 ? -6.300 -17.658 5.831 1.00 98.69 491 ASP A CA 1
ATOM 3902 C C . ASP A 1 491 ? -7.056 -16.675 6.731 1.00 98.69 491 ASP A C 1
ATOM 3904 O O . ASP A 1 491 ? -7.675 -17.086 7.712 1.00 98.69 491 ASP A O 1
ATOM 3908 N N 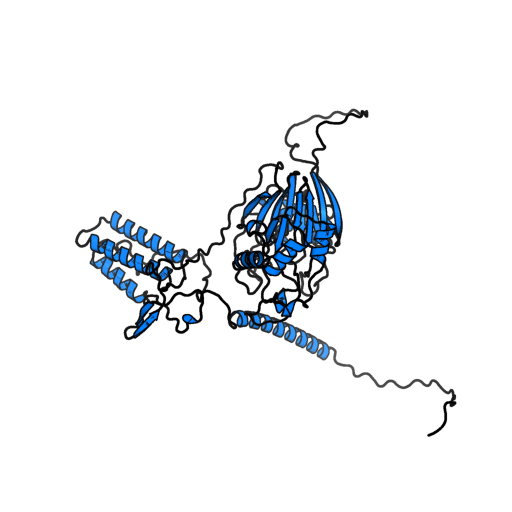. THR A 1 492 ? -7.092 -15.393 6.358 1.00 98.62 492 THR A N 1
ATOM 3909 C CA . THR A 1 492 ? -7.872 -14.362 7.064 1.00 98.62 492 THR A CA 1
ATOM 3910 C C . THR A 1 492 ? -9.375 -14.450 6.795 1.00 98.62 492 THR A C 1
ATOM 3912 O O . THR A 1 492 ? -10.155 -13.819 7.508 1.00 98.62 492 THR A O 1
ATOM 3915 N N . LYS A 1 493 ? -9.810 -15.259 5.818 1.00 98.56 493 LYS A N 1
ATOM 3916 C CA . LYS A 1 493 ? -11.213 -15.400 5.391 1.00 98.56 493 LYS A CA 1
ATOM 3917 C C . LYS A 1 493 ? -11.838 -14.063 4.982 1.00 98.56 493 LYS A C 1
ATOM 3919 O O . LYS A 1 493 ? -12.964 -13.743 5.375 1.00 98.56 493 LYS A O 1
ATOM 3924 N N . CYS A 1 494 ? -11.097 -13.261 4.223 1.00 98.50 494 CYS A N 1
ATOM 3925 C CA . CYS A 1 494 ? -11.659 -12.072 3.594 1.00 98.50 494 CYS A CA 1
ATOM 3926 C C . CYS A 1 494 ? -12.593 -12.484 2.443 1.00 98.50 494 CYS A C 1
ATOM 3928 O O . CYS A 1 494 ? -12.268 -13.365 1.654 1.00 98.50 494 CYS A O 1
ATOM 3930 N N . ASN A 1 495 ? -13.752 -11.837 2.328 1.00 98.06 495 ASN A N 1
ATOM 3931 C CA . ASN A 1 495 ? -14.690 -12.058 1.225 1.00 98.06 495 ASN A CA 1
ATOM 3932 C C . ASN A 1 495 ? -14.195 -11.384 -0.060 1.00 98.06 495 ASN A C 1
ATOM 3934 O O . ASN A 1 495 ? -14.319 -11.941 -1.150 1.00 98.06 495 ASN A O 1
ATOM 3938 N N . ARG A 1 496 ? -13.651 -10.169 0.075 1.00 98.38 496 ARG A N 1
ATOM 3939 C CA . ARG A 1 496 ? -12.991 -9.407 -0.989 1.00 98.38 496 ARG A CA 1
ATOM 3940 C C . ARG A 1 496 ? -11.677 -8.831 -0.477 1.00 98.38 496 ARG A C 1
ATOM 3942 O O . ARG A 1 496 ? -11.533 -8.624 0.726 1.00 98.38 496 ARG A O 1
ATOM 3949 N N . ALA A 1 497 ? -10.733 -8.545 -1.366 1.00 98.56 497 ALA A N 1
ATOM 3950 C CA . ALA A 1 497 ? -9.494 -7.869 -1.009 1.00 98.56 497 ALA A CA 1
ATOM 3951 C C . ALA A 1 497 ? -9.000 -6.886 -2.074 1.00 98.56 497 ALA A C 1
ATOM 3953 O O . ALA A 1 497 ? -9.319 -7.014 -3.257 1.00 98.56 497 ALA A O 1
ATOM 3954 N N . MET A 1 498 ? -8.205 -5.916 -1.624 1.00 98.38 498 MET A N 1
ATOM 3955 C CA . MET A 1 498 ? -7.506 -4.944 -2.457 1.00 98.38 498 MET A CA 1
ATOM 3956 C C . MET A 1 498 ? -6.010 -4.942 -2.140 1.00 98.38 498 MET A C 1
ATOM 3958 O O . MET A 1 498 ? -5.615 -4.924 -0.972 1.00 98.38 498 MET A O 1
ATOM 3962 N N . GLY A 1 499 ? -5.186 -4.959 -3.189 1.00 97.62 499 GLY A N 1
ATOM 3963 C CA . GLY A 1 499 ? -3.727 -4.940 -3.082 1.00 97.62 499 GLY A CA 1
ATOM 3964 C C . GLY A 1 499 ? -3.191 -3.568 -2.674 1.00 97.62 499 GLY A C 1
ATOM 3965 O O . GLY A 1 499 ? -3.578 -2.557 -3.266 1.00 97.62 499 GLY A O 1
ATOM 3966 N N . ILE A 1 500 ? -2.285 -3.537 -1.694 1.00 97.69 500 ILE A N 1
ATOM 3967 C CA . ILE A 1 500 ? -1.624 -2.321 -1.179 1.00 97.69 500 ILE A CA 1
ATOM 3968 C C . ILE A 1 500 ? -0.088 -2.436 -1.271 1.00 97.69 500 ILE A C 1
ATOM 3970 O O . ILE A 1 500 ? 0.430 -3.460 -1.718 1.00 97.69 500 ILE A O 1
ATOM 3974 N N . HIS A 1 501 ? 0.641 -1.396 -0.847 1.00 95.50 501 HIS A N 1
ATOM 3975 C CA . HIS A 1 501 ? 2.117 -1.345 -0.742 1.00 95.50 501 HIS A CA 1
ATOM 3976 C C . HIS A 1 501 ? 2.901 -1.264 -2.075 1.00 95.50 501 HIS A C 1
ATOM 3978 O O . HIS A 1 501 ? 4.119 -1.128 -2.084 1.00 95.50 501 HIS A O 1
ATOM 3984 N N . TRP A 1 502 ? 2.221 -1.315 -3.223 1.00 92.94 502 TRP A N 1
ATOM 3985 C CA . TRP A 1 502 ? 2.839 -1.271 -4.556 1.00 92.94 502 TRP A CA 1
ATOM 3986 C C . TRP A 1 502 ? 2.565 0.062 -5.281 1.00 92.94 502 TRP A C 1
ATOM 3988 O O . TRP A 1 502 ? 1.841 0.927 -4.779 1.00 92.94 502 TRP A O 1
ATOM 3998 N N . GLY A 1 503 ? 3.154 0.266 -6.464 1.00 84.94 503 GLY A N 1
ATOM 3999 C CA . GLY A 1 503 ? 2.775 1.366 -7.366 1.00 84.94 503 GLY A CA 1
ATOM 4000 C C . GLY A 1 503 ? 3.174 2.783 -6.922 1.00 84.94 503 GLY A C 1
ATOM 4001 O O . GLY A 1 503 ? 2.829 3.749 -7.601 1.00 84.94 503 GLY A O 1
ATOM 4002 N N . THR A 1 504 ? 3.863 2.943 -5.783 1.00 85.38 504 THR A N 1
ATOM 4003 C CA . THR A 1 504 ? 4.062 4.265 -5.147 1.00 85.38 504 THR A CA 1
ATOM 4004 C C . THR A 1 504 ? 5.515 4.620 -4.880 1.00 85.38 504 THR A C 1
ATOM 4006 O O . THR A 1 504 ? 5.931 5.716 -5.238 1.00 85.38 504 THR A O 1
ATOM 4009 N N . TRP A 1 505 ? 6.316 3.718 -4.320 1.00 84.31 505 TRP A N 1
ATOM 4010 C CA . TRP A 1 505 ? 7.765 3.886 -4.177 1.00 84.31 505 TRP A CA 1
ATOM 4011 C C . TRP A 1 505 ? 8.490 2.673 -4.753 1.00 84.31 505 TRP A C 1
ATOM 4013 O O . TRP A 1 505 ? 7.940 1.578 -4.783 1.00 84.31 505 TRP A O 1
ATOM 4023 N N . VAL A 1 506 ? 9.737 2.878 -5.182 1.00 80.38 506 VAL A N 1
ATOM 4024 C CA . VAL A 1 506 ? 10.674 1.786 -5.482 1.00 80.38 506 VAL A CA 1
ATOM 4025 C C . VAL A 1 506 ? 11.422 1.477 -4.185 1.00 80.38 506 VAL A C 1
ATOM 4027 O O . VAL A 1 506 ? 12.321 2.234 -3.805 1.00 80.38 506 VAL A O 1
ATOM 4030 N N . LEU A 1 507 ? 10.997 0.442 -3.458 1.00 75.31 507 LEU A N 1
ATOM 4031 C CA . LEU A 1 507 ? 11.578 0.066 -2.156 1.00 75.31 507 LEU A CA 1
ATOM 4032 C C . LEU A 1 507 ? 12.565 -1.106 -2.249 1.00 75.31 507 LEU A C 1
ATOM 4034 O O . LEU A 1 507 ? 13.393 -1.292 -1.358 1.00 75.31 507 LEU A O 1
ATOM 4038 N N . THR A 1 508 ? 12.485 -1.855 -3.336 1.00 76.69 508 THR A N 1
ATOM 4039 C CA . THR A 1 508 ? 13.088 -3.174 -3.563 1.00 76.69 508 THR A CA 1
ATOM 4040 C C . THR A 1 508 ? 13.402 -3.339 -5.050 1.00 76.69 508 THR A C 1
ATOM 4042 O O . THR A 1 508 ? 13.329 -2.371 -5.810 1.00 76.69 508 THR A O 1
ATOM 4045 N N . GLU A 1 509 ? 13.826 -4.537 -5.451 1.00 72.00 509 GLU A N 1
ATOM 4046 C CA . GLU A 1 509 ? 14.344 -4.803 -6.795 1.00 72.00 509 GLU A CA 1
ATOM 4047 C C . GLU A 1 509 ? 13.255 -5.084 -7.841 1.00 72.00 509 GLU A C 1
ATOM 4049 O O . GLU A 1 509 ? 13.533 -4.929 -9.030 1.00 72.00 509 GLU A O 1
ATOM 4054 N N . GLU A 1 510 ? 12.018 -5.418 -7.443 1.00 69.06 510 GLU A N 1
ATOM 4055 C CA . GLU A 1 510 ? 10.963 -5.698 -8.420 1.00 69.06 510 GLU A CA 1
ATOM 4056 C C . GLU A 1 510 ? 10.505 -4.456 -9.204 1.00 69.06 510 GLU A C 1
ATOM 4058 O O . GLU A 1 510 ? 10.530 -3.322 -8.713 1.00 69.06 510 GLU A O 1
ATOM 4063 N N . ASP A 1 511 ? 10.007 -4.679 -10.425 1.00 75.00 511 ASP A N 1
ATOM 4064 C CA . ASP A 1 511 ? 9.334 -3.630 -11.190 1.00 75.00 511 ASP A CA 1
ATOM 4065 C C . ASP A 1 511 ? 8.064 -3.164 -10.458 1.00 75.00 511 ASP A C 1
ATOM 4067 O O . ASP A 1 511 ? 7.222 -3.961 -10.040 1.00 75.00 511 ASP A O 1
ATOM 4071 N N . VAL A 1 512 ? 7.895 -1.845 -10.340 1.00 75.44 512 VAL A N 1
ATOM 4072 C CA . VAL A 1 512 ? 6.813 -1.207 -9.569 1.00 75.44 512 VAL A CA 1
ATOM 4073 C C . VAL A 1 512 ? 5.409 -1.617 -10.039 1.00 75.44 512 VAL A C 1
ATOM 4075 O O . VAL A 1 512 ? 4.464 -1.573 -9.246 1.00 75.44 512 VAL A O 1
ATOM 4078 N N . LEU A 1 513 ? 5.255 -1.999 -11.310 1.00 79.00 513 LEU A N 1
ATOM 4079 C CA . LEU A 1 513 ? 3.994 -2.394 -11.942 1.00 79.00 513 LEU A CA 1
ATOM 4080 C C . LEU A 1 513 ? 3.854 -3.914 -12.108 1.00 79.00 513 LEU A C 1
ATOM 4082 O O . LEU A 1 513 ? 2.816 -4.385 -12.579 1.00 79.00 513 LEU A O 1
ATOM 4086 N N . GLU A 1 514 ? 4.848 -4.703 -11.698 1.00 83.31 514 GLU A N 1
ATOM 4087 C CA . GLU A 1 514 ? 4.754 -6.161 -11.693 1.00 83.31 514 GLU A CA 1
ATOM 4088 C C . GLU A 1 514 ? 3.685 -6.728 -10.729 1.00 83.31 514 GLU A C 1
ATOM 4090 O O . GLU A 1 514 ? 2.971 -7.658 -11.142 1.00 83.31 514 GLU A O 1
ATOM 4095 N N . PRO A 1 515 ? 3.516 -6.224 -9.486 1.00 92.12 515 PRO A N 1
ATOM 4096 C CA . PRO A 1 515 ? 2.698 -6.890 -8.472 1.00 92.12 515 PRO A CA 1
ATOM 4097 C C . PRO A 1 515 ? 1.267 -7.268 -8.897 1.00 92.12 515 PRO A C 1
ATOM 4099 O O . PRO A 1 515 ? 0.868 -8.406 -8.642 1.00 92.12 515 PRO A O 1
ATOM 4102 N N . PRO A 1 516 ? 0.485 -6.424 -9.606 1.00 91.44 516 PRO A N 1
ATOM 4103 C CA . PRO A 1 516 ? -0.853 -6.804 -10.074 1.00 91.44 516 PRO A CA 1
ATOM 4104 C C . PRO A 1 516 ? -0.846 -7.954 -11.082 1.00 91.44 516 PRO A C 1
ATOM 4106 O O . PRO A 1 516 ? -1.759 -8.778 -11.097 1.00 91.44 516 PRO A O 1
ATOM 4109 N N . ARG A 1 517 ? 0.177 -8.027 -11.941 1.00 89.88 517 ARG A N 1
ATOM 4110 C CA . ARG A 1 517 ? 0.314 -9.100 -12.934 1.00 89.88 517 ARG A CA 1
ATOM 4111 C C . ARG A 1 517 ? 0.617 -10.427 -12.246 1.00 89.88 517 ARG A C 1
ATOM 4113 O O . ARG A 1 517 ? 0.071 -11.457 -12.635 1.00 89.88 517 ARG A O 1
ATOM 4120 N N . VAL A 1 518 ? 1.474 -10.408 -11.227 1.00 91.38 518 VAL A N 1
ATOM 4121 C CA . VAL A 1 518 ? 1.799 -11.601 -10.435 1.00 91.38 518 VAL A CA 1
ATOM 4122 C C . VAL A 1 518 ? 0.630 -11.991 -9.525 1.00 91.38 518 VAL A C 1
ATOM 4124 O O . VAL A 1 518 ? 0.376 -13.181 -9.368 1.00 91.38 518 VAL A O 1
ATOM 4127 N N . LEU A 1 519 ? -0.152 -11.030 -9.020 1.00 96.94 519 LEU A N 1
ATOM 4128 C CA . LEU A 1 519 ? -1.384 -11.298 -8.271 1.00 96.94 519 LEU A CA 1
ATOM 4129 C C . LEU A 1 519 ? -2.393 -12.116 -9.086 1.00 96.94 519 LEU A C 1
ATOM 4131 O O . LEU A 1 519 ? -2.930 -13.090 -8.568 1.00 96.94 519 LEU A O 1
ATOM 4135 N N . LYS A 1 520 ? -2.602 -11.786 -10.368 1.00 95.00 520 LYS A N 1
ATOM 4136 C CA . LYS A 1 520 ? -3.475 -12.582 -11.252 1.00 95.00 520 LYS A CA 1
ATOM 4137 C C . LYS A 1 520 ? -3.009 -14.033 -11.357 1.00 95.00 520 LYS A C 1
ATOM 4139 O O . LYS A 1 520 ? -3.786 -14.947 -11.103 1.00 95.00 520 LYS A O 1
ATOM 4144 N N . LYS A 1 521 ? -1.711 -14.243 -11.605 1.00 95.06 521 LYS A N 1
ATOM 4145 C CA . LYS A 1 521 ? -1.108 -15.587 -11.639 1.00 95.06 521 LYS A CA 1
ATOM 4146 C C . LYS A 1 521 ? -1.271 -16.327 -10.308 1.00 95.06 521 LYS A C 1
ATOM 4148 O O . LYS A 1 521 ? -1.535 -17.524 -10.297 1.00 95.06 521 LYS A O 1
ATOM 4153 N N . ALA A 1 522 ? -1.132 -15.623 -9.184 1.00 97.88 522 ALA A N 1
ATOM 4154 C CA . ALA A 1 522 ? -1.309 -16.196 -7.854 1.00 97.88 522 ALA A CA 1
ATOM 4155 C C . ALA A 1 522 ? -2.763 -16.618 -7.578 1.00 97.88 522 ALA A C 1
ATOM 4157 O O . ALA A 1 522 ? -2.992 -17.659 -6.961 1.00 97.88 522 ALA A O 1
ATOM 4158 N N . LEU A 1 523 ? -3.748 -15.851 -8.055 1.00 97.94 523 LEU A N 1
ATOM 4159 C CA . LEU A 1 523 ? -5.166 -16.206 -7.951 1.00 97.94 523 LEU A CA 1
ATOM 4160 C C . LEU A 1 523 ? -5.505 -17.424 -8.805 1.00 97.94 523 LEU A C 1
ATOM 4162 O O . LEU A 1 523 ? -6.112 -18.367 -8.296 1.00 97.94 523 LEU A O 1
ATOM 4166 N N . GLU A 1 524 ? -5.039 -17.445 -10.055 1.00 96.88 524 GLU A N 1
ATOM 4167 C CA . GLU A 1 524 ? -5.165 -18.601 -10.947 1.00 96.88 524 GLU A CA 1
ATOM 4168 C C . GLU A 1 524 ? -4.537 -19.854 -10.323 1.00 96.88 524 GLU A C 1
ATOM 4170 O O . GLU A 1 524 ? -5.176 -20.904 -10.262 1.00 96.88 524 GLU A O 1
ATOM 4175 N N . TRP A 1 525 ? -3.321 -19.732 -9.778 1.00 96.69 525 TRP A N 1
ATOM 4176 C CA . TRP A 1 525 ? -2.622 -20.813 -9.078 1.00 96.69 525 TRP A CA 1
ATOM 4177 C C . TRP A 1 525 ? -3.428 -21.367 -7.897 1.0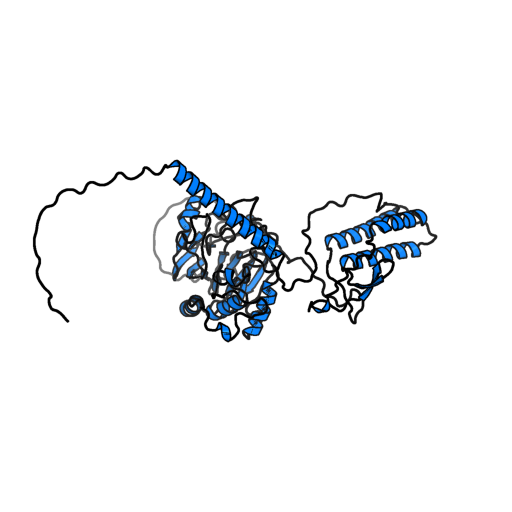0 96.69 525 TRP A C 1
ATOM 4179 O O . TRP A 1 525 ? -3.466 -22.580 -7.684 1.00 96.69 525 TRP A O 1
ATOM 4189 N N . LYS A 1 526 ? -4.102 -20.496 -7.139 1.00 97.50 526 LYS A N 1
ATOM 4190 C CA . LYS A 1 526 ? -4.935 -20.895 -5.997 1.00 97.50 526 LYS A CA 1
ATOM 4191 C C . LYS A 1 526 ? -6.337 -21.374 -6.406 1.00 97.50 526 LYS A C 1
ATOM 4193 O O . LYS A 1 526 ? -7.072 -21.869 -5.553 1.00 97.50 526 LYS A O 1
ATOM 4198 N N . GLY A 1 527 ? -6.715 -21.241 -7.679 1.00 97.56 527 GLY A N 1
ATOM 4199 C CA . GLY A 1 527 ? -8.054 -21.560 -8.177 1.00 97.56 527 GLY A CA 1
ATOM 4200 C C . GLY A 1 527 ? -9.134 -20.580 -7.705 1.00 97.56 527 GLY A C 1
ATOM 4201 O O . GLY A 1 527 ? -10.276 -20.988 -7.487 1.00 97.56 527 GLY A O 1
ATOM 4202 N N . LEU A 1 528 ? -8.775 -19.310 -7.498 1.00 97.19 528 LEU A N 1
ATOM 4203 C CA . LEU A 1 528 ? -9.686 -18.240 -7.086 1.00 97.19 528 LEU A CA 1
ATOM 4204 C C . LEU A 1 528 ? -10.093 -17.372 -8.283 1.00 97.19 528 LEU A C 1
ATOM 4206 O O . LEU A 1 528 ? -9.321 -17.184 -9.218 1.00 97.19 528 LEU A O 1
ATOM 4210 N N . ASP A 1 529 ? -11.308 -16.825 -8.236 1.00 94.75 529 ASP A N 1
ATOM 4211 C CA . ASP A 1 529 ? -11.799 -15.879 -9.244 1.00 94.75 529 ASP A CA 1
ATOM 4212 C C . ASP A 1 529 ? -11.043 -14.543 -9.154 1.00 94.75 529 ASP A C 1
ATOM 4214 O O . ASP A 1 529 ? -10.858 -14.011 -8.060 1.00 94.75 529 ASP A O 1
ATOM 4218 N N . GLU A 1 530 ? -10.635 -13.965 -10.288 1.00 85.75 530 GLU A N 1
ATOM 4219 C CA . GLU A 1 530 ? -9.871 -12.705 -10.309 1.00 85.75 530 GLU A CA 1
ATOM 4220 C C . GLU A 1 530 ? -10.602 -11.540 -9.615 1.00 85.75 530 GLU A C 1
ATOM 4222 O O . GLU A 1 530 ? -9.973 -10.608 -9.115 1.00 85.75 530 GLU A O 1
ATOM 4227 N N . GLY A 1 531 ? -11.937 -11.575 -9.551 1.00 89.62 531 GLY A N 1
ATOM 4228 C CA . GLY A 1 531 ? -12.745 -10.522 -8.952 1.00 89.62 531 GLY A CA 1
ATOM 4229 C C . GLY A 1 531 ? -12.682 -10.468 -7.426 1.00 89.62 531 GLY A C 1
ATOM 4230 O O . GLY A 1 531 ? -13.059 -9.439 -6.850 1.00 89.62 531 GLY A O 1
ATOM 4231 N N . VAL A 1 532 ? -12.231 -11.528 -6.741 1.00 96.81 532 VAL A N 1
ATOM 4232 C CA . VAL A 1 532 ? -12.259 -11.575 -5.266 1.00 96.81 532 VAL A CA 1
ATOM 4233 C C . VAL A 1 532 ? -11.116 -10.796 -4.627 1.00 96.81 532 VAL A C 1
ATOM 4235 O O . VAL A 1 532 ? -11.319 -10.211 -3.569 1.00 96.81 532 VAL A O 1
ATOM 4238 N N . PHE A 1 533 ? -9.956 -10.714 -5.276 1.00 98.12 533 PHE A N 1
ATOM 4239 C CA . PHE A 1 533 ? -8.800 -9.970 -4.785 1.00 98.12 533 PHE A CA 1
ATOM 4240 C C . PHE A 1 533 ? -8.189 -9.173 -5.937 1.00 98.12 533 PHE A C 1
ATOM 4242 O O . PHE A 1 533 ? -7.499 -9.714 -6.791 1.00 98.12 533 PHE A O 1
ATOM 4249 N N . GLY A 1 534 ? -8.470 -7.874 -5.962 1.00 95.38 534 GLY A N 1
ATOM 4250 C CA . GLY A 1 534 ? -8.082 -7.005 -7.065 1.00 95.38 534 GLY A CA 1
ATOM 4251 C C . GLY A 1 534 ? -7.101 -5.910 -6.675 1.00 95.38 534 GLY A C 1
ATOM 4252 O O . GLY A 1 534 ? -6.616 -5.808 -5.547 1.00 95.38 534 GLY A O 1
ATOM 4253 N N . THR A 1 535 ? -6.858 -5.037 -7.640 1.00 94.50 535 THR A N 1
ATOM 4254 C CA . THR A 1 535 ? -6.205 -3.745 -7.457 1.00 94.50 535 THR A CA 1
ATOM 4255 C C . THR A 1 535 ? -7.090 -2.647 -8.047 1.00 94.50 535 THR A C 1
ATOM 4257 O O . THR A 1 535 ? -8.058 -2.923 -8.759 1.00 94.50 535 THR A O 1
ATOM 4260 N N . CYS A 1 536 ? -6.807 -1.397 -7.703 1.00 92.12 536 CYS A N 1
ATOM 4261 C CA . CYS A 1 536 ? -7.454 -0.227 -8.286 1.00 92.12 536 CYS A CA 1
ATOM 4262 C C . CYS A 1 536 ? -6.396 0.827 -8.603 1.00 92.12 536 CYS A C 1
ATOM 4264 O O . CYS A 1 536 ? -5.238 0.676 -8.216 1.00 92.12 536 CYS A O 1
ATOM 4266 N N . ASP A 1 537 ? -6.799 1.888 -9.287 1.00 91.62 537 ASP A N 1
ATOM 4267 C CA . ASP A 1 537 ? -5.901 3.002 -9.584 1.00 91.62 537 ASP A CA 1
ATOM 4268 C C . ASP A 1 537 ? -5.692 3.898 -8.353 1.00 91.62 537 ASP A C 1
ATOM 4270 O O . ASP A 1 537 ? -6.527 3.936 -7.441 1.00 91.62 537 ASP A O 1
ATOM 4274 N N . ILE A 1 538 ? -4.591 4.654 -8.316 1.00 92.38 538 ILE A N 1
ATOM 4275 C CA . ILE A 1 538 ? -4.349 5.615 -7.231 1.00 92.38 538 ILE A CA 1
ATOM 4276 C C . ILE A 1 538 ? -5.388 6.738 -7.336 1.00 92.38 538 ILE A C 1
ATOM 4278 O O . ILE A 1 538 ? -5.514 7.406 -8.361 1.00 92.38 538 ILE A O 1
ATOM 4282 N N . GLY A 1 539 ? -6.132 6.938 -6.254 1.00 94.75 539 GLY A N 1
ATOM 4283 C CA . GLY A 1 539 ? -7.274 7.839 -6.140 1.00 94.75 539 GLY A CA 1
ATOM 4284 C C . GLY A 1 539 ? -8.613 7.224 -6.553 1.00 94.75 539 GLY A C 1
ATOM 4285 O O . GLY A 1 539 ? -9.641 7.886 -6.432 1.00 94.75 539 GLY A O 1
ATOM 4286 N N . GLU A 1 540 ? -8.647 5.975 -7.025 1.00 95.00 540 GLU A N 1
ATOM 4287 C CA . GLU A 1 540 ? -9.900 5.277 -7.319 1.00 95.00 540 GLU A CA 1
ATOM 4288 C C . GLU A 1 540 ? -10.599 4.792 -6.039 1.00 95.00 540 GLU A C 1
ATOM 4290 O O . GLU A 1 540 ? -9.965 4.283 -5.113 1.00 95.00 540 GLU A O 1
ATOM 4295 N N . SER A 1 541 ? -11.930 4.920 -6.017 1.00 95.38 541 SER A N 1
ATOM 4296 C CA . SER A 1 541 ? -12.800 4.363 -4.979 1.00 95.38 541 SER A CA 1
ATOM 4297 C C . SER A 1 541 ? -13.495 3.086 -5.456 1.00 95.38 541 SER A C 1
ATOM 4299 O O . SER A 1 541 ? -14.009 3.025 -6.574 1.00 95.38 541 SER A O 1
ATOM 4301 N N . ARG A 1 542 ? -13.584 2.081 -4.582 1.00 95.62 542 ARG A N 1
ATOM 4302 C CA . ARG A 1 542 ? -14.329 0.828 -4.793 1.00 95.62 542 ARG A CA 1
ATOM 4303 C C . ARG A 1 542 ? -15.322 0.593 -3.655 1.00 95.62 542 ARG A C 1
ATOM 4305 O O . ARG A 1 542 ? -15.070 1.015 -2.530 1.00 95.62 542 ARG A O 1
ATOM 4312 N N . GLU A 1 543 ? -16.435 -0.076 -3.947 1.00 95.44 543 GLU A N 1
ATOM 4313 C CA . GLU A 1 543 ? -17.513 -0.358 -2.984 1.00 95.44 543 GLU A CA 1
ATOM 4314 C C . GLU A 1 543 ? -17.692 -1.864 -2.737 1.00 95.44 543 GLU A C 1
ATOM 4316 O O . GLU A 1 543 ? -17.544 -2.664 -3.666 1.00 95.44 543 GLU A O 1
ATOM 4321 N N . PHE A 1 544 ? -18.022 -2.230 -1.491 1.00 94.25 544 PHE A N 1
ATOM 4322 C CA . PHE A 1 544 ? -18.070 -3.603 -0.966 1.00 94.25 544 PHE A CA 1
ATOM 4323 C C . PHE A 1 544 ? -19.238 -3.853 0.008 1.00 94.25 544 PHE A C 1
ATOM 4325 O O . PHE A 1 544 ? -19.702 -2.918 0.709 1.00 94.25 544 PHE A O 1
#

Sequence (544 aa):
MSEEEKDSFLEHDDGPAKVAPAERRSKTLSYLRIGGEALLVLLVVVLLFQSAHQRQHSEDDRHTPVPTWSRKPVPFVQNFTLLNEDMFADADTTAHTLHQWIPLSSDARGYVSMPDWDSWSDLKEPYTVRLNRMEEGPGYMISMFHQLHCLSYLVQHFQSGYGGVNLTQEVAHHAAHCFDYIRQAIICAGDTTLEGKTELGAGWGTSHQDKEFPVRRPEFLPSRESKSLRATWLGHACYYVEFPGGLRALFDPVFEDRCSPFSFMGPKRYTEAPCMIEDIPLIDVVIISHSHYDHLSHPTILKIAKGHPNVHFFVPLGNKAWFHKCGVKTENVTELDWWEERDIKLSDTSSRATTTSHESSVSKSVSSGSDPFGDPSIHATISCLPSQHTSARTPFDKSHTLWASWSITSGGKKLWFGGDTGYRKVPELPADVFDYGPEFDHLPMCPVFKEIGELRGPFDLGLIPIGAYDPRFVMSAMHANPYDSVNIFVDTKCNRAMGIHWGTWVLTEEDVLEPPRVLKKALEWKGLDEGVFGTCDIGESREF

Secondary structure (DSSP, 8-state):
--------------PPP-PPPPP---HHHHHHHHHHHHHHHHHHHHHHHHHHHHHTTSS-----S-PPPPPP-------TTT--TTTTSSHHHHHHHHHHHGGGS-TTTTEE--TTGGG-TTPPPPEEEE-SSS-EEEEEEEHHHHHHHHHHHHHHHHHHHTTT-PPPHHHHHHHHHHHHHHHHHHHHT----EE---TT-TTSSSPP------B------SSS--SS-EEEE-STT-EEEE-TTS-EEEES---SSB-SSSTTSSPBBSSPPSS-GGG----SEEE---SSTTT--HHHHHHHHHH-TT-EEEEETT-HHHHHHHT--GGGEEEE-TT-EEEEEE--GGG-S------------------SS----EEEEEEEE--S----SSTT-TTSS---EEEEEETTEEEEE--S---B------TT--TTSGGGTTS-B-THHHHHHHHT--EEEEEEE-S---SHHHHTTTS--HHHHHHHHHHTTEEEEEEES-SSB--SSS-TTHHHHHHHHHHHHHT--TTTEE---BT-EEE-

InterPro domains:
  IPR001279 Metallo-beta-lactamase [PF12706] (249-502)
  IPR021765 Mycotoxin biosynthesis protein UstYa-like [PF11807] (37-206)
  IPR036866 Ribonuclease Z/Hydroxyacylglutathione hydrolase-like [G3DSA:3.60.15.10] (219-544)
  IPR036866 Ribonuclease Z/Hydroxyacylglutathione hydrolase-like [SSF56281] (232-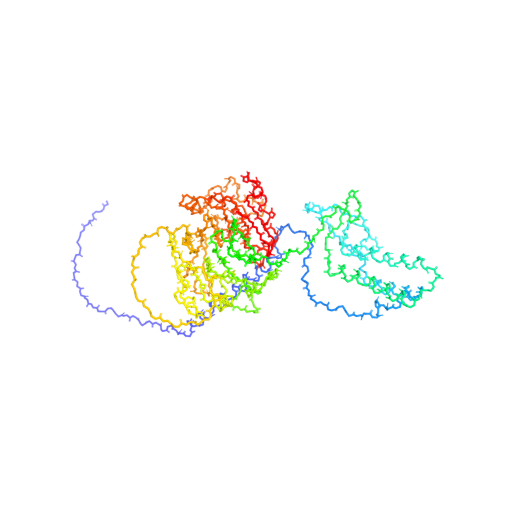514)

Organism: NCBI:txid1507870

Mean predicted aligned error: 16.99 Å

Foldseek 3Di:
DDDDDDDDDDDDDDDDDDDDDDDPDDVVVVVVVVVVVVVVVVVVVVVVVVVQVVVLVDDDDDDPPFDDDDDDDDDDDDDCLQANLQCLQDDVSVVNNVVSCVVVQDQQLQKDDDPPQVVHPQDAFFDFGDRHPPDTDGTWHFLLSVQVVVLVVVVVVVSVVCVPPGDDSVVSNVVSVVSVVSNVVSVNQPFRDTWHDDPVDTPPPRDTDPPDQDQAAFDDDPFLADPFWKWWFQAFLWIWIRANLSATEIFLDDQQQALAPDNVDHWGWPDHGSDDPLPPQDHAEYEAQAAGSSRDPLVSLVVNCVNYVNYAYEYEAPCLVVCVVSVRDSVSYDYDYAFDKDKDKAQPPVPPPDDDDDDDDDDDDDDDDDDPDPRSIWIKMKGWHAAQAWHDRDPPCTRVTHGTWIWMDTSNAIETERHWHAFFADADDPPPDDCPPPVNPPTDTDLRLLVLLVVPDDHQEYEFEADPCPPVNPRRSTHYHLLSRVVSCVSNNYQAYEYRRAQITDNYSDDRPCRQVVNVVSCVVVVHDAGRYHYDGNSDMDTD

pLDDT: mean 78.31, std 21.02, range [26.55, 98.88]